Protein AF-0000000079002136 (afdb_homodimer)

Solvent-accessible surface area (backbone atoms only — not comparable to full-atom values): 24075 Å² total; per-residue (Å²): 126,47,77,40,57,48,44,82,45,50,68,68,54,49,54,51,41,35,51,52,31,36,49,53,40,49,75,72,66,58,75,53,50,30,39,30,14,31,32,69,61,0,33,55,48,37,44,40,34,26,31,69,63,72,35,84,43,53,50,60,49,29,56,42,78,43,70,42,80,90,67,77,46,76,44,69,44,72,48,81,69,68,59,49,89,29,56,88,28,31,33,34,39,24,33,40,65,32,51,53,18,61,62,60,51,50,50,52,52,50,42,52,71,62,22,36,44,63,37,79,48,34,34,23,46,28,33,29,62,81,66,30,80,45,80,59,79,38,60,56,42,78,41,78,67,92,59,44,74,45,42,70,58,38,46,42,54,49,44,32,50,50,51,50,48,53,49,52,53,45,24,74,72,71,64,56,45,74,35,40,69,67,54,49,54,53,48,45,32,48,39,31,61,51,84,86,51,68,68,42,53,53,53,18,51,50,49,36,38,74,68,59,45,29,43,77,40,75,92,74,59,26,40,33,59,44,86,128,126,46,78,40,60,49,45,82,45,50,68,67,54,51,53,49,42,34,52,52,32,38,49,54,41,50,75,71,67,58,74,55,51,31,39,30,15,33,34,70,60,1,32,52,48,35,43,39,32,26,30,69,64,71,33,85,43,52,50,60,49,27,58,43,78,43,70,43,80,90,68,75,46,75,44,73,44,70,47,81,69,70,60,48,89,30,55,88,28,32,34,32,38,24,33,40,62,32,50,54,19,59,61,60,50,51,51,52,52,49,41,52,73,62,25,36,44,62,38,80,47,37,33,23,45,28,32,30,64,81,66,29,80,45,81,59,79,37,60,58,40,78,41,78,68,93,59,45,72,44,42,72,60,40,45,41,53,51,45,32,51,50,51,50,49,53,48,51,53,44,23,74,72,72,63,56,45,73,34,39,71,66,54,50,53,53,49,47,32,48,39,33,61,50,83,87,51,70,67,42,53,52,53,18,52,50,50,36,38,74,68,60,45,29,43,76,39,75,93,75,60,28,40,32,58,44,87,128

Radius of gyration: 23.64 Å; Cα contacts (8 Å, |Δi|>4): 899; chains: 2; bounding box: 51×73×57 Å

Secondary structure (DSSP, 8-state):
--SS-EEE--HHHHHHHHHHHHHHHHHTT---SEEEEEETTTHHHHHHHHHHHT--EEEEEEEEEEE-TTT--EEEEEES------TT-EEEEEEEEESS-HHHHHHHHHIIIII--SEEEEEEEEEETTT-S---SEEEEEE-S--EEE-GGGHHHHHHHHHHHHHHHHHHHH---EE-HHHHHHHHHHHHS----HHHHHHHHHHHHHTTSEEEETTTTEEEE---/--SS-EEE--HHHHHHHHHHHHHHHHHTT---SEEEEEETTTHHHHHHHHHHHT--EEEEEEEEEEE-TTT--EEEEEES------TT-EEEEEEEEESS-HHHHHHHHHIIIII--SEEEEEEEEEETTT-S---SEEEEEE-S--EEE-GGGHHHHHHHHHHHHHHHHHHHH---EE-HHHHHHHHHHHHS----HHHHHHHHHHHHHTTSEEEETTTTEEEE---

Foldseek 3Di:
DAQAEADEADPVNLLVLLLVLLVVCVVVVDQWQAEEAEPPQRVVSSVSSCVNSVHDHYHYWYKDWDQDVVPSDIAIDTDPDDEAAAQATAYEYEGAEAAQNRRVVNVQVSCCVGNVHVHYFYEYQEYAPPRYPDDGPTYRYYDPDDHHYDYPVCLLVVLLVLLLVLQVVVCVVPVDFKAALVRSQVSSCRNHVDHSDDVSSVVSLVVCVVVVQWHQDPVVRIIGGDDD/DAQAEADEADPVNLLVLLLVLLVVCVVVVDQWQAEEAEPPQRVVSSVSSCVNSVHDHYHYWYKDWDQDVVPSDIAIDTDPDDEAAAQATAYEYEGAEAAQNRRVVNVQVSCCVGNPHVHYFYEYQEYAPPRYPDDGPTYRYYDPDDHHYDYPVCLLVVLLVLLLVLQVVVCVVPVDFKAALVRSQVSSCRNHVDHSDDVSSVSSLVVCVVVVQWDQDPVVRIIGGDDD

pLDDT: mean 95.28, std 8.71, range [53.25, 99.0]

Nearest PDB structures (foldseek):
  4ts5-assembly1_B  TM=9.494E-01  e=1.371E-26  Saccharolobus solfataricus
  5bqo-assembly1_B  TM=9.301E-01  e=1.201E-16  Saccharolobus solfataricus P2
  1vdm-assembly1_F  TM=9.017E-01  e=2.055E-13  Pyrococcus horikoshii
  1vdm-assembly1_G  TM=8.989E-01  e=5.506E-12  Pyrococcus horikoshii
  7kl7-assembly1_A  TM=8.629E-01  e=4.009E-11  Helicobacter pylori

Structure (mmCIF, N/CA/C/O backbone):
data_AF-0000000079002136-model_v1
#
loop_
_entity.id
_entity.type
_entity.pdbx_description
1 polymer Phosphoribosyltransferase
#
loop_
_atom_site.group_PDB
_atom_site.id
_atom_site.type_symbol
_atom_site.label_atom_id
_atom_site.label_alt_id
_atom_site.label_comp_id
_atom_site.label_asym_id
_atom_site.label_entity_id
_atom_site.label_seq_id
_atom_site.pdbx_PDB_ins_code
_atom_site.Cartn_x
_atom_site.Cartn_y
_atom_site.Cartn_z
_atom_site.occupancy
_atom_site.B_iso_or_equiv
_atom_site.auth_seq_id
_atom_site.auth_comp_id
_atom_site.auth_asym_id
_atom_site.auth_atom_id
_atom_site.pdbx_PDB_model_num
ATOM 1 N N . MET A 1 1 ? 16.453 -28.922 8.188 1 74.62 1 MET A N 1
ATOM 2 C CA . MET A 1 1 ? 16.656 -27.562 7.691 1 74.62 1 MET A CA 1
ATOM 3 C C . MET A 1 1 ? 15.797 -27.281 6.469 1 74.62 1 MET A C 1
ATOM 5 O O . MET A 1 1 ? 15.531 -28.188 5.672 1 74.62 1 MET A O 1
ATOM 9 N N . ALA A 1 2 ? 15.18 -26.078 6.449 1 81.5 2 ALA A N 1
ATOM 10 C CA . ALA A 1 2 ? 14.273 -25.812 5.34 1 81.5 2 ALA A CA 1
ATOM 11 C C . ALA A 1 2 ? 15.008 -25.859 4.004 1 81.5 2 ALA A C 1
ATOM 13 O O . ALA A 1 2 ? 16.188 -25.5 3.918 1 81.5 2 ALA A O 1
ATOM 14 N N . ARG A 1 3 ? 14.453 -26.406 3.016 1 87.38 3 ARG A N 1
ATOM 15 C CA . ARG A 1 3 ? 15.008 -26.5 1.672 1 87.38 3 ARG A CA 1
ATOM 16 C C . ARG A 1 3 ? 15.234 -25.125 1.059 1 87.38 3 ARG A C 1
ATOM 18 O O . ARG A 1 3 ? 16.234 -24.891 0.393 1 87.38 3 ARG A O 1
ATOM 25 N N . ILE A 1 4 ? 14.312 -24.25 1.297 1 91.88 4 ILE A N 1
ATOM 26 C CA . ILE A 1 4 ? 14.383 -22.859 0.854 1 91.88 4 ILE A CA 1
ATOM 27 C C . ILE A 1 4 ? 14.258 -21.938 2.059 1 91.88 4 ILE A C 1
ATOM 29 O O . ILE A 1 4 ? 13.289 -22.016 2.818 1 91.88 4 ILE A O 1
ATOM 33 N N . LYS A 1 5 ? 15.203 -21.094 2.186 1 93.06 5 LYS A N 1
ATOM 34 C CA . LYS A 1 5 ? 15.188 -20.156 3.295 1 93.06 5 LYS A CA 1
ATOM 35 C C . LYS A 1 5 ? 14.219 -19 3.018 1 93.06 5 LYS A C 1
ATOM 37 O O . LYS A 1 5 ? 14.414 -18.234 2.076 1 93.06 5 LYS A O 1
ATOM 42 N N . VAL A 1 6 ? 13.148 -18.906 3.859 1 96.31 6 VAL A N 1
ATOM 43 C CA . VAL A 1 6 ? 12.141 -17.875 3.684 1 96.31 6 VAL A CA 1
ATOM 44 C C . VAL A 1 6 ? 11.992 -17.078 4.977 1 96.31 6 VAL A C 1
ATOM 46 O O . VAL A 1 6 ? 11.977 -17.656 6.07 1 96.31 6 VAL A O 1
ATOM 49 N N . LYS A 1 7 ? 12.008 -15.82 4.848 1 96.44 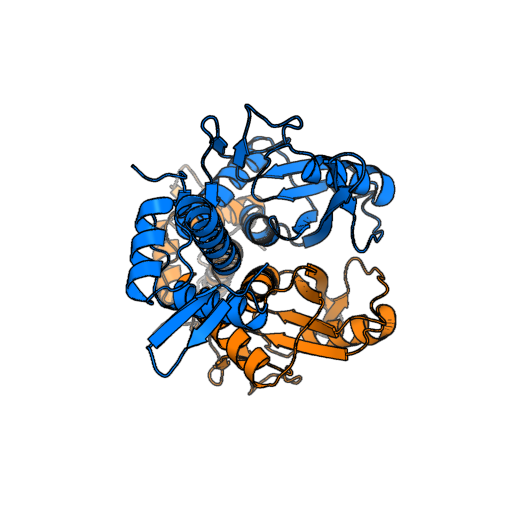7 LYS A N 1
ATOM 50 C CA . LYS A 1 7 ? 11.68 -14.938 5.961 1 96.44 7 LYS A CA 1
ATOM 51 C C . LYS A 1 7 ? 10.258 -14.391 5.824 1 96.44 7 LYS A C 1
ATOM 53 O O . LYS A 1 7 ? 9.938 -13.719 4.84 1 96.44 7 LYS A O 1
ATOM 58 N N . LEU A 1 8 ? 9.438 -14.711 6.781 1 97.06 8 LEU A N 1
ATOM 59 C CA . LEU A 1 8 ? 8.109 -14.125 6.855 1 97.06 8 LEU A CA 1
ATOM 60 C C . LEU A 1 8 ? 8.172 -12.703 7.414 1 97.06 8 LEU A C 1
ATOM 62 O O . LEU A 1 8 ? 8.414 -12.516 8.609 1 97.06 8 LEU A O 1
ATOM 66 N N . VAL A 1 9 ? 7.914 -11.734 6.539 1 98.31 9 VAL A N 1
ATOM 67 C CA . VAL A 1 9 ? 8.031 -10.336 6.938 1 98.31 9 VAL A CA 1
ATOM 68 C C . VAL A 1 9 ? 6.707 -9.859 7.539 1 98.31 9 VAL A C 1
ATOM 70 O O . VAL A 1 9 ? 5.637 -10.102 6.973 1 98.31 9 VAL A O 1
ATOM 73 N N . SER A 1 10 ? 6.73 -9.258 8.719 1 98.25 10 SER A N 1
ATOM 74 C CA . SER A 1 10 ? 5.531 -8.758 9.383 1 98.25 10 SER A CA 1
ATOM 75 C C . SER A 1 10 ? 5.227 -7.328 8.953 1 98.25 10 SER A C 1
ATOM 77 O O . SER A 1 10 ? 6.098 -6.629 8.43 1 98.25 10 SER A O 1
ATOM 79 N N . TRP A 1 11 ? 4.02 -6.902 9.156 1 98.69 11 TRP A N 1
ATOM 80 C CA . TRP A 1 11 ? 3.639 -5.516 8.891 1 98.69 11 TRP A CA 1
ATOM 81 C C . TRP A 1 11 ? 4.43 -4.559 9.773 1 98.69 11 TRP A C 1
ATOM 83 O O . TRP A 1 11 ? 4.816 -3.473 9.328 1 98.69 11 TRP A O 1
ATOM 93 N N . ASP A 1 12 ? 4.672 -4.945 11.023 1 98.25 12 ASP A N 1
ATOM 94 C CA . ASP A 1 12 ? 5.465 -4.109 11.922 1 98.25 12 ASP A CA 1
ATOM 95 C C . ASP A 1 12 ? 6.875 -3.895 11.375 1 98.25 12 ASP A C 1
ATOM 97 O O . ASP A 1 12 ? 7.418 -2.793 11.469 1 98.25 12 ASP A O 1
ATOM 101 N N . GLU A 1 13 ? 7.449 -4.926 10.844 1 98.75 13 GLU A N 1
ATOM 102 C CA . GLU A 1 13 ? 8.766 -4.797 10.227 1 98.75 13 GLU A CA 1
ATOM 103 C C . GLU A 1 13 ? 8.727 -3.842 9.039 1 98.75 13 GLU A C 1
ATOM 105 O O . GLU A 1 13 ? 9.617 -3.008 8.867 1 98.75 13 GLU A O 1
ATOM 110 N N . ILE A 1 14 ? 7.68 -3.961 8.227 1 98.88 14 ILE A N 1
ATOM 111 C CA . ILE A 1 14 ? 7.543 -3.111 7.051 1 98.88 14 ILE A CA 1
ATOM 112 C C . ILE A 1 14 ? 7.469 -1.647 7.477 1 98.88 14 ILE A C 1
ATOM 114 O O . ILE A 1 14 ? 8.133 -0.79 6.891 1 98.88 14 ILE A O 1
ATOM 118 N N . VAL A 1 15 ? 6.676 -1.355 8.469 1 98.88 15 VAL A N 1
ATOM 119 C CA . VAL A 1 15 ? 6.535 0.007 8.977 1 98.88 15 VAL A CA 1
ATOM 120 C C . VAL A 1 15 ? 7.883 0.512 9.484 1 98.88 15 VAL A C 1
ATOM 122 O O . VAL A 1 15 ? 8.289 1.633 9.172 1 98.88 15 VAL A O 1
ATOM 125 N N . ASP A 1 16 ? 8.562 -0.359 10.234 1 98.81 16 ASP A N 1
ATOM 126 C CA . ASP A 1 16 ? 9.867 0.002 10.773 1 98.81 16 ASP A CA 1
ATOM 127 C C . ASP A 1 16 ? 10.875 0.267 9.656 1 98.81 16 ASP A C 1
ATOM 129 O O . ASP A 1 16 ? 11.633 1.237 9.711 1 98.81 16 ASP A O 1
ATOM 133 N N . TRP A 1 17 ? 10.891 -0.62 8.656 1 98.94 17 TRP A N 1
ATOM 134 C CA . TRP A 1 17 ? 11.812 -0.459 7.539 1 98.94 17 TRP A CA 1
ATOM 135 C C . TRP A 1 17 ? 11.539 0.84 6.789 1 98.94 17 TRP A C 1
ATOM 137 O O . TRP A 1 17 ? 12.469 1.591 6.473 1 98.94 17 TRP A O 1
ATOM 147 N N . ALA A 1 18 ? 10.289 1.158 6.488 1 98.94 18 ALA A N 1
ATOM 148 C CA . ALA A 1 18 ? 9.914 2.373 5.766 1 98.94 18 ALA A CA 1
ATOM 149 C C . ALA A 1 18 ? 10.25 3.619 6.582 1 98.94 18 ALA A C 1
ATOM 151 O O . ALA A 1 18 ? 10.703 4.625 6.035 1 98.94 18 ALA A O 1
ATOM 152 N N . TRP A 1 19 ? 9.984 3.523 7.891 1 98.88 19 TRP A N 1
ATOM 153 C CA . TRP A 1 19 ? 10.273 4.633 8.789 1 98.88 19 TRP A CA 1
ATOM 154 C C . TRP A 1 19 ? 11.766 4.953 8.797 1 98.88 19 TRP A C 1
ATOM 156 O O . TRP A 1 19 ? 12.156 6.121 8.703 1 98.88 19 TRP A O 1
ATOM 166 N N . ASN A 1 20 ? 12.57 3.951 8.922 1 98.94 20 ASN A N 1
ATOM 167 C CA . ASN A 1 20 ? 14.016 4.152 8.93 1 98.94 20 ASN A CA 1
ATOM 168 C C . ASN A 1 20 ? 14.531 4.609 7.57 1 98.94 20 ASN A C 1
ATOM 170 O O . ASN A 1 20 ? 15.453 5.426 7.488 1 98.94 20 ASN A O 1
ATOM 174 N N . LEU A 1 21 ? 13.977 4.098 6.492 1 98.94 21 LEU A N 1
ATOM 175 C CA . LEU A 1 21 ? 14.32 4.566 5.156 1 98.94 21 LEU A CA 1
ATOM 176 C C . LEU A 1 21 ? 14.008 6.051 5 1 98.94 21 LEU A C 1
ATOM 178 O O . LEU A 1 21 ? 14.805 6.797 4.426 1 98.94 21 LEU A O 1
ATOM 182 N N . ALA A 1 22 ? 12.844 6.461 5.496 1 98.94 22 ALA A N 1
ATOM 183 C CA . ALA A 1 22 ? 12.469 7.875 5.461 1 98.94 22 ALA A CA 1
ATOM 184 C C . ALA A 1 22 ? 13.5 8.734 6.188 1 98.94 22 ALA A C 1
ATOM 186 O O . ALA A 1 22 ? 13.859 9.82 5.719 1 98.94 22 ALA A O 1
ATOM 187 N N . LYS A 1 23 ? 13.977 8.25 7.309 1 98.69 23 LYS A N 1
ATOM 188 C CA . LYS A 1 23 ? 15 8.969 8.062 1 98.69 23 LYS A CA 1
ATOM 189 C C . LYS A 1 23 ? 16.281 9.133 7.246 1 98.69 23 LYS A C 1
ATOM 191 O O . LYS A 1 23 ? 16.891 10.195 7.262 1 98.69 23 LYS A O 1
ATOM 196 N N . ILE A 1 24 ? 16.656 8.086 6.566 1 98.94 24 ILE A N 1
ATOM 197 C CA . ILE A 1 24 ? 17.859 8.117 5.727 1 98.94 24 ILE A CA 1
ATOM 198 C C . ILE A 1 24 ? 17.688 9.188 4.648 1 98.94 24 ILE A C 1
ATOM 200 O O . ILE A 1 24 ? 18.594 9.984 4.418 1 98.94 24 ILE A O 1
ATOM 204 N N . ILE A 1 25 ? 16.547 9.234 4.016 1 98.88 25 ILE A N 1
ATOM 205 C CA . ILE A 1 25 ? 16.266 10.188 2.947 1 98.88 25 ILE A CA 1
ATOM 206 C C . ILE A 1 25 ? 16.281 11.609 3.504 1 98.88 25 ILE A C 1
ATOM 208 O O . ILE A 1 25 ? 16.922 12.5 2.926 1 98.88 25 ILE A O 1
ATOM 212 N N . LYS A 1 26 ? 15.656 11.789 4.637 1 98 26 LYS A N 1
ATOM 213 C CA . LYS A 1 26 ? 15.617 13.102 5.281 1 98 26 LYS A CA 1
ATOM 214 C C . LYS A 1 26 ? 17.016 13.57 5.656 1 98 26 LYS A C 1
ATOM 216 O O . LYS A 1 26 ? 17.359 14.734 5.445 1 98 26 LYS A O 1
ATOM 221 N N . ASN A 1 27 ? 17.766 12.711 6.254 1 98.06 27 ASN A N 1
ATOM 222 C CA . ASN A 1 27 ? 19.125 13.055 6.707 1 98.06 27 ASN A CA 1
ATOM 223 C C . ASN A 1 27 ? 20.016 13.438 5.539 1 98.06 27 ASN A C 1
ATOM 225 O O . ASN A 1 27 ? 20.969 14.211 5.707 1 98.06 27 ASN A O 1
ATOM 229 N N . ASP A 1 28 ? 19.703 12.906 4.371 1 98.44 28 ASP A N 1
ATOM 230 C CA . ASP A 1 28 ? 20.453 13.258 3.166 1 98.44 28 ASP A CA 1
ATOM 231 C C . ASP A 1 28 ? 20.031 14.625 2.635 1 98.44 28 ASP A C 1
ATOM 233 O O . ASP A 1 28 ? 20.672 15.18 1.747 1 98.44 28 ASP A O 1
ATOM 237 N N . GLY A 1 29 ? 18.891 15.148 3.111 1 97.75 29 GLY A N 1
ATOM 238 C CA . GLY A 1 29 ? 18.406 16.453 2.707 1 97.75 29 GLY A CA 1
ATOM 239 C C . GLY A 1 29 ? 17.5 16.406 1.487 1 97.75 29 GLY A C 1
ATOM 240 O O . GLY A 1 29 ? 17.109 17.438 0.959 1 97.75 29 GLY A O 1
ATOM 241 N N . TYR A 1 30 ? 17.234 15.18 0.993 1 98.56 30 TYR A N 1
ATOM 242 C CA . TYR A 1 30 ? 16.359 15.055 -0.167 1 98.56 30 TYR A CA 1
ATOM 243 C C . TYR A 1 30 ? 14.898 15.18 0.239 1 98.56 30 TYR A C 1
ATOM 245 O O . TYR A 1 30 ? 14.438 14.484 1.15 1 98.56 30 TYR A O 1
ATOM 253 N N . LYS A 1 31 ? 14.148 16.047 -0.417 1 98 31 LYS A N 1
ATOM 254 C CA . LYS A 1 31 ? 12.727 16.281 -0.182 1 98 31 LYS A CA 1
ATOM 255 C C . LYS A 1 31 ? 11.914 16.062 -1.458 1 98 31 LYS A C 1
ATOM 257 O O . LYS A 1 31 ? 11.641 17.016 -2.191 1 98 31 LYS A O 1
ATOM 262 N N . PRO A 1 32 ? 11.508 14.844 -1.656 1 98.81 32 PRO A N 1
ATOM 263 C CA . PRO A 1 32 ? 10.734 14.609 -2.877 1 98.81 32 PRO A CA 1
ATOM 264 C C . PRO A 1 32 ? 9.383 15.336 -2.869 1 98.81 32 PRO A C 1
ATOM 266 O O . PRO A 1 32 ? 8.742 15.43 -1.822 1 98.81 32 PRO A O 1
ATOM 269 N N . ASP A 1 33 ? 8.969 15.805 -4.109 1 98.75 33 ASP A N 1
ATOM 270 C CA . ASP A 1 33 ? 7.645 16.375 -4.32 1 98.75 33 ASP A CA 1
ATOM 271 C C . ASP A 1 33 ? 6.641 15.297 -4.727 1 98.75 33 ASP A C 1
ATOM 273 O O . ASP A 1 33 ? 5.438 15.438 -4.5 1 98.75 33 ASP A O 1
ATOM 277 N N . VAL A 1 34 ? 7.145 14.289 -5.41 1 98.88 34 VAL A N 1
ATOM 278 C CA . VAL A 1 34 ? 6.34 13.195 -5.945 1 98.88 34 VAL A CA 1
ATOM 279 C C . VAL A 1 34 ? 7.012 11.859 -5.637 1 98.88 34 VAL A C 1
ATOM 281 O O . VAL A 1 34 ? 8.227 11.719 -5.809 1 98.88 34 VAL A O 1
ATOM 284 N N . ILE A 1 35 ? 6.293 10.961 -5.102 1 98.94 35 ILE A N 1
ATOM 285 C CA . ILE A 1 35 ? 6.746 9.586 -4.969 1 98.94 35 ILE A CA 1
ATOM 286 C C . ILE A 1 35 ? 6.062 8.711 -6.02 1 98.94 35 ILE A C 1
ATOM 288 O O . ILE A 1 35 ? 4.859 8.852 -6.266 1 98.94 35 ILE A O 1
ATOM 292 N N . VAL A 1 36 ? 6.812 7.914 -6.699 1 98.94 36 VAL A N 1
ATOM 293 C CA . VAL A 1 36 ? 6.312 6.996 -7.719 1 98.94 36 VAL A CA 1
ATOM 294 C C . VAL A 1 36 ? 6.52 5.555 -7.258 1 98.94 36 VAL A C 1
ATOM 296 O O . VAL A 1 36 ? 7.656 5.121 -7.035 1 98.94 36 VAL A O 1
ATOM 299 N N . ALA A 1 37 ? 5.461 4.867 -7.109 1 98.94 37 ALA A N 1
ATOM 300 C CA . ALA A 1 37 ? 5.512 3.467 -6.695 1 98.94 37 ALA A CA 1
ATOM 301 C C . ALA A 1 37 ? 5.727 2.549 -7.895 1 98.94 37 ALA A C 1
ATOM 303 O O . ALA A 1 37 ? 5.035 2.668 -8.906 1 98.94 37 ALA A O 1
ATOM 304 N N . LEU A 1 38 ? 6.629 1.69 -7.781 1 98.62 38 LEU A N 1
ATOM 305 C CA . LEU A 1 38 ? 6.77 0.633 -8.773 1 98.62 38 LEU A CA 1
ATOM 306 C C . LEU A 1 38 ? 5.809 -0.515 -8.492 1 98.62 38 LEU A C 1
ATOM 308 O O . LEU A 1 38 ? 5.863 -1.126 -7.418 1 98.62 38 LEU A O 1
ATOM 312 N N . ALA A 1 39 ? 4.898 -0.693 -9.391 1 98.25 39 ALA A N 1
ATOM 313 C CA . ALA A 1 39 ? 3.914 -1.765 -9.25 1 98.25 39 ALA A CA 1
ATOM 314 C C . ALA A 1 39 ? 4.551 -3.129 -9.5 1 98.25 39 ALA A C 1
ATOM 316 O O . ALA A 1 39 ? 5.289 -3.307 -10.477 1 98.25 39 ALA A O 1
ATOM 317 N N . ARG A 1 40 ? 4.289 -4.039 -8.555 1 98 40 ARG A N 1
ATOM 318 C CA . ARG A 1 40 ? 3.293 -3.863 -7.504 1 98 40 ARG A CA 1
ATOM 319 C C . ARG A 1 40 ? 3.955 -3.75 -6.133 1 98 40 ARG A C 1
ATOM 321 O O . ARG A 1 40 ? 3.314 -3.352 -5.16 1 98 40 ARG A O 1
ATOM 328 N N . GLY A 1 41 ? 5.277 -4.059 -6.148 1 98 41 GLY A N 1
ATOM 329 C CA . GLY A 1 41 ? 5.969 -4.188 -4.875 1 98 41 GLY A CA 1
ATOM 330 C C . GLY A 1 41 ? 6.141 -2.865 -4.152 1 98 41 GLY A C 1
ATOM 331 O O . GLY A 1 41 ? 6.188 -2.824 -2.922 1 98 41 GLY A O 1
ATOM 332 N N . GLY A 1 42 ? 6.184 -1.838 -4.879 1 98.75 42 GLY A N 1
ATOM 333 C CA . GLY A 1 42 ? 6.512 -0.536 -4.316 1 98.75 42 GLY A CA 1
ATOM 334 C C . GLY A 1 42 ? 5.309 0.176 -3.729 1 98.75 42 GLY A C 1
ATOM 335 O O . GLY A 1 42 ? 5.449 1.234 -3.111 1 98.75 42 GLY A O 1
ATOM 336 N N . TYR A 1 43 ? 4.098 -0.38 -3.838 1 98.94 43 TYR A N 1
ATOM 337 C CA . TYR A 1 43 ? 2.883 0.345 -3.48 1 98.94 43 TYR A CA 1
ATOM 338 C C . TYR A 1 43 ? 2.832 0.624 -1.983 1 98.94 43 TYR A C 1
ATOM 340 O O . TYR A 1 43 ? 2.582 1.757 -1.564 1 98.94 43 TYR A O 1
ATOM 348 N N . VAL A 1 44 ? 3.127 -0.4 -1.167 1 98.94 44 VAL A N 1
ATOM 349 C CA . VAL A 1 44 ? 3.006 -0.228 0.277 1 98.94 44 VAL A CA 1
ATOM 350 C C . VAL A 1 44 ? 4.148 0.642 0.792 1 98.94 44 VAL A C 1
ATOM 352 O O . VAL A 1 44 ? 3.916 1.659 1.448 1 98.94 44 VAL A O 1
ATOM 355 N N . PRO A 1 45 ? 5.41 0.361 0.381 1 98.94 45 PRO A N 1
ATOM 356 C CA . PRO A 1 45 ? 6.477 1.237 0.867 1 98.94 45 PRO A CA 1
ATOM 357 C C . PRO A 1 45 ? 6.309 2.684 0.411 1 98.94 45 PRO A C 1
ATOM 359 O O . PRO A 1 45 ? 6.59 3.613 1.174 1 98.94 45 PRO A O 1
ATOM 362 N N . ALA A 1 46 ? 5.863 2.879 -0.824 1 98.94 46 ALA A N 1
ATOM 363 C CA . ALA A 1 46 ? 5.668 4.238 -1.324 1 98.94 46 ALA A CA 1
ATOM 364 C C . ALA A 1 46 ? 4.617 4.98 -0.502 1 98.94 46 ALA A C 1
ATOM 366 O O . ALA A 1 46 ? 4.805 6.145 -0.148 1 98.94 46 ALA A O 1
ATOM 367 N N . ARG A 1 47 ? 3.504 4.301 -0.209 1 98.94 47 ARG A N 1
ATOM 368 C CA . ARG A 1 47 ? 2.447 4.945 0.564 1 98.94 47 ARG A CA 1
ATOM 369 C C . ARG A 1 47 ? 2.934 5.301 1.967 1 98.94 47 ARG A C 1
ATOM 371 O O . ARG A 1 47 ? 2.627 6.375 2.484 1 98.94 47 ARG A O 1
ATOM 378 N N . LEU A 1 48 ? 3.674 4.41 2.613 1 98.94 48 LEU A N 1
ATOM 379 C CA . LEU A 1 48 ? 4.215 4.68 3.941 1 98.94 48 LEU A CA 1
ATOM 380 C C . LEU A 1 48 ? 5.211 5.836 3.896 1 98.94 48 LEU A C 1
ATOM 382 O O . LEU A 1 48 ? 5.215 6.691 4.785 1 98.94 48 LEU A O 1
ATOM 386 N N . LEU A 1 49 ? 5.996 5.855 2.842 1 98.94 49 LEU A N 1
ATOM 387 C CA . LEU A 1 49 ? 6.965 6.938 2.715 1 98.94 49 LEU A CA 1
ATOM 388 C C . LEU A 1 49 ? 6.262 8.273 2.52 1 98.94 49 LEU A C 1
ATOM 390 O O . LEU A 1 49 ? 6.746 9.312 2.986 1 98.94 49 LEU A O 1
ATOM 394 N N . CYS A 1 50 ? 5.129 8.305 1.811 1 98.88 50 CYS A N 1
ATOM 395 C CA . CYS A 1 50 ? 4.348 9.531 1.719 1 98.88 50 CYS A CA 1
ATOM 396 C C . CYS A 1 50 ? 4.023 10.078 3.104 1 98.88 50 CYS A C 1
ATOM 398 O O . CYS A 1 50 ? 4.121 11.281 3.34 1 98.88 50 CYS A O 1
ATOM 400 N N . ASP A 1 51 ? 3.662 9.156 3.99 1 98.69 51 ASP A N 1
ATOM 401 C CA . ASP A 1 51 ? 3.312 9.547 5.352 1 98.69 51 ASP A CA 1
ATOM 402 C C . ASP A 1 51 ? 4.535 10.078 6.102 1 98.69 51 ASP A C 1
ATOM 404 O O . ASP A 1 51 ? 4.516 11.188 6.629 1 98.69 51 ASP A O 1
ATOM 408 N N . PHE A 1 52 ? 5.609 9.383 6.004 1 98.81 52 PHE A N 1
ATOM 409 C CA . PHE A 1 52 ? 6.77 9.656 6.84 1 98.81 52 PHE A CA 1
ATOM 410 C C . PHE A 1 52 ? 7.559 10.844 6.305 1 98.81 52 PHE A C 1
ATOM 412 O O . PHE A 1 52 ? 8.25 11.531 7.062 1 98.81 52 PHE A O 1
ATOM 419 N N . LEU A 1 53 ? 7.441 11.109 4.965 1 98.56 53 LEU A N 1
ATOM 420 C CA . LEU A 1 53 ? 8.188 12.211 4.355 1 98.56 53 LEU A CA 1
ATOM 421 C C . LEU A 1 53 ? 7.277 13.406 4.102 1 98.56 53 LEU A C 1
ATOM 423 O O . LEU A 1 53 ? 7.723 14.43 3.572 1 98.56 53 LEU A O 1
ATOM 427 N N . ASP A 1 54 ? 6.012 13.266 4.434 1 97.44 54 ASP A N 1
ATOM 428 C CA . ASP A 1 54 ? 5.035 14.336 4.27 1 97.44 54 ASP A CA 1
ATOM 429 C C . ASP A 1 54 ? 4.91 14.742 2.803 1 97.44 54 ASP A C 1
ATOM 431 O O . ASP A 1 54 ? 5.051 15.922 2.465 1 97.44 54 ASP A O 1
ATOM 435 N N . VAL A 1 55 ? 4.715 13.734 1.951 1 98.25 55 VAL A N 1
ATOM 436 C CA . VAL A 1 55 ? 4.574 13.945 0.513 1 98.25 55 VAL A CA 1
ATOM 437 C C . VAL A 1 55 ? 3.135 13.672 0.089 1 98.25 55 VAL A C 1
ATOM 439 O O . VAL A 1 55 ? 2.57 12.625 0.424 1 98.25 55 VAL A O 1
ATOM 442 N N . GLU A 1 56 ? 2.543 14.586 -0.652 1 97.12 56 GLU A N 1
ATOM 443 C CA . GLU A 1 56 ? 1.143 14.477 -1.051 1 97.12 56 GLU A CA 1
ATOM 444 C C . GLU A 1 56 ? 1.003 13.742 -2.383 1 97.12 56 GLU A C 1
ATOM 446 O O . GLU A 1 56 ? 0.045 12.992 -2.588 1 97.12 56 GLU A O 1
ATOM 451 N N . ASN A 1 57 ? 1.935 13.953 -3.311 1 98.56 57 ASN A N 1
ATOM 452 C CA . ASN A 1 57 ? 1.824 13.422 -4.668 1 98.56 57 ASN A CA 1
ATOM 453 C C . ASN A 1 57 ? 2.348 11.992 -4.754 1 98.56 57 ASN A C 1
ATOM 455 O O . ASN A 1 57 ? 3.51 11.734 -4.434 1 98.56 57 ASN A O 1
ATOM 459 N N . LEU A 1 58 ? 1.475 11.117 -5.141 1 98.88 58 LEU A N 1
ATOM 460 C CA . LEU A 1 58 ? 1.782 9.695 -5.25 1 98.88 58 LEU A CA 1
ATOM 461 C C . LEU A 1 58 ? 1.296 9.133 -6.582 1 98.88 58 LEU A C 1
ATOM 463 O O . LEU A 1 58 ? 0.095 9.141 -6.859 1 98.88 58 LEU A O 1
ATOM 467 N N . LEU A 1 59 ? 2.205 8.727 -7.422 1 98.88 59 LEU A N 1
ATOM 468 C CA . LEU A 1 59 ? 1.962 8.102 -8.719 1 98.88 59 LEU A CA 1
ATOM 469 C C . LEU A 1 59 ? 2.529 6.688 -8.758 1 98.88 59 LEU A C 1
ATOM 471 O O . LEU A 1 59 ? 3.061 6.199 -7.758 1 98.88 59 LEU A O 1
ATOM 475 N N . SER A 1 60 ? 2.295 5.988 -9.883 1 98.88 60 SER A N 1
ATOM 476 C CA . SER A 1 60 ? 2.852 4.648 -10.039 1 98.88 60 SER A CA 1
ATOM 477 C C . SER A 1 60 ? 3.242 4.371 -11.484 1 98.88 60 SER A C 1
ATOM 479 O O . SER A 1 60 ? 2.805 5.074 -12.398 1 98.88 60 SER A O 1
ATOM 481 N N . ILE A 1 61 ? 4.105 3.459 -11.609 1 98.44 61 ILE A N 1
ATOM 482 C CA . ILE A 1 61 ? 4.461 2.873 -12.898 1 98.44 61 ILE A CA 1
ATOM 483 C C . ILE A 1 61 ? 4.555 1.355 -12.766 1 98.44 61 ILE A C 1
ATOM 485 O O . ILE A 1 61 ? 5 0.841 -11.734 1 98.44 61 ILE A O 1
ATOM 489 N N . GLN A 1 62 ? 4.133 0.672 -13.789 1 97.94 62 GLN A N 1
ATOM 490 C CA . GLN A 1 62 ? 4.164 -0.785 -13.719 1 97.94 62 GLN A CA 1
ATOM 491 C C . GLN A 1 62 ? 5.195 -1.362 -14.688 1 97.94 62 GLN A C 1
ATOM 493 O O . GLN A 1 62 ? 5.281 -0.936 -15.836 1 97.94 62 GLN A O 1
ATOM 498 N N . SER A 1 63 ? 5.965 -2.225 -14.086 1 94.44 63 SER A N 1
ATOM 499 C CA . SER A 1 63 ? 6.875 -3.018 -14.906 1 94.44 63 SER A CA 1
ATOM 500 C C . SER A 1 63 ? 6.438 -4.477 -14.969 1 94.44 63 SER A C 1
ATOM 502 O O . SER A 1 63 ? 5.695 -4.945 -14.094 1 94.44 63 SER A O 1
ATOM 504 N N . GLN A 1 64 ? 6.746 -5.125 -16 1 90.12 64 GLN A N 1
ATOM 505 C CA . GLN A 1 64 ? 6.473 -6.547 -16.188 1 90.12 64 GLN A CA 1
ATOM 506 C C . GLN A 1 64 ? 7.707 -7.281 -16.703 1 90.12 64 GLN A C 1
ATOM 508 O O . GLN A 1 64 ? 8.508 -6.715 -17.453 1 90.12 64 GLN A O 1
ATOM 513 N N . HIS A 1 65 ? 7.793 -8.508 -16.156 1 85 65 HIS A N 1
ATOM 514 C CA . HIS A 1 65 ? 8.875 -9.352 -16.641 1 85 65 HIS A CA 1
ATOM 515 C C . HIS A 1 65 ? 8.383 -10.328 -17.703 1 85 65 HIS A C 1
ATOM 517 O O . HIS A 1 65 ? 7.277 -10.859 -17.609 1 85 65 HIS A O 1
ATOM 523 N N . TRP A 1 66 ? 9.07 -10.414 -18.812 1 68 66 TRP A N 1
ATOM 524 C CA . TRP A 1 66 ? 8.711 -11.422 -19.812 1 68 66 TRP A CA 1
ATOM 525 C C . TRP A 1 66 ? 9.945 -12.195 -20.266 1 68 66 TRP A C 1
ATOM 527 O O . TRP A 1 66 ? 11.062 -11.68 -20.203 1 68 66 TRP A O 1
ATOM 537 N N . THR A 1 67 ? 9.734 -13.516 -20.219 1 60.72 67 THR A N 1
ATOM 538 C CA . THR A 1 67 ? 10.797 -14.398 -20.688 1 60.72 67 THR A CA 1
ATOM 539 C C . THR A 1 67 ? 10.727 -14.555 -22.203 1 60.72 67 THR A C 1
ATOM 541 O O . THR A 1 67 ? 9.672 -14.859 -22.766 1 60.72 67 THR A O 1
ATOM 544 N N . GLU A 1 68 ? 11.852 -14.023 -22.844 1 53.75 68 GLU A N 1
ATOM 545 C CA . GLU A 1 68 ? 11.945 -14.328 -24.266 1 53.75 68 GLU A CA 1
ATOM 546 C C . GLU A 1 68 ? 12.305 -15.797 -24.484 1 53.75 68 GLU A C 1
ATOM 548 O O . GLU A 1 68 ? 13.289 -16.297 -23.922 1 53.75 68 GLU A O 1
ATOM 553 N N . ALA A 1 69 ? 11.32 -16.594 -25 1 53.81 69 ALA A N 1
ATOM 554 C CA . ALA A 1 69 ? 11.484 -18.016 -25.281 1 53.81 69 ALA A CA 1
ATOM 555 C C . ALA A 1 69 ? 12.883 -18.312 -25.797 1 53.81 69 ALA A C 1
ATOM 557 O O . ALA A 1 69 ? 13.523 -19.281 -25.359 1 53.81 69 ALA A O 1
ATOM 558 N N . ALA A 1 70 ? 13.266 -17.641 -26.797 1 53.44 70 ALA A N 1
ATOM 559 C CA . ALA A 1 70 ? 14.461 -18.031 -27.531 1 53.44 70 ALA A CA 1
ATOM 560 C C . ALA A 1 70 ? 15.719 -17.844 -26.672 1 53.44 70 ALA A C 1
ATOM 562 O O . ALA A 1 70 ? 16.734 -18.484 -26.922 1 53.44 70 ALA A O 1
ATOM 563 N N . LYS A 1 71 ? 15.711 -16.797 -25.859 1 53.75 71 LYS A N 1
ATOM 564 C CA . LYS A 1 71 ? 16.984 -16.469 -25.219 1 53.75 71 LYS A CA 1
ATOM 565 C C . LYS A 1 71 ? 16.953 -16.766 -23.734 1 53.75 71 LYS A C 1
ATOM 567 O O . LYS A 1 71 ? 17.969 -16.641 -23.047 1 53.75 71 LYS A O 1
ATOM 572 N N . ALA A 1 72 ? 16.141 -17.375 -23.234 1 57.69 72 ALA A N 1
ATOM 573 C CA . ALA A 1 72 ? 16.016 -17.734 -21.828 1 57.69 72 ALA A CA 1
ATOM 574 C C . ALA A 1 72 ? 16.188 -16.5 -20.922 1 57.69 72 ALA A C 1
ATOM 576 O O . ALA A 1 72 ? 16.328 -16.641 -19.703 1 57.69 72 ALA A O 1
ATOM 577 N N . GLU A 1 73 ? 16.266 -15.234 -21.609 1 62.62 73 GLU A N 1
ATOM 578 C CA . GLU A 1 73 ? 16.578 -14.07 -20.781 1 62.62 73 GLU A CA 1
ATOM 579 C C . GLU A 1 73 ? 15.312 -13.32 -20.391 1 62.62 73 GLU A C 1
ATOM 581 O O . GLU A 1 73 ? 14.414 -13.117 -21.219 1 62.62 73 GLU A O 1
ATOM 586 N N . GLU A 1 74 ? 15.188 -13.086 -19.094 1 69.38 74 GLU A N 1
ATOM 587 C CA . GLU A 1 74 ? 14.086 -12.281 -18.562 1 69.38 74 GLU A CA 1
ATOM 588 C C . GLU A 1 74 ? 14.352 -10.789 -18.781 1 69.38 74 GLU A C 1
ATOM 590 O O . GLU A 1 74 ? 15.445 -10.297 -18.484 1 69.38 74 GLU A O 1
ATOM 595 N N . LYS A 1 75 ? 13.477 -10.156 -19.625 1 81.62 75 LYS A N 1
ATOM 596 C CA . LYS A 1 75 ? 13.57 -8.711 -19.828 1 81.62 75 LYS A CA 1
ATOM 597 C C . LYS A 1 75 ? 12.398 -7.988 -19.172 1 81.62 75 LYS A C 1
ATOM 599 O O . LYS A 1 75 ? 11.266 -8.469 -19.219 1 81.62 75 LYS A O 1
ATOM 604 N N . ALA A 1 76 ? 12.742 -6.844 -18.516 1 87.38 76 ALA A N 1
ATOM 605 C CA . ALA A 1 76 ? 11.719 -5.992 -17.906 1 87.38 76 ALA A CA 1
ATOM 606 C C . ALA A 1 76 ? 11.242 -4.93 -18.891 1 87.38 76 ALA A C 1
ATOM 608 O O . ALA A 1 76 ? 12.039 -4.348 -19.625 1 87.38 76 ALA A O 1
ATOM 609 N N . ILE A 1 77 ? 9.875 -4.75 -19.016 1 92.62 77 ILE A N 1
ATOM 610 C CA . ILE A 1 77 ? 9.297 -3.686 -19.812 1 92.62 77 ILE A CA 1
ATOM 611 C C . ILE A 1 77 ? 8.305 -2.885 -18.984 1 92.62 77 ILE A C 1
ATOM 613 O O . ILE A 1 77 ? 7.84 -3.355 -17.938 1 92.62 77 ILE A O 1
ATOM 617 N N . ILE A 1 78 ? 8.055 -1.643 -19.469 1 96.5 78 ILE A N 1
ATOM 618 C CA . ILE A 1 78 ? 7.008 -0.846 -18.844 1 96.5 78 ILE A CA 1
ATOM 619 C C . ILE A 1 78 ? 5.645 -1.248 -19.391 1 96.5 78 ILE A C 1
ATOM 621 O O . ILE A 1 78 ? 5.426 -1.194 -20.609 1 96.5 78 ILE A O 1
ATOM 625 N N . LYS A 1 79 ? 4.855 -1.697 -18.562 1 96.25 79 LYS A N 1
ATOM 626 C CA . LYS A 1 79 ? 3.48 -2.014 -18.938 1 96.25 79 LYS A CA 1
ATOM 627 C C . LYS A 1 79 ? 2.559 -0.821 -18.703 1 96.25 79 LYS A C 1
ATOM 629 O O . LYS A 1 79 ? 2.67 -0.129 -17.688 1 96.25 79 LYS A O 1
ATOM 634 N N . PHE A 1 80 ? 1.581 -0.503 -19.656 1 96.94 80 PHE A N 1
ATOM 635 C CA . PHE A 1 80 ? 0.667 0.632 -19.625 1 96.94 80 PHE A CA 1
ATOM 636 C C . PHE A 1 80 ? 1.436 1.945 -19.547 1 96.94 80 PHE A C 1
ATOM 638 O O . PHE A 1 80 ? 1.194 2.756 -18.641 1 96.94 80 PHE A O 1
ATOM 645 N N . PRO A 1 81 ? 2.371 2.096 -20.469 1 97.31 81 PRO A N 1
ATOM 646 C CA . PRO A 1 81 ? 3.148 3.334 -20.391 1 97.31 81 PRO A CA 1
ATOM 647 C C . PRO A 1 81 ? 2.283 4.582 -20.547 1 97.31 81 PRO A C 1
ATOM 649 O O . PRO A 1 81 ? 1.329 4.582 -21.328 1 97.31 81 PRO A O 1
ATOM 652 N N . TYR A 1 82 ? 2.525 5.617 -19.75 1 98.06 82 TYR A N 1
ATOM 653 C CA . TYR A 1 82 ? 1.924 6.941 -19.875 1 98.06 82 TYR A CA 1
ATOM 654 C C . TYR A 1 82 ? 2.934 8.031 -19.531 1 98.06 82 TYR A C 1
ATOM 656 O O . TYR A 1 82 ? 4.043 7.738 -19.078 1 98.06 82 TYR A O 1
ATOM 664 N N . THR A 1 83 ? 2.518 9.258 -19.859 1 97.44 83 THR A N 1
ATOM 665 C CA . THR A 1 83 ? 3.422 10.367 -19.594 1 97.44 83 THR A CA 1
ATOM 666 C C . THR A 1 83 ? 2.727 11.438 -18.75 1 97.44 83 THR A C 1
ATOM 668 O O . THR A 1 83 ? 1.54 11.711 -18.953 1 97.44 83 THR A O 1
ATOM 671 N N . VAL A 1 84 ? 3.416 11.891 -17.766 1 98.12 84 VAL A N 1
ATOM 672 C CA . VAL A 1 84 ? 3.062 13.086 -17.016 1 98.12 84 VAL A CA 1
ATOM 673 C C . VAL A 1 84 ? 4.234 14.062 -17.016 1 98.12 84 VAL A C 1
ATOM 675 O O . VAL A 1 84 ? 5.391 13.656 -17.156 1 98.12 84 VAL A O 1
ATOM 678 N N . ASP A 1 85 ? 3.951 15.344 -16.906 1 98 85 ASP A N 1
ATOM 679 C CA . ASP A 1 85 ? 5 16.359 -16.875 1 98 85 ASP A CA 1
ATOM 680 C C . ASP A 1 85 ? 5.457 16.641 -15.453 1 98 85 ASP A C 1
ATOM 682 O O . ASP A 1 85 ? 4.73 17.25 -14.672 1 98 85 ASP A O 1
ATOM 686 N N . LEU A 1 86 ? 6.715 16.219 -15.164 1 98.44 86 LEU A N 1
ATOM 687 C CA . LEU A 1 86 ? 7.234 16.422 -13.812 1 98.44 86 LEU A CA 1
ATOM 688 C C . LEU A 1 86 ? 8.492 17.281 -13.836 1 98.44 86 LEU A C 1
ATOM 690 O O . LEU A 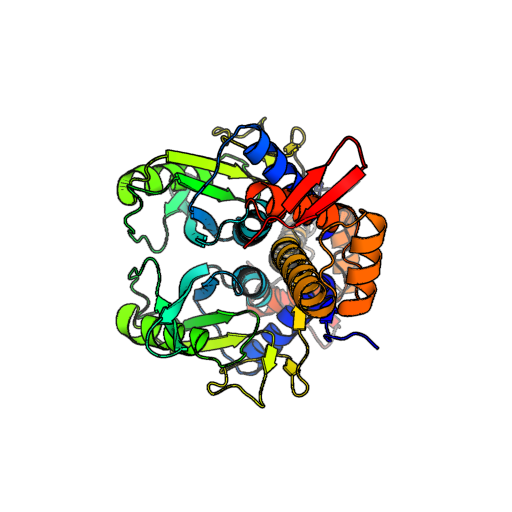1 86 ? 9.352 17.156 -12.969 1 98.44 86 LEU A O 1
ATOM 694 N N . HIS A 1 87 ? 8.648 18.203 -14.773 1 98.19 87 HIS A N 1
ATOM 695 C CA . HIS A 1 87 ? 9.852 18.984 -14.969 1 98.19 87 HIS A CA 1
ATOM 696 C C . HIS A 1 87 ? 10.133 19.875 -13.766 1 98.19 87 HIS A C 1
ATOM 698 O O . HIS A 1 87 ? 11.273 20.312 -13.555 1 98.19 87 HIS A O 1
ATOM 704 N N . ASN A 1 88 ? 9.141 20.203 -12.922 1 98.19 88 ASN A N 1
ATOM 705 C CA . ASN A 1 88 ? 9.336 21.078 -11.773 1 98.19 88 ASN A CA 1
ATOM 706 C C . ASN A 1 88 ? 9.312 20.297 -10.461 1 98.19 88 ASN A C 1
ATOM 708 O O . ASN A 1 88 ? 9.203 20.891 -9.391 1 98.19 88 ASN A O 1
ATOM 712 N N . TYR A 1 89 ? 9.367 18.969 -10.555 1 98.81 89 TYR A N 1
ATOM 713 C CA . TYR A 1 89 ? 9.172 18.156 -9.367 1 98.81 89 TYR A CA 1
ATOM 714 C C . TYR A 1 89 ? 10.414 17.312 -9.078 1 98.81 89 TYR A C 1
ATOM 716 O O . TYR A 1 89 ? 11.062 16.812 -9.992 1 98.81 89 TYR A O 1
ATOM 724 N N . ARG A 1 90 ? 10.797 17.203 -7.785 1 98.88 90 ARG A N 1
ATOM 725 C CA . ARG A 1 90 ? 11.719 16.172 -7.305 1 98.88 90 ARG A CA 1
ATOM 726 C C . ARG A 1 90 ? 11 14.844 -7.098 1 98.88 90 ARG A C 1
ATOM 728 O O . ARG A 1 90 ? 10.016 14.773 -6.359 1 98.88 90 ARG A O 1
ATOM 735 N N . VAL A 1 91 ? 11.531 13.805 -7.762 1 98.94 91 VAL A N 1
ATOM 736 C CA . VAL A 1 91 ? 10.781 12.555 -7.82 1 98.94 91 VAL A CA 1
ATOM 737 C C . VAL A 1 91 ? 11.578 11.445 -7.137 1 98.94 91 VAL A C 1
ATOM 739 O O . VAL A 1 91 ? 12.797 11.359 -7.297 1 98.94 91 VAL A O 1
ATOM 742 N N . LEU A 1 92 ? 10.93 10.664 -6.328 1 99 92 LEU A N 1
ATOM 743 C CA . LEU A 1 92 ? 11.469 9.453 -5.719 1 99 92 LEU A CA 1
ATOM 744 C C . LEU A 1 92 ? 10.75 8.219 -6.23 1 99 92 LEU A C 1
ATOM 746 O O . LEU A 1 92 ? 9.547 8.055 -5.996 1 99 92 LEU A O 1
ATOM 750 N N . VAL A 1 93 ? 11.414 7.34 -6.957 1 98.94 93 VAL A N 1
ATOM 751 C CA . VAL A 1 93 ? 10.859 6.066 -7.395 1 98.94 93 VAL A CA 1
ATOM 752 C C . VAL A 1 93 ? 11.141 4.992 -6.348 1 98.94 93 VAL A C 1
ATOM 754 O O . VAL A 1 93 ? 12.281 4.828 -5.91 1 98.94 93 VAL A O 1
ATOM 757 N N . VAL A 1 94 ? 10.094 4.207 -5.965 1 98.94 94 VAL A N 1
ATOM 758 C CA . VAL A 1 94 ? 10.203 3.357 -4.781 1 98.94 94 VAL A CA 1
ATOM 759 C C . VAL A 1 94 ? 9.789 1.93 -5.129 1 98.94 94 VAL A C 1
ATOM 761 O O . VAL A 1 94 ? 8.781 1.717 -5.801 1 98.94 94 VAL A O 1
ATOM 764 N N . ASP A 1 95 ? 10.539 0.981 -4.73 1 98.69 95 ASP A N 1
ATOM 765 C CA . ASP A 1 95 ? 10.219 -0.441 -4.758 1 98.69 95 ASP A CA 1
ATOM 766 C C . ASP A 1 95 ? 10.406 -1.076 -3.381 1 98.69 95 ASP A C 1
ATOM 768 O O . ASP A 1 95 ? 10.852 -0.413 -2.443 1 98.69 95 ASP A O 1
ATOM 772 N N . ASP A 1 96 ? 9.984 -2.328 -3.246 1 98.5 96 ASP A N 1
ATOM 773 C CA . ASP A 1 96 ? 10.188 -2.998 -1.965 1 98.5 96 ASP A CA 1
ATOM 774 C C . ASP A 1 96 ? 11.586 -3.6 -1.873 1 98.5 96 ASP A C 1
ATOM 776 O O . ASP A 1 96 ? 12.25 -3.49 -0.839 1 98.5 96 ASP A O 1
ATOM 780 N N . ILE A 1 97 ? 12.07 -4.203 -3.012 1 97.81 97 ILE A N 1
ATOM 781 C CA . ILE A 1 97 ? 13.367 -4.875 -2.949 1 97.81 97 ILE A CA 1
ATOM 782 C C . ILE A 1 97 ? 14.062 -4.777 -4.305 1 97.81 97 ILE A C 1
ATOM 784 O O . ILE A 1 97 ? 13.422 -4.902 -5.352 1 97.81 97 ILE A O 1
ATOM 788 N N . VAL A 1 98 ? 15.359 -4.48 -4.25 1 97.12 98 VAL A N 1
ATOM 789 C CA . VAL A 1 98 ? 16.219 -4.527 -5.426 1 97.12 98 VAL A CA 1
ATOM 790 C C . VAL A 1 98 ? 17 -5.844 -5.445 1 97.12 98 VAL A C 1
ATOM 792 O O . VAL A 1 98 ? 17.969 -6.012 -4.699 1 97.12 98 VAL A O 1
ATOM 795 N N . ASP A 1 99 ? 16.547 -6.723 -6.254 1 93.81 99 ASP A N 1
ATOM 796 C CA . ASP A 1 99 ? 17.25 -7.984 -6.457 1 93.81 99 ASP A CA 1
ATOM 797 C C . ASP A 1 99 ? 18.359 -7.832 -7.508 1 93.81 99 ASP A C 1
ATOM 799 O O . ASP A 1 99 ? 19.453 -7.367 -7.203 1 93.81 99 ASP A O 1
ATOM 803 N N . THR A 1 100 ? 17.969 -7.996 -8.844 1 91 100 THR A N 1
ATOM 804 C CA . THR A 1 100 ? 18.922 -7.695 -9.898 1 91 100 THR A CA 1
ATOM 805 C C . THR A 1 100 ? 18.984 -6.191 -10.164 1 91 100 THR A C 1
ATOM 807 O O . THR A 1 100 ? 20 -5.68 -10.648 1 91 100 THR A O 1
ATOM 810 N N . GLY A 1 101 ? 17.906 -5.574 -9.891 1 94.31 101 GLY A N 1
ATOM 811 C CA . GLY A 1 101 ? 17.828 -4.133 -10.062 1 94.31 101 GLY A CA 1
ATOM 812 C C . GLY A 1 101 ? 17.328 -3.727 -11.438 1 94.31 101 GLY A C 1
ATOM 813 O O . GLY A 1 101 ? 17.141 -2.537 -11.711 1 94.31 101 GLY A O 1
ATOM 814 N N . ASP A 1 102 ? 16.969 -4.668 -12.258 1 93.31 102 ASP A N 1
ATOM 815 C CA . ASP A 1 102 ? 16.547 -4.402 -13.633 1 93.31 102 ASP A CA 1
ATOM 816 C C . ASP A 1 102 ? 15.258 -3.592 -13.672 1 93.31 102 ASP A C 1
ATOM 818 O O . ASP A 1 102 ? 15.125 -2.666 -14.469 1 93.31 102 ASP A O 1
ATOM 822 N N . THR A 1 103 ? 14.367 -3.922 -12.773 1 95.38 103 THR A N 1
ATOM 823 C CA . THR A 1 103 ? 13.062 -3.273 -12.758 1 95.38 103 THR A CA 1
ATOM 824 C C . THR A 1 103 ? 13.18 -1.814 -12.336 1 95.38 103 THR A C 1
ATOM 826 O O . THR A 1 103 ? 12.648 -0.921 -12.992 1 95.38 103 THR A O 1
ATOM 829 N N . LEU A 1 104 ? 13.914 -1.568 -11.297 1 97.56 104 LEU A N 1
ATOM 830 C CA . LEU A 1 104 ? 14.047 -0.212 -10.781 1 97.56 104 LEU A CA 1
ATOM 831 C C . LEU A 1 104 ? 14.828 0.669 -11.75 1 97.56 104 LEU A C 1
ATOM 833 O O . LEU A 1 104 ? 14.484 1.836 -11.945 1 97.56 104 LEU A O 1
ATOM 837 N N . LYS A 1 105 ? 15.82 0.107 -12.328 1 97.25 105 LYS A N 1
ATOM 838 C CA . LYS A 1 105 ? 16.594 0.844 -13.32 1 97.25 105 LYS A CA 1
ATOM 839 C C . LYS A 1 105 ? 15.734 1.227 -14.516 1 97.25 105 LYS A C 1
ATOM 841 O O . LYS A 1 105 ? 15.789 2.363 -14.992 1 97.25 105 LYS A O 1
ATOM 846 N N . LEU A 1 106 ? 15 0.275 -14.992 1 97 106 LEU A N 1
ATOM 847 C CA . LEU A 1 106 ? 14.086 0.508 -16.109 1 97 106 LEU A CA 1
ATOM 848 C C . LEU A 1 106 ? 13.109 1.635 -15.789 1 97 106 LEU A C 1
ATOM 850 O O . LEU A 1 106 ? 12.891 2.52 -16.625 1 97 106 LEU A O 1
ATOM 854 N N . ALA A 1 107 ? 12.523 1.605 -14.641 1 97.94 107 ALA A N 1
ATOM 855 C CA . ALA A 1 107 ? 11.562 2.619 -14.219 1 97.94 107 ALA A CA 1
ATOM 856 C C . ALA A 1 107 ? 12.219 3.992 -14.109 1 97.94 107 ALA A C 1
ATOM 858 O O . ALA A 1 107 ? 11.664 4.992 -14.578 1 97.94 107 ALA A O 1
ATOM 859 N N . ARG A 1 108 ? 13.359 3.99 -13.445 1 98.25 108 ARG A N 1
ATO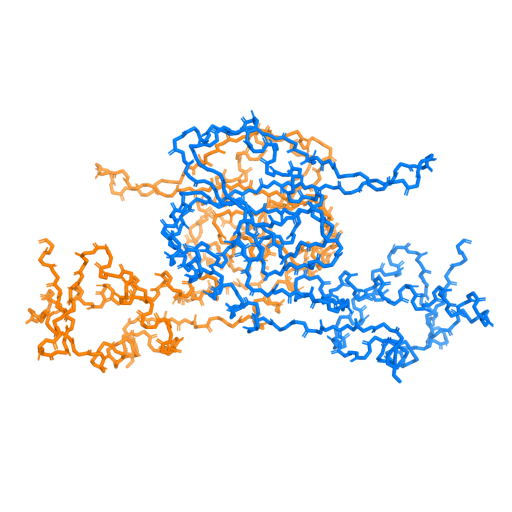M 860 C CA . ARG A 1 108 ? 14.117 5.23 -13.32 1 98.25 108 ARG A CA 1
ATOM 861 C C . ARG A 1 108 ? 14.383 5.855 -14.688 1 98.25 108 ARG A C 1
ATOM 863 O O . ARG A 1 108 ? 14.133 7.043 -14.891 1 98.25 108 ARG A O 1
ATOM 870 N N . ASP A 1 109 ? 14.875 5.062 -15.594 1 98.38 109 ASP A N 1
ATOM 871 C CA . ASP A 1 109 ? 15.211 5.551 -16.922 1 98.38 109 ASP A CA 1
ATOM 872 C C . ASP A 1 109 ? 13.961 6.039 -17.656 1 98.38 109 ASP A C 1
ATOM 874 O O . ASP A 1 109 ? 14 7.066 -18.344 1 98.38 109 ASP A O 1
ATOM 878 N N . PHE A 1 110 ? 12.852 5.309 -17.578 1 98.56 110 PHE A N 1
ATOM 879 C CA . PHE A 1 110 ? 11.594 5.695 -18.219 1 98.56 110 PHE A CA 1
ATOM 880 C C . PHE A 1 110 ? 11.117 7.043 -17.688 1 98.56 110 PHE A C 1
ATOM 882 O O . PHE A 1 110 ? 10.742 7.918 -18.469 1 98.56 110 PHE A O 1
ATOM 889 N N . VAL A 1 111 ? 11.148 7.207 -16.359 1 98.69 111 VAL A N 1
ATOM 890 C CA . VAL A 1 111 ? 10.703 8.438 -15.727 1 98.69 111 VAL A CA 1
ATOM 891 C C . VAL A 1 111 ? 11.609 9.594 -16.141 1 98.69 111 VAL A C 1
ATOM 893 O O . VAL A 1 111 ? 11.125 10.68 -16.484 1 98.69 111 VAL A O 1
ATOM 896 N N . ALA A 1 112 ? 12.867 9.344 -16.172 1 98.69 112 ALA A N 1
ATOM 897 C CA . ALA A 1 112 ? 13.836 10.367 -16.562 1 98.69 112 ALA A CA 1
ATOM 898 C C . ALA A 1 112 ? 13.578 10.844 -18 1 98.69 112 ALA A C 1
ATOM 900 O O . ALA A 1 112 ? 13.555 12.047 -18.266 1 98.69 112 ALA A O 1
ATOM 901 N N . GLU A 1 113 ? 13.344 9.93 -18.828 1 98.5 113 GLU A N 1
ATOM 902 C CA . GLU A 1 113 ? 13.258 10.219 -20.266 1 98.5 113 GLU A CA 1
ATOM 903 C C . GLU A 1 113 ? 11.898 10.812 -20.625 1 98.5 113 GLU A C 1
ATOM 905 O O . GLU A 1 113 ? 11.812 11.688 -21.484 1 98.5 113 GLU A O 1
ATOM 910 N N . ASN A 1 114 ? 10.883 10.32 -19.984 1 98.44 114 ASN A N 1
ATOM 911 C CA . ASN A 1 114 ? 9.539 10.633 -20.469 1 98.44 114 ASN A CA 1
ATOM 912 C C . ASN A 1 114 ? 8.852 11.656 -19.562 1 98.44 114 ASN A C 1
ATOM 914 O O . ASN A 1 114 ? 8.078 12.484 -20.047 1 98.44 114 ASN A O 1
ATOM 918 N N . TRP A 1 115 ? 9.062 11.531 -18.25 1 98.62 115 TRP A N 1
ATOM 919 C CA . TRP A 1 115 ? 8.375 12.438 -17.328 1 98.62 115 TRP A CA 1
ATOM 920 C C . TRP A 1 115 ? 9.258 13.641 -17 1 98.62 115 TRP A C 1
ATOM 922 O O . TRP A 1 115 ? 8.766 14.656 -16.516 1 98.62 115 TRP A O 1
ATOM 932 N N . LYS A 1 116 ? 10.609 13.578 -17.141 1 98.38 116 LYS A N 1
ATOM 933 C CA . LYS A 1 116 ? 11.617 14.641 -17.109 1 98.38 116 LYS A CA 1
ATOM 934 C C . LYS A 1 116 ? 11.539 15.422 -15.797 1 98.38 116 LYS A C 1
ATOM 936 O O . LYS A 1 116 ? 11.453 16.641 -15.805 1 98.38 116 LYS A O 1
ATOM 941 N N . PRO A 1 117 ? 11.68 14.75 -14.695 1 98.81 117 PRO A N 1
ATOM 942 C CA . PRO A 1 117 ? 11.656 15.445 -13.398 1 98.81 117 PRO A CA 1
ATOM 943 C C . PRO A 1 117 ? 12.852 16.375 -13.203 1 98.81 117 PRO A C 1
ATOM 945 O O . PRO A 1 117 ? 13.883 16.203 -13.852 1 98.81 117 PRO A O 1
ATOM 948 N N . LYS A 1 118 ? 12.68 17.406 -12.297 1 98.69 118 LYS A N 1
ATOM 949 C CA . LYS A 1 118 ? 13.766 18.297 -11.906 1 98.69 118 LYS A CA 1
ATOM 950 C C . LYS A 1 118 ? 14.922 17.531 -11.281 1 98.69 118 LYS A C 1
ATOM 952 O O . LYS A 1 118 ? 16.094 17.828 -11.531 1 98.69 118 LYS A O 1
ATOM 957 N N . GLU A 1 119 ? 14.633 16.625 -10.461 1 98.81 119 GLU A N 1
ATOM 958 C CA . GLU A 1 119 ? 15.539 15.688 -9.789 1 98.81 119 GLU A CA 1
ATOM 959 C C . GLU A 1 119 ? 14.898 14.312 -9.633 1 98.81 119 GLU A C 1
ATOM 961 O O . GLU A 1 119 ? 13.688 14.203 -9.453 1 98.81 119 GLU A O 1
ATOM 966 N N . LEU A 1 120 ? 15.742 13.297 -9.773 1 98.88 120 LEU A N 1
ATOM 967 C CA . LEU A 1 120 ? 15.234 11.93 -9.734 1 98.88 120 LEU A CA 1
ATOM 968 C C . LEU A 1 120 ? 16.109 11.047 -8.859 1 98.88 120 LEU A C 1
ATOM 970 O O . LEU A 1 120 ? 17.328 10.977 -9.07 1 98.88 120 LEU A O 1
ATOM 974 N N . LYS A 1 121 ? 15.516 10.461 -7.82 1 98.94 121 LYS A N 1
ATOM 975 C CA . LYS A 1 121 ? 16.188 9.484 -6.965 1 98.94 121 LYS A CA 1
ATOM 976 C C . LYS A 1 121 ? 15.383 8.188 -6.879 1 98.94 121 LYS A C 1
ATOM 978 O O . LYS A 1 121 ? 14.195 8.164 -7.215 1 98.94 121 LYS A O 1
ATOM 983 N N . THR A 1 122 ? 16.031 7.121 -6.508 1 98.94 122 THR A N 1
ATOM 984 C CA . THR A 1 122 ? 15.414 5.812 -6.344 1 98.94 122 THR A CA 1
ATOM 985 C C . THR A 1 122 ? 15.594 5.301 -4.918 1 98.94 122 THR A C 1
ATOM 987 O O . THR A 1 122 ? 16.578 5.633 -4.254 1 98.94 122 THR A O 1
ATOM 990 N N . ALA A 1 123 ? 14.609 4.527 -4.438 1 98.94 123 ALA A N 1
ATOM 991 C CA . ALA A 1 123 ? 14.688 3.959 -3.096 1 98.94 123 ALA A CA 1
ATOM 992 C C . ALA A 1 123 ? 14.055 2.568 -3.055 1 98.94 123 ALA A C 1
ATOM 994 O O . ALA A 1 123 ? 13.188 2.25 -3.869 1 98.94 123 ALA A O 1
ATOM 995 N N . ALA A 1 124 ? 14.492 1.778 -2.148 1 98.94 124 ALA A N 1
ATOM 996 C CA . ALA A 1 124 ? 13.906 0.476 -1.837 1 98.94 124 ALA A CA 1
ATOM 997 C C . ALA A 1 124 ? 14.102 0.128 -0.363 1 98.94 124 ALA A C 1
ATOM 999 O O . ALA A 1 124 ? 15.016 0.633 0.285 1 98.94 124 ALA A O 1
ATOM 1000 N N . LEU A 1 125 ? 13.25 -0.735 0.201 1 98.94 125 LEU A N 1
ATOM 1001 C CA . LEU A 1 125 ? 13.445 -1.188 1.574 1 98.94 125 LEU A CA 1
ATOM 1002 C C . LEU A 1 125 ? 14.703 -2.039 1.692 1 98.94 125 LEU A C 1
ATOM 1004 O O . LEU A 1 125 ? 15.461 -1.903 2.656 1 98.94 125 LEU A O 1
ATOM 1008 N N . GLN A 1 126 ? 14.891 -2.869 0.664 1 98.69 126 GLN A N 1
ATOM 1009 C CA . GLN A 1 126 ? 16.016 -3.795 0.708 1 98.69 126 GLN A CA 1
ATOM 1010 C C . GLN A 1 126 ? 16.797 -3.768 -0.6 1 98.69 126 GLN A C 1
ATOM 1012 O O . GLN A 1 126 ? 16.219 -3.562 -1.671 1 98.69 126 GLN A O 1
ATOM 1017 N N . TRP A 1 127 ? 18.047 -3.971 -0.423 1 98.12 127 TRP A N 1
ATOM 1018 C CA . TRP A 1 127 ? 18.984 -4.086 -1.529 1 98.12 127 TRP A CA 1
ATOM 1019 C C . TRP A 1 127 ? 19.828 -5.348 -1.396 1 98.12 127 TRP A C 1
ATOM 1021 O O . TRP A 1 127 ? 20.531 -5.531 -0.396 1 98.12 127 TRP A O 1
ATOM 1031 N N . ILE A 1 128 ? 19.734 -6.238 -2.385 1 97.19 128 ILE A N 1
ATOM 1032 C CA . ILE A 1 128 ? 20.547 -7.441 -2.387 1 97.19 128 ILE A CA 1
ATOM 1033 C C . ILE A 1 128 ? 21.859 -7.172 -3.115 1 97.19 128 ILE A C 1
ATOM 1035 O O . ILE A 1 128 ? 21.984 -7.441 -4.312 1 97.19 128 ILE A O 1
ATOM 1039 N N . SER A 1 129 ? 22.828 -6.867 -2.441 1 96.5 129 SER A N 1
ATOM 1040 C CA . SER A 1 129 ? 24.031 -6.254 -2.98 1 96.5 129 SER A CA 1
ATOM 1041 C C . SER A 1 129 ? 24.859 -7.258 -3.775 1 96.5 129 SER A C 1
ATOM 1043 O O . SER A 1 129 ? 25.469 -6.902 -4.781 1 96.5 129 SER A O 1
ATOM 1045 N N . PRO A 1 130 ? 24.844 -8.516 -3.455 1 95.56 130 PRO A N 1
ATOM 1046 C CA . PRO A 1 130 ? 25.734 -9.422 -4.184 1 95.56 130 PRO A CA 1
ATOM 1047 C C . PRO A 1 130 ? 25.281 -9.68 -5.613 1 95.56 130 PRO A C 1
ATOM 1049 O O . PRO A 1 130 ? 26.094 -10.016 -6.48 1 95.56 130 PRO A O 1
ATOM 1052 N N . VAL A 1 131 ? 24.031 -9.508 -5.926 1 92.44 131 VAL A N 1
ATOM 1053 C CA . VAL A 1 131 ? 23.516 -9.914 -7.227 1 92.44 131 VAL A CA 1
ATOM 1054 C C . VAL A 1 131 ? 23.047 -8.688 -8.008 1 92.44 131 VAL A C 1
ATOM 1056 O O . VAL A 1 131 ? 22.938 -8.727 -9.234 1 92.44 131 VAL A O 1
ATOM 1059 N N . ALA A 1 132 ? 22.797 -7.613 -7.32 1 93.12 132 ALA A N 1
ATOM 1060 C CA . ALA A 1 132 ? 22.203 -6.438 -7.953 1 93.12 132 ALA A CA 1
ATOM 1061 C C . ALA A 1 132 ? 23.203 -5.746 -8.875 1 93.12 132 ALA A C 1
ATOM 1063 O O . ALA A 1 132 ? 24.375 -5.586 -8.516 1 93.12 132 ALA A O 1
ATOM 1064 N N . LYS A 1 133 ? 22.703 -5.379 -10.031 1 93.94 133 LYS A N 1
ATOM 1065 C CA . LYS A 1 133 ? 23.5 -4.609 -10.984 1 93.94 133 LYS A CA 1
ATOM 1066 C C . LYS A 1 133 ? 23.188 -3.117 -10.875 1 93.94 133 LYS A C 1
ATOM 1068 O O . LYS A 1 133 ? 23.828 -2.299 -11.547 1 93.94 133 LYS A O 1
ATOM 1073 N N . PHE A 1 134 ? 22.219 -2.838 -10.109 1 95.94 134 PHE A N 1
ATOM 1074 C CA . PHE A 1 134 ? 21.797 -1.461 -9.867 1 95.94 134 PHE A CA 1
ATOM 1075 C C . PHE A 1 134 ? 21.625 -1.2 -8.383 1 95.94 134 PHE A C 1
ATOM 1077 O O . PHE A 1 134 ? 20.906 -1.938 -7.699 1 95.94 134 PHE A O 1
ATOM 1084 N N . LYS A 1 135 ? 22.328 -0.235 -7.879 1 97.88 135 LYS A N 1
ATOM 1085 C CA . LYS A 1 135 ? 22.172 0.195 -6.492 1 97.88 135 LYS A CA 1
ATOM 1086 C C . LYS A 1 135 ? 21.234 1.392 -6.391 1 97.88 135 LYS A C 1
ATOM 1088 O O . LYS A 1 135 ? 21.469 2.424 -7.023 1 97.88 135 LYS A O 1
ATOM 1093 N N . PRO A 1 136 ? 20.188 1.306 -5.605 1 98.81 136 PRO A N 1
ATOM 1094 C CA . PRO A 1 136 ? 19.328 2.482 -5.445 1 98.81 136 PRO A CA 1
ATOM 1095 C C . PRO A 1 136 ? 20.016 3.621 -4.703 1 98.81 136 PRO A C 1
ATOM 1097 O O . PRO A 1 136 ? 20.969 3.387 -3.953 1 98.81 136 PRO A O 1
ATOM 1100 N N . ASP A 1 137 ? 19.547 4.848 -4.926 1 98.88 137 ASP A N 1
ATOM 1101 C CA . ASP A 1 137 ? 20.109 5.984 -4.199 1 98.88 137 ASP A CA 1
ATOM 1102 C C . ASP A 1 137 ? 19.938 5.809 -2.693 1 98.88 137 ASP A C 1
ATOM 1104 O O . ASP A 1 137 ? 20.797 6.207 -1.911 1 98.88 137 ASP A O 1
ATOM 1108 N N . TYR A 1 138 ? 18.766 5.215 -2.287 1 98.94 138 TYR A N 1
ATOM 1109 C CA . TYR A 1 138 ? 18.484 5.004 -0.873 1 98.94 138 TYR A CA 1
ATOM 1110 C C . TYR A 1 138 ? 17.984 3.584 -0.627 1 98.94 138 TYR A C 1
ATOM 1112 O O . TYR A 1 138 ? 17.219 3.039 -1.433 1 98.94 138 TYR A O 1
ATOM 1120 N N . TYR A 1 139 ? 18.406 2.979 0.427 1 98.94 139 TYR A N 1
ATOM 1121 C CA . TYR A 1 139 ? 17.906 1.716 0.953 1 98.94 139 TYR A CA 1
ATOM 1122 C C . TYR A 1 139 ? 18.062 1.65 2.467 1 98.94 139 TYR A C 1
ATOM 1124 O O . TYR A 1 139 ? 18.875 2.383 3.041 1 98.94 139 TYR A O 1
ATOM 1132 N N . TYR A 1 140 ? 17.312 0.769 3.111 1 98.88 140 TYR A N 1
ATOM 1133 C CA . TYR A 1 140 ? 17.469 0.623 4.555 1 98.88 140 TYR A CA 1
ATOM 1134 C C . TYR A 1 140 ? 18.25 -0.637 4.898 1 98.88 140 TYR A C 1
ATOM 1136 O O . TYR A 1 140 ? 19.203 -0.59 5.68 1 98.88 140 TYR A O 1
ATOM 1144 N N . ILE A 1 141 ? 17.938 -1.794 4.32 1 98.62 141 ILE A N 1
ATOM 1145 C CA . ILE A 1 141 ? 18.578 -3.062 4.66 1 98.62 141 ILE A CA 1
ATOM 1146 C C . ILE A 1 141 ? 19.406 -3.559 3.479 1 98.62 141 ILE A C 1
ATOM 1148 O O . ILE A 1 141 ? 18.875 -3.729 2.373 1 98.62 141 ILE A O 1
ATOM 1152 N N . GLU A 1 142 ? 20.594 -3.76 3.697 1 98.31 142 GLU A N 1
ATOM 1153 C CA . GLU A 1 142 ? 21.438 -4.496 2.754 1 98.31 142 GLU A CA 1
ATOM 1154 C C . GLU A 1 142 ? 21.391 -5.996 3.025 1 98.31 142 GLU A C 1
ATOM 1156 O O . GLU A 1 142 ? 21.719 -6.445 4.125 1 98.31 142 GLU A O 1
ATOM 1161 N N . VAL A 1 143 ? 20.938 -6.711 2.047 1 97.31 143 VAL A N 1
ATOM 1162 C CA . VAL A 1 143 ? 20.844 -8.164 2.172 1 97.31 143 VAL A CA 1
ATOM 1163 C C . VAL A 1 143 ? 22.062 -8.812 1.504 1 97.31 143 VAL A C 1
ATOM 1165 O O . VAL A 1 143 ? 22.297 -8.625 0.309 1 97.31 143 VAL A O 1
ATOM 1168 N N . LYS A 1 144 ? 22.797 -9.648 2.223 1 95.62 144 LYS A N 1
ATOM 1169 C CA . LYS A 1 144 ? 24.016 -10.258 1.691 1 95.62 144 LYS A CA 1
ATOM 1170 C C . LYS A 1 144 ? 23.812 -11.742 1.425 1 95.62 144 LYS A C 1
ATOM 1172 O O . LYS A 1 144 ? 24.422 -12.305 0.511 1 95.62 144 LYS A O 1
ATOM 1177 N N . ASP A 1 145 ? 22.953 -12.375 2.279 1 90.75 145 ASP A N 1
ATOM 1178 C CA . ASP A 1 145 ? 22.656 -13.789 2.1 1 90.75 145 ASP A CA 1
ATOM 1179 C C . ASP A 1 145 ? 21.25 -13.984 1.517 1 90.75 145 ASP A C 1
ATOM 1181 O O . ASP A 1 145 ? 20.297 -13.391 2.002 1 90.75 145 ASP A O 1
ATOM 1185 N N . TRP A 1 146 ? 21.344 -14.75 0.528 1 82 146 TRP A N 1
ATOM 1186 C CA . TRP A 1 146 ? 20.078 -14.875 -0.186 1 82 146 TRP A CA 1
ATOM 1187 C C . TRP A 1 146 ? 19 -15.5 0.706 1 82 146 TRP A C 1
ATOM 1189 O O . TRP A 1 146 ? 19.25 -16.5 1.373 1 82 146 TRP A O 1
ATOM 1199 N N . THR A 1 147 ? 17.953 -14.953 0.866 1 91.62 147 THR A N 1
ATOM 1200 C CA . THR A 1 147 ? 16.719 -15.344 1.545 1 91.62 147 THR A CA 1
ATOM 1201 C C . THR A 1 147 ? 15.5 -14.82 0.797 1 91.62 147 THR A C 1
ATOM 1203 O O . THR A 1 147 ? 15.547 -13.734 0.216 1 91.62 147 THR A O 1
ATOM 1206 N N . TRP A 1 148 ? 14.523 -15.672 0.716 1 93.5 148 TRP A N 1
ATOM 1207 C CA . TRP A 1 148 ? 13.273 -15.18 0.145 1 93.5 148 TRP A CA 1
ATOM 1208 C C . TRP A 1 148 ? 12.469 -14.398 1.179 1 93.5 148 TRP A C 1
ATOM 1210 O O . TRP A 1 148 ? 12.102 -14.945 2.225 1 93.5 148 TRP A O 1
ATOM 1220 N N . PHE A 1 149 ? 12.211 -13.172 0.859 1 96.44 149 PHE A N 1
ATOM 1221 C CA . PHE A 1 149 ? 11.367 -12.367 1.734 1 96.44 149 PHE A CA 1
ATOM 1222 C C . PHE A 1 149 ? 9.914 -12.43 1.286 1 96.44 149 PHE A C 1
ATOM 1224 O O . PHE A 1 149 ? 9.57 -11.922 0.214 1 96.44 149 PHE A O 1
ATOM 1231 N N . GLN A 1 150 ? 9.117 -13.008 2.057 1 97.12 150 GLN A N 1
ATOM 1232 C CA . GLN A 1 150 ? 7.684 -13.008 1.785 1 97.12 150 GLN A CA 1
ATOM 1233 C C . GLN A 1 150 ? 6.992 -11.836 2.482 1 97.12 150 GLN A C 1
ATOM 1235 O O . GLN A 1 150 ? 6.734 -11.891 3.688 1 97.12 150 GLN A O 1
ATOM 1240 N N . TYR A 1 151 ? 6.652 -10.883 1.677 1 98.44 151 TYR A N 1
ATOM 1241 C CA . TYR A 1 151 ? 6.016 -9.68 2.209 1 98.44 151 TYR A CA 1
ATOM 1242 C C . TYR A 1 151 ? 4.547 -9.938 2.523 1 98.44 151 TYR A C 1
ATOM 1244 O O . TYR A 1 151 ? 3.93 -10.836 1.951 1 98.44 151 TYR A O 1
ATOM 1252 N N . PRO A 1 152 ? 3.971 -9.109 3.43 1 98.31 152 PRO A N 1
ATOM 1253 C CA . PRO A 1 152 ? 2.568 -9.336 3.791 1 98.31 152 PRO A CA 1
ATOM 1254 C C . PRO A 1 152 ? 1.616 -9.133 2.615 1 98.31 152 PRO A C 1
ATOM 1256 O O . PRO A 1 152 ? 0.547 -9.742 2.57 1 98.31 152 PRO A O 1
ATOM 1259 N N . TRP A 1 153 ? 2.012 -8.367 1.603 1 98.69 153 TRP A N 1
ATOM 1260 C CA . TRP A 1 153 ? 1.114 -8.07 0.49 1 98.69 153 TRP A CA 1
ATOM 1261 C C . TRP A 1 153 ? 1.298 -9.078 -0.639 1 98.69 153 TRP A C 1
ATOM 1263 O O . TRP A 1 153 ? 0.66 -8.969 -1.688 1 98.69 153 TRP A O 1
ATOM 1273 N N . THR A 1 154 ? 2.176 -10.016 -0.529 1 98 154 THR A N 1
ATOM 1274 C CA . THR A 1 154 ? 2.348 -11.078 -1.514 1 98 154 THR A CA 1
ATOM 1275 C C . THR A 1 154 ? 2.09 -12.445 -0.886 1 98 154 THR A C 1
ATOM 1277 O O . THR A 1 154 ? 2.441 -13.469 -1.464 1 98 154 THR A O 1
ATOM 1280 N N . ARG A 1 155 ? 1.506 -12.484 0.29 1 98.25 155 ARG A N 1
ATOM 1281 C CA . ARG A 1 155 ? 1.428 -13.703 1.094 1 98.25 155 ARG A CA 1
ATOM 1282 C C . ARG A 1 155 ? 0.688 -14.805 0.346 1 98.25 155 ARG A C 1
ATOM 1284 O O . ARG A 1 155 ? 1.164 -15.945 0.273 1 98.25 155 ARG A O 1
ATOM 1291 N N . LEU A 1 156 ? -0.43 -14.484 -0.234 1 98.56 156 LEU A N 1
ATOM 1292 C CA . LEU A 1 156 ? -1.224 -15.5 -0.911 1 98.56 156 LEU A CA 1
ATOM 1293 C C . LEU A 1 156 ? -0.549 -15.945 -2.205 1 98.56 156 LEU A C 1
ATOM 1295 O O . LEU A 1 156 ? -0.431 -17.141 -2.471 1 98.56 156 LEU A O 1
ATOM 1299 N N . GLU A 1 157 ? -0.077 -14.992 -3.006 1 98.06 157 GLU A N 1
ATOM 1300 C CA . GLU A 1 157 ? 0.556 -15.312 -4.281 1 98.06 157 GLU A CA 1
ATOM 1301 C C . GLU A 1 157 ? 1.81 -16.156 -4.078 1 98.06 157 GLU A C 1
ATOM 1303 O O . GLU A 1 157 ? 2.031 -17.141 -4.797 1 98.06 157 GLU A O 1
ATOM 1308 N N . ASP A 1 158 ? 2.594 -15.797 -3.057 1 97.88 158 ASP A N 1
ATOM 1309 C CA . ASP A 1 158 ? 3.773 -16.594 -2.748 1 97.88 158 ASP A CA 1
ATOM 1310 C C . ASP A 1 158 ? 3.381 -18 -2.275 1 97.88 158 ASP A C 1
ATOM 1312 O O . ASP A 1 158 ? 4.004 -18.984 -2.662 1 97.88 158 ASP A O 1
ATOM 1316 N N . THR A 1 159 ? 2.383 -18.062 -1.461 1 98.44 159 THR A N 1
ATOM 1317 C CA . THR A 1 159 ? 1.977 -19.328 -0.859 1 98.44 159 THR A CA 1
ATOM 1318 C C . THR A 1 159 ? 1.55 -20.328 -1.933 1 98.44 159 THR A C 1
ATOM 1320 O O . THR A 1 159 ? 1.994 -21.469 -1.933 1 98.44 159 THR A O 1
ATOM 1323 N N . TYR A 1 160 ? 0.704 -19.875 -2.875 1 98.31 160 TYR A N 1
ATOM 1324 C CA . TYR A 1 160 ? 0.267 -20.875 -3.848 1 98.31 160 TYR A CA 1
ATOM 1325 C C . TYR A 1 160 ? 1.399 -21.234 -4.801 1 98.31 160 TYR A C 1
ATOM 1327 O O . TYR A 1 160 ? 1.481 -22.375 -5.27 1 98.31 160 TYR A O 1
ATOM 1335 N N . GLN A 1 161 ? 2.297 -20.312 -5.062 1 97.62 161 GLN A N 1
ATOM 1336 C CA . GLN A 1 161 ? 3.455 -20.641 -5.891 1 97.62 161 GLN A CA 1
ATOM 1337 C C . GLN A 1 161 ? 4.379 -21.625 -5.18 1 97.62 161 GLN A C 1
ATOM 1339 O O . GLN A 1 161 ? 4.953 -22.5 -5.812 1 97.62 161 GLN A O 1
ATOM 1344 N N . PHE A 1 162 ? 4.543 -21.406 -3.885 1 97.94 162 PHE A N 1
ATOM 1345 C CA . PHE A 1 162 ? 5.379 -22.297 -3.078 1 97.94 162 PHE A CA 1
ATOM 1346 C C . PHE A 1 162 ? 4.797 -23.703 -3.041 1 97.94 162 PHE A C 1
ATOM 1348 O O . PHE A 1 162 ? 5.531 -24.688 -3.176 1 97.94 162 PHE A O 1
ATOM 1355 N N . ILE A 1 163 ? 3.525 -23.781 -2.855 1 98.38 163 ILE A N 1
ATOM 1356 C CA . ILE A 1 163 ? 2.869 -25.078 -2.85 1 98.38 163 ILE A CA 1
ATOM 1357 C C . ILE A 1 163 ? 3.035 -25.75 -4.211 1 98.38 163 ILE A C 1
ATOM 1359 O O . ILE A 1 163 ? 3.365 -26.938 -4.293 1 98.38 163 ILE A O 1
ATOM 1363 N N . LYS A 1 164 ? 2.83 -24.984 -5.25 1 98 164 LYS A N 1
ATOM 1364 C CA . LYS A 1 164 ? 2.975 -25.5 -6.613 1 98 164 LYS A CA 1
ATOM 1365 C C . LYS A 1 164 ? 4.371 -26.062 -6.84 1 98 164 LYS A C 1
ATOM 1367 O O . LYS A 1 164 ? 4.512 -27.172 -7.375 1 98 164 LYS A O 1
ATOM 1372 N N . ARG A 1 165 ? 5.336 -25.312 -6.441 1 97 165 ARG A N 1
ATOM 1373 C CA . ARG A 1 165 ? 6.715 -25.75 -6.598 1 97 165 ARG A CA 1
ATOM 1374 C C . ARG A 1 165 ? 6.98 -27.031 -5.797 1 97 165 ARG A C 1
ATOM 1376 O O . ARG A 1 165 ? 7.59 -27.969 -6.305 1 97 165 ARG A O 1
ATOM 1383 N N . MET A 1 166 ? 6.578 -27.016 -4.574 1 97.5 166 MET A N 1
ATOM 1384 C CA . MET A 1 166 ? 6.758 -28.172 -3.697 1 97.5 166 MET A CA 1
ATOM 1385 C C . MET A 1 166 ? 6.145 -29.422 -4.312 1 97.5 166 MET A C 1
ATOM 1387 O O . MET A 1 166 ? 6.797 -30.469 -4.379 1 97.5 166 MET A O 1
ATOM 1391 N N . MET A 1 167 ? 4.945 -29.312 -4.812 1 97.44 167 MET A N 1
ATOM 1392 C CA . MET A 1 167 ? 4.246 -30.453 -5.387 1 97.44 167 MET A CA 1
ATOM 1393 C C . MET A 1 167 ? 4.918 -30.906 -6.676 1 97.44 167 MET A C 1
ATOM 1395 O O . MET A 1 167 ? 5.066 -32.125 -6.91 1 97.44 167 MET A O 1
ATOM 1399 N N . THR A 1 168 ? 5.305 -29.953 -7.5 1 97.12 168 THR A N 1
ATOM 1400 C CA . THR A 1 168 ? 5.941 -30.266 -8.773 1 97.12 168 THR A CA 1
ATOM 1401 C C . THR A 1 168 ? 7.27 -30.984 -8.547 1 97.12 168 THR A C 1
ATOM 1403 O O . THR A 1 168 ? 7.535 -32 -9.172 1 97.12 168 THR A O 1
ATOM 1406 N N . GLU A 1 169 ? 8.031 -30.438 -7.652 1 96.06 169 GLU A N 1
ATOM 1407 C CA . GLU A 1 169 ? 9.336 -31.031 -7.387 1 96.06 169 GLU A CA 1
ATOM 1408 C C . GLU A 1 169 ? 9.195 -32.406 -6.758 1 96.06 169 GLU A C 1
ATOM 1410 O O . GLU A 1 169 ? 9.938 -33.344 -7.098 1 96.06 169 GLU A O 1
ATOM 1415 N N . THR A 1 170 ? 8.297 -32.562 -5.84 1 96.5 170 THR A N 1
ATOM 1416 C CA . THR A 1 170 ? 8.062 -33.875 -5.207 1 96.5 170 THR A CA 1
ATOM 1417 C C . THR A 1 170 ? 7.586 -34.906 -6.23 1 96.5 170 THR A C 1
ATOM 1419 O O . THR A 1 170 ? 7.988 -36.062 -6.18 1 96.5 170 THR A O 1
ATOM 1422 N N . TYR A 1 171 ? 6.754 -34.469 -7.109 1 96.69 171 TYR A N 1
ATOM 1423 C CA . TYR A 1 171 ? 6.281 -35.344 -8.172 1 96.69 171 TYR A CA 1
ATOM 1424 C C . TYR A 1 171 ? 7.438 -35.844 -9.031 1 96.69 171 TYR A C 1
ATOM 1426 O O . TYR A 1 171 ? 7.516 -37.031 -9.359 1 96.69 171 TYR A O 1
ATOM 1434 N N . LYS A 1 172 ? 8.242 -34.906 -9.406 1 96.06 172 LYS A N 1
ATOM 1435 C CA . LYS A 1 172 ? 9.398 -35.25 -10.234 1 96.06 172 LYS A CA 1
ATOM 1436 C C . LYS A 1 172 ? 10.297 -36.281 -9.523 1 96.06 172 LYS A C 1
ATOM 1438 O O . LYS A 1 172 ? 10.852 -37.156 -10.156 1 96.06 172 LYS A O 1
ATOM 1443 N N . GLU A 1 173 ? 10.367 -36.125 -8.219 1 95.62 173 GLU A N 1
ATOM 1444 C CA . GLU A 1 173 ? 11.297 -36.969 -7.438 1 95.62 173 GLU A CA 1
ATOM 1445 C C . GLU A 1 173 ? 10.672 -38.312 -7.082 1 95.62 173 GLU A C 1
ATOM 1447 O O . GLU A 1 173 ? 11.367 -39.312 -7.043 1 95.62 173 GLU A O 1
ATOM 1452 N N . THR A 1 174 ? 9.391 -38.406 -6.844 1 96.5 174 THR A N 1
ATOM 1453 C CA . THR A 1 174 ? 8.828 -39.625 -6.219 1 96.5 174 THR A CA 1
ATOM 1454 C C . THR A 1 174 ? 7.625 -40.125 -7.008 1 96.5 174 THR A C 1
ATOM 1456 O O . THR A 1 174 ? 7.141 -41.219 -6.766 1 96.5 174 THR A O 1
ATOM 1459 N N . GLY A 1 175 ? 7.07 -39.25 -7.863 1 95.31 175 GLY A N 1
ATOM 1460 C CA . GLY A 1 175 ? 5.863 -39.625 -8.594 1 95.31 175 GLY A CA 1
ATOM 1461 C C . GLY A 1 175 ? 4.59 -39.344 -7.812 1 95.31 175 GLY A C 1
ATOM 1462 O O . GLY A 1 175 ? 3.49 -39.625 -8.289 1 95.31 175 GLY A O 1
ATOM 1463 N N . LYS A 1 176 ? 4.707 -38.719 -6.648 1 96.56 176 LYS A N 1
ATOM 1464 C CA . LYS A 1 176 ? 3.551 -38.469 -5.793 1 96.56 176 LYS A CA 1
ATOM 1465 C C . LYS A 1 176 ? 2.607 -37.469 -6.434 1 96.56 176 LYS A C 1
ATOM 1467 O O . LYS A 1 176 ? 3.023 -36.344 -6.785 1 96.56 176 LYS A O 1
ATOM 1472 N N . ARG A 1 177 ? 1.285 -37.812 -6.445 1 96.56 177 ARG A N 1
ATOM 1473 C CA . ARG A 1 177 ? 0.293 -36.938 -7.062 1 96.56 177 ARG A CA 1
ATOM 1474 C C . ARG A 1 177 ? -0.781 -36.531 -6.059 1 96.56 177 ARG A C 1
ATOM 1476 O O . ARG A 1 177 ? -1.427 -35.5 -6.215 1 96.56 177 ARG A O 1
ATOM 1483 N N . GLU A 1 178 ? -0.961 -37.375 -5.082 1 97.44 178 GLU A N 1
ATOM 1484 C CA . GLU A 1 178 ? -2.059 -37.188 -4.141 1 97.44 178 GLU A CA 1
ATOM 1485 C C . GLU A 1 178 ? -1.551 -36.656 -2.805 1 97.44 178 GLU A C 1
ATOM 1487 O O . GLU A 1 178 ? -0.551 -37.156 -2.273 1 97.44 178 GLU A O 1
ATOM 1492 N N . TRP A 1 179 ? -2.246 -35.594 -2.379 1 98.31 179 TRP A N 1
ATOM 1493 C CA . TRP A 1 179 ? -1.871 -34.938 -1.131 1 98.31 179 TRP A CA 1
ATOM 1494 C C . TRP A 1 179 ? -3.09 -34.719 -0.239 1 98.31 179 TRP A C 1
ATOM 1496 O O . TRP A 1 179 ? -4.141 -34.281 -0.706 1 98.31 179 TRP A O 1
ATOM 1506 N N . SER A 1 180 ? -2.957 -35.062 1.092 1 98.38 180 SER A N 1
ATOM 1507 C CA . SER A 1 180 ? -3.938 -34.562 2.051 1 98.38 180 SER A CA 1
ATOM 1508 C C . SER A 1 180 ? -3.639 -33.125 2.449 1 98.38 180 SER A C 1
ATOM 1510 O O . SER A 1 180 ? -2.531 -32.625 2.229 1 98.38 180 SER A O 1
ATOM 1512 N N . TYR A 1 181 ? -4.672 -32.469 2.982 1 98.38 181 TYR A N 1
ATOM 1513 C CA . TYR A 1 181 ? -4.465 -31.109 3.48 1 98.38 181 TYR A CA 1
ATOM 1514 C C . TYR A 1 181 ? -3.322 -31.062 4.488 1 98.38 181 TYR A C 1
ATOM 1516 O O . TYR A 1 181 ? -2.447 -30.203 4.41 1 98.38 181 TYR A O 1
ATOM 1524 N N . LYS A 1 182 ? -3.285 -32.031 5.398 1 98.19 182 LYS A N 1
ATOM 1525 C CA . LYS A 1 182 ? -2.25 -32.094 6.426 1 98.19 182 LYS A CA 1
ATOM 1526 C C . LYS A 1 182 ? -0.87 -32.281 5.805 1 98.19 182 LYS A C 1
ATOM 1528 O O . LYS A 1 182 ? 0.104 -31.656 6.238 1 98.19 182 LYS A O 1
ATOM 1533 N N . GLU A 1 183 ? -0.771 -33.094 4.812 1 98.38 183 GLU A N 1
ATOM 1534 C CA . GLU A 1 183 ? 0.501 -33.344 4.137 1 98.38 183 GLU A CA 1
ATOM 1535 C C . GLU A 1 183 ? 1.017 -32.062 3.467 1 98.38 183 GLU A C 1
ATOM 1537 O O . GLU A 1 183 ? 2.223 -31.812 3.451 1 98.38 183 GLU A O 1
ATOM 1542 N N . ILE A 1 184 ? 0.105 -31.344 2.867 1 98.62 184 ILE A N 1
ATOM 1543 C CA . ILE A 1 184 ? 0.48 -30.109 2.186 1 98.62 184 ILE A CA 1
ATOM 1544 C C . ILE A 1 184 ? 1.034 -29.109 3.197 1 98.62 184 ILE A C 1
ATOM 1546 O O . ILE A 1 184 ? 2.096 -28.531 2.98 1 98.62 184 ILE A O 1
ATOM 1550 N N . ILE A 1 185 ? 0.342 -28.922 4.328 1 98.5 185 ILE A N 1
ATOM 1551 C CA . ILE A 1 185 ? 0.746 -27.969 5.348 1 98.5 185 ILE A CA 1
ATOM 1552 C C . ILE A 1 185 ? 2.082 -28.391 5.953 1 98.5 185 ILE A C 1
ATOM 1554 O O . ILE A 1 185 ? 2.992 -27.562 6.098 1 98.5 185 ILE A O 1
ATOM 1558 N N . ASP A 1 186 ? 2.221 -29.656 6.301 1 98.06 186 ASP A N 1
ATOM 1559 C CA . ASP A 1 186 ? 3.465 -30.172 6.871 1 98.06 186 ASP A CA 1
ATOM 1560 C C . ASP A 1 186 ? 4.621 -30.016 5.883 1 98.06 186 ASP A C 1
ATOM 1562 O O . ASP A 1 186 ? 5.723 -29.609 6.266 1 98.06 186 ASP A O 1
ATOM 1566 N N . GLY A 1 187 ? 4.371 -30.422 4.637 1 97.81 187 GLY A N 1
ATOM 1567 C CA . GLY A 1 187 ? 5.383 -30.25 3.605 1 97.81 187 GLY A CA 1
ATOM 1568 C C . GLY A 1 187 ? 5.805 -28.812 3.416 1 97.81 187 GLY A C 1
ATOM 1569 O O . GLY A 1 187 ? 6.996 -28.516 3.285 1 97.81 187 GLY A O 1
ATOM 1570 N N . PHE A 1 188 ? 4.801 -27.953 3.391 1 98.25 188 PHE A N 1
ATOM 1571 C CA . PHE A 1 188 ? 5.066 -26.516 3.248 1 98.25 188 PHE A CA 1
ATOM 1572 C C . PHE A 1 188 ? 5.988 -26.031 4.355 1 98.25 188 PHE A C 1
ATOM 1574 O O . PHE A 1 188 ? 6.984 -25.359 4.09 1 98.25 188 PHE A O 1
ATOM 1581 N N . LYS A 1 189 ? 5.664 -26.344 5.594 1 97.94 189 LYS A N 1
ATOM 1582 C CA . LYS A 1 189 ? 6.461 -25.922 6.746 1 97.94 189 LYS A CA 1
ATOM 1583 C C . LYS A 1 189 ? 7.867 -26.516 6.68 1 97.94 189 LYS A C 1
ATOM 1585 O O . LYS A 1 189 ? 8.844 -25.844 7.031 1 97.94 189 LYS A O 1
ATOM 1590 N N . GLU A 1 190 ? 7.977 -27.672 6.219 1 97.31 190 GLU A N 1
ATOM 1591 C CA . GLU A 1 190 ? 9.273 -28.344 6.098 1 97.31 190 GLU A CA 1
ATOM 1592 C C . GLU A 1 190 ? 10.125 -27.703 5.004 1 97.31 190 GLU A C 1
ATOM 1594 O O . GLU A 1 190 ? 11.32 -27.469 5.195 1 97.31 190 GLU A O 1
ATOM 1599 N N . TRP A 1 191 ? 9.539 -27.453 3.844 1 97.38 191 TRP A N 1
ATOM 1600 C CA . TRP A 1 191 ? 10.25 -26.938 2.68 1 97.38 191 TRP A CA 1
ATOM 1601 C C . TRP A 1 191 ? 10.719 -25.5 2.922 1 97.38 191 TRP A C 1
ATOM 1603 O O . TRP A 1 191 ? 11.82 -25.125 2.51 1 97.38 191 TRP A O 1
ATOM 1613 N N . TYR A 1 192 ? 9.852 -24.703 3.578 1 97.44 192 TYR A N 1
ATOM 1614 C CA . TYR A 1 192 ? 10.086 -23.266 3.547 1 97.44 192 TYR A CA 1
ATOM 1615 C C . TYR A 1 192 ? 10.336 -22.734 4.949 1 97.44 192 TYR A C 1
ATOM 1617 O O . TYR A 1 192 ? 10.781 -21.594 5.109 1 97.44 192 TYR A O 1
ATOM 1625 N N . GLY A 1 193 ? 10.016 -23.5 6.02 1 96.31 193 GLY A N 1
ATOM 1626 C CA . GLY A 1 193 ? 10.359 -23.125 7.383 1 96.31 193 GLY A CA 1
ATOM 1627 C C . GLY A 1 193 ? 9.445 -22.062 7.961 1 96.31 193 GLY A C 1
ATOM 1628 O O . GLY A 1 193 ? 9.82 -21.359 8.906 1 96.31 193 GLY A O 1
ATOM 1629 N N . ILE A 1 194 ? 8.289 -21.875 7.312 1 96.88 194 ILE A N 1
ATOM 1630 C CA . ILE A 1 194 ? 7.363 -20.844 7.777 1 96.88 194 ILE A CA 1
ATOM 1631 C C . ILE A 1 194 ? 5.957 -21.422 7.879 1 96.88 194 ILE A C 1
ATOM 1633 O O . ILE A 1 194 ? 5.684 -22.516 7.355 1 96.88 194 ILE A O 1
ATOM 1637 N N . ASP A 1 195 ? 5.137 -20.781 8.695 1 97.62 195 ASP A N 1
ATOM 1638 C CA . ASP A 1 195 ? 3.707 -21.047 8.805 1 97.62 195 ASP A CA 1
ATOM 1639 C C . ASP A 1 195 ? 2.893 -19.781 8.508 1 97.62 195 ASP A C 1
ATOM 1641 O O . ASP A 1 195 ? 2.875 -18.844 9.297 1 97.62 195 ASP A O 1
ATOM 1645 N N . VAL A 1 196 ? 2.184 -19.734 7.344 1 97.56 196 VAL A N 1
ATOM 1646 C CA . VAL A 1 196 ? 1.499 -18.531 6.879 1 97.56 196 VAL A CA 1
ATOM 1647 C C . VAL A 1 196 ? 0.065 -18.531 7.402 1 97.56 196 VAL A C 1
ATOM 1649 O O . VAL A 1 196 ? -0.654 -17.531 7.234 1 97.56 196 VAL A O 1
ATOM 1652 N N . GLY A 1 197 ? -0.399 -19.594 7.973 1 97.12 197 GLY A N 1
ATOM 1653 C CA . GLY A 1 197 ? -1.729 -19.656 8.562 1 97.12 197 GLY A CA 1
ATOM 1654 C C . GLY A 1 197 ? -2.748 -20.328 7.664 1 97.12 197 GLY A C 1
ATOM 1655 O O . GLY A 1 197 ? -2.602 -20.328 6.438 1 97.12 197 GLY A O 1
ATOM 1656 N N . ASP A 1 198 ? -3.809 -20.828 8.25 1 97.69 198 ASP A N 1
ATOM 1657 C CA . ASP A 1 198 ? -4.801 -21.688 7.613 1 97.69 198 ASP A CA 1
ATOM 1658 C C . ASP A 1 198 ? -5.504 -20.969 6.465 1 97.69 198 ASP A C 1
ATOM 1660 O O . ASP A 1 198 ? -5.727 -21.562 5.402 1 97.69 198 ASP A O 1
ATOM 1664 N N . ARG A 1 199 ? -5.828 -19.766 6.617 1 97.44 199 ARG A N 1
ATOM 1665 C CA . ARG A 1 199 ? -6.586 -19.062 5.59 1 97.44 199 ARG A CA 1
ATOM 1666 C C . ARG A 1 199 ? -5.793 -18.969 4.293 1 97.44 199 ARG A C 1
ATOM 1668 O O . ARG A 1 199 ? -6.355 -19.094 3.205 1 97.44 199 ARG A O 1
ATOM 1675 N N . TYR A 1 200 ? -4.492 -18.703 4.445 1 98.5 200 TYR A N 1
ATOM 1676 C CA . TYR A 1 200 ? -3.666 -18.578 3.252 1 98.5 200 TYR A CA 1
ATOM 1677 C C . TYR A 1 200 ? -3.488 -19.922 2.564 1 98.5 200 TYR A C 1
ATOM 1679 O O . TYR A 1 200 ? -3.453 -20 1.334 1 98.5 200 TYR A O 1
ATOM 1687 N N . TYR A 1 201 ? -3.354 -20.984 3.396 1 98.62 201 TYR A N 1
ATOM 1688 C CA . TYR A 1 201 ? -3.262 -22.312 2.803 1 98.62 201 TYR A CA 1
ATOM 1689 C C . TYR A 1 201 ? -4.52 -22.641 2.01 1 98.62 201 TYR A C 1
ATOM 1691 O O . TYR A 1 201 ? -4.441 -23.078 0.857 1 98.62 201 TYR A O 1
ATOM 1699 N N . LYS A 1 202 ? -5.637 -22.391 2.604 1 98.38 202 LYS A N 1
ATOM 1700 C CA . LYS A 1 202 ? -6.914 -22.703 1.974 1 98.38 202 LYS A CA 1
ATOM 1701 C C . LYS A 1 202 ? -7.121 -21.891 0.703 1 98.38 202 LYS A C 1
ATOM 1703 O O . LYS A 1 202 ? -7.496 -22.438 -0.338 1 98.38 202 LYS A O 1
ATOM 1708 N N . ASP A 1 203 ? -6.863 -20.625 0.802 1 98.5 203 ASP A N 1
ATOM 1709 C CA . ASP A 1 203 ? -7.035 -19.75 -0.359 1 98.5 203 ASP A CA 1
ATOM 1710 C C . ASP A 1 203 ? -6.051 -20.125 -1.467 1 98.5 203 ASP A C 1
ATOM 1712 O O . ASP A 1 203 ? -6.383 -20.047 -2.65 1 98.5 203 ASP A O 1
ATOM 1716 N N . ALA A 1 204 ? -4.844 -20.484 -1.074 1 98.69 204 ALA A N 1
ATOM 1717 C CA . ALA A 1 204 ? -3.84 -20.891 -2.049 1 98.69 204 ALA A CA 1
ATOM 1718 C C . ALA A 1 204 ? -4.293 -22.141 -2.809 1 98.69 204 ALA A C 1
ATOM 1720 O O . ALA A 1 204 ? -4.172 -22.203 -4.031 1 98.69 204 ALA A O 1
ATOM 1721 N N . LEU A 1 205 ? -4.801 -23.094 -2.088 1 98.5 205 LEU A N 1
ATOM 1722 C CA . LEU A 1 205 ? -5.273 -24.328 -2.713 1 98.5 205 LEU A CA 1
ATOM 1723 C C . LEU A 1 205 ? -6.453 -24.047 -3.639 1 98.5 205 LEU A C 1
ATOM 1725 O O . LEU A 1 205 ? -6.559 -24.641 -4.715 1 98.5 205 LEU A O 1
ATOM 1729 N N . ASN A 1 206 ? -7.324 -23.141 -3.219 1 97.81 206 ASN A N 1
ATOM 1730 C CA . ASN A 1 206 ? -8.438 -22.75 -4.078 1 97.81 206 ASN A CA 1
ATOM 1731 C C . ASN A 1 206 ? -7.949 -22.125 -5.383 1 97.81 206 ASN A C 1
ATOM 1733 O O . ASN A 1 206 ? -8.508 -22.391 -6.449 1 97.81 206 ASN A O 1
ATOM 1737 N N . ILE A 1 207 ? -6.922 -21.328 -5.309 1 97.44 207 ILE A N 1
ATOM 1738 C CA . ILE A 1 207 ? -6.352 -20.703 -6.496 1 97.44 207 ILE A CA 1
ATOM 1739 C C . ILE A 1 207 ? -5.758 -21.766 -7.406 1 97.44 207 ILE A C 1
ATOM 1741 O O . ILE A 1 207 ? -5.957 -21.734 -8.625 1 97.44 207 ILE A O 1
ATOM 1745 N N . LEU A 1 208 ? -5.074 -22.719 -6.832 1 98 208 LEU A N 1
ATOM 1746 C CA . LEU A 1 208 ? -4.449 -23.781 -7.613 1 98 208 LEU A CA 1
ATOM 1747 C C . LEU A 1 208 ? -5.50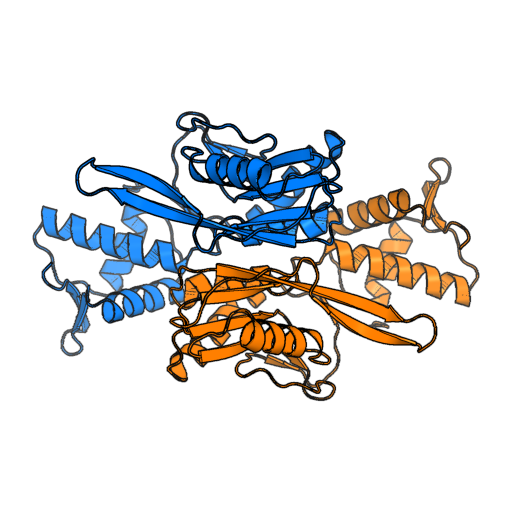4 -24.656 -8.281 1 98 208 LEU A C 1
ATOM 1749 O O . LEU A 1 208 ? -5.285 -25.156 -9.391 1 98 208 LEU A O 1
ATOM 1753 N N . ILE A 1 209 ? -6.66 -24.844 -7.633 1 97.62 209 ILE A N 1
ATOM 1754 C CA . ILE A 1 209 ? -7.781 -25.562 -8.234 1 97.62 209 ILE A CA 1
ATOM 1755 C C . ILE A 1 209 ? -8.344 -24.75 -9.406 1 97.62 209 ILE A C 1
ATOM 1757 O O . ILE A 1 209 ? -8.555 -25.297 -10.492 1 97.62 209 ILE A O 1
ATOM 1761 N N . GLU A 1 210 ? -8.508 -23.484 -9.148 1 95.06 210 GLU A N 1
ATOM 1762 C CA . GLU A 1 210 ? -9.031 -22.594 -10.188 1 95.06 210 GLU A CA 1
ATOM 1763 C C . GLU A 1 210 ? -8.117 -22.578 -11.406 1 95.06 210 GLU A C 1
ATOM 1765 O O . GLU A 1 210 ? -8.586 -22.5 -12.547 1 95.06 210 GLU A O 1
ATOM 1770 N N . LYS A 1 211 ? -6.844 -22.688 -11.172 1 95.69 211 LYS A N 1
ATOM 1771 C CA . LYS A 1 211 ? -5.852 -22.656 -12.242 1 95.69 211 LYS A CA 1
ATOM 1772 C C . LYS A 1 211 ? -5.664 -24.047 -12.859 1 95.69 211 LYS A C 1
ATOM 1774 O O . LYS A 1 211 ? -4.816 -24.234 -13.734 1 95.69 211 LYS A O 1
ATOM 1779 N N . GLN A 1 212 ? -6.395 -24.984 -12.398 1 96.5 212 GLN A N 1
ATOM 1780 C CA . GLN A 1 212 ? -6.391 -26.359 -12.898 1 96.5 212 GLN A CA 1
ATOM 1781 C C . GLN A 1 212 ? -5.016 -27 -12.742 1 96.5 212 GLN A C 1
ATOM 1783 O O . GLN A 1 212 ? -4.574 -27.75 -13.609 1 96.5 212 GLN A O 1
ATOM 1788 N N . PHE A 1 213 ? -4.395 -26.594 -11.703 1 97.44 213 PHE A N 1
ATOM 1789 C CA . PHE A 1 213 ? -3.131 -27.234 -11.352 1 97.44 213 PHE A CA 1
ATOM 1790 C C . PHE A 1 213 ? -3.369 -28.5 -10.523 1 97.44 213 PHE A C 1
ATOM 1792 O O . PHE A 1 213 ? -2.666 -29.5 -10.68 1 97.44 213 PHE A O 1
ATOM 1799 N N . ILE A 1 214 ? -4.352 -28.391 -9.641 1 98.12 214 ILE A N 1
ATOM 1800 C CA . ILE A 1 214 ? -4.781 -29.531 -8.852 1 98.12 214 ILE A CA 1
ATOM 1801 C C . ILE A 1 214 ? -6.305 -29.641 -8.891 1 98.12 214 ILE A C 1
ATOM 1803 O O . ILE A 1 214 ? -6.988 -28.719 -9.328 1 98.12 214 ILE A O 1
ATOM 1807 N N . LYS A 1 215 ? -6.836 -30.75 -8.5 1 98.06 215 LYS A N 1
ATOM 1808 C CA . LYS A 1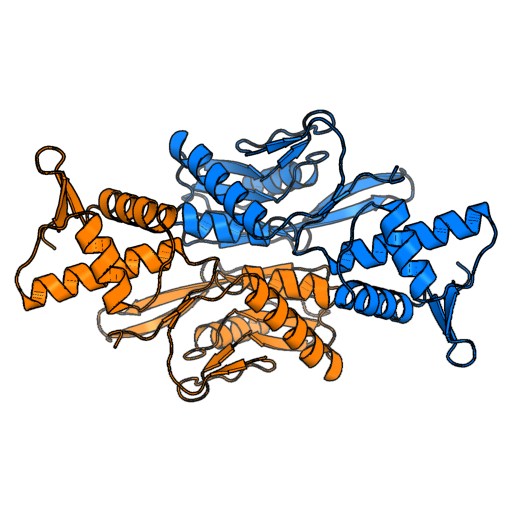 215 ? -8.258 -30.969 -8.25 1 98.06 215 LYS A CA 1
ATOM 1809 C C . LYS A 1 215 ? -8.492 -31.562 -6.867 1 98.06 215 LYS A C 1
ATOM 1811 O O . LYS A 1 215 ? -7.605 -32.219 -6.309 1 98.06 215 LYS A O 1
ATOM 1816 N N . TYR A 1 216 ? -9.57 -31.234 -6.297 1 97.5 216 TYR A N 1
ATOM 1817 C CA . TYR A 1 216 ? -9.93 -31.797 -5 1 97.5 216 TYR A CA 1
ATOM 1818 C C . TYR A 1 216 ? -10.82 -33.031 -5.172 1 97.5 216 TYR A C 1
ATOM 1820 O O . TYR A 1 216 ? -11.898 -32.938 -5.77 1 97.5 216 TYR A O 1
ATOM 1828 N N . ASP A 1 217 ? -10.312 -34.125 -4.734 1 96.81 217 ASP A N 1
ATOM 1829 C CA . ASP A 1 217 ? -11.062 -35.375 -4.715 1 96.81 217 ASP A CA 1
ATOM 1830 C C . ASP A 1 217 ? -11.883 -35.5 -3.43 1 96.81 217 ASP A C 1
ATOM 1832 O O . ASP A 1 217 ? -11.367 -35.938 -2.404 1 96.81 217 ASP A O 1
ATOM 1836 N N . GLU A 1 218 ? -13.133 -35.219 -3.486 1 95 218 GLU A N 1
ATOM 1837 C CA . GLU A 1 218 ? -14.008 -35.188 -2.32 1 95 218 GLU A CA 1
ATOM 1838 C C . GLU A 1 218 ? -14.148 -36.594 -1.717 1 95 218 GLU A C 1
ATOM 1840 O O . GLU A 1 218 ? -14.242 -36.719 -0.497 1 95 218 GLU A O 1
ATOM 1845 N N . ALA A 1 219 ? -14.227 -37.562 -2.486 1 95.44 219 ALA A N 1
ATOM 1846 C CA . ALA A 1 219 ? -14.422 -38.938 -2.035 1 95.44 219 ALA A CA 1
ATOM 1847 C C . ALA A 1 219 ? -13.266 -39.406 -1.155 1 95.44 219 ALA A C 1
ATOM 1849 O O . ALA A 1 219 ? -13.477 -40.125 -0.172 1 95.44 219 ALA A O 1
ATOM 1850 N N . ASN A 1 220 ? -12.062 -38.938 -1.479 1 95.88 220 ASN A N 1
ATOM 1851 C CA . ASN A 1 220 ? -10.883 -39.406 -0.76 1 95.88 220 ASN A CA 1
ATOM 1852 C C . ASN A 1 220 ? -10.273 -38.312 0.096 1 95.88 220 ASN A C 1
ATOM 1854 O O . ASN A 1 220 ? -9.289 -38.531 0.8 1 95.88 220 ASN A O 1
ATOM 1858 N N . ASP A 1 221 ? -10.859 -37.094 0.018 1 96.94 221 ASP A N 1
ATOM 1859 C CA . ASP A 1 221 ? -10.375 -35.938 0.765 1 96.94 221 ASP A CA 1
ATOM 1860 C C . ASP A 1 221 ? -8.906 -35.656 0.462 1 96.94 221 ASP A C 1
ATOM 1862 O O . ASP A 1 221 ? -8.078 -35.594 1.376 1 96.94 221 ASP A O 1
ATOM 1866 N N . LYS A 1 222 ? -8.594 -35.594 -0.86 1 98.19 222 LYS A N 1
ATOM 1867 C CA . LYS A 1 222 ? -7.223 -35.375 -1.313 1 98.19 222 LYS A CA 1
ATOM 1868 C C . LYS A 1 222 ? -7.164 -34.344 -2.416 1 98.19 222 LYS A C 1
ATOM 1870 O O . LYS A 1 222 ? -8.133 -34.125 -3.148 1 98.19 222 LYS A O 1
ATOM 1875 N N . TYR A 1 223 ? -6.094 -33.656 -2.418 1 98.5 223 TYR A N 1
ATOM 1876 C CA . TYR A 1 223 ? -5.727 -32.812 -3.547 1 98.5 223 TYR A CA 1
ATOM 1877 C C . TYR A 1 223 ? -4.84 -33.562 -4.531 1 98.5 223 TYR A C 1
ATOM 1879 O O . TYR A 1 223 ? -3.838 -34.188 -4.137 1 98.5 223 TYR A O 1
ATOM 1887 N N . VAL A 1 224 ? -5.211 -33.594 -5.828 1 98.06 224 VAL A N 1
ATOM 1888 C CA . VAL A 1 224 ? -4.527 -34.406 -6.816 1 98.06 224 VAL A CA 1
ATOM 1889 C C . VAL A 1 224 ? -3.902 -33.531 -7.887 1 98.06 224 VAL A C 1
ATOM 1891 O O . VAL A 1 224 ? -4.59 -32.688 -8.5 1 98.06 224 VAL A O 1
ATOM 1894 N N . LEU A 1 225 ? -2.621 -33.625 -8.07 1 97.38 225 LEU A N 1
ATOM 1895 C CA . LEU A 1 225 ? -1.903 -32.906 -9.125 1 97.38 225 LEU A CA 1
ATOM 1896 C C . LEU A 1 225 ? -2.422 -33.312 -10.5 1 97.38 225 LEU A C 1
ATOM 1898 O O . LEU A 1 225 ? -2.545 -34.5 -10.805 1 97.38 225 LEU A O 1
ATOM 1902 N N . LEU A 1 226 ? -2.75 -32.281 -11.219 1 93.81 226 LEU A N 1
ATOM 1903 C CA . LEU A 1 226 ? -3.246 -32.562 -12.562 1 93.81 226 LEU A CA 1
ATOM 1904 C C . LEU A 1 226 ? -2.102 -32.594 -13.57 1 93.81 226 LEU A C 1
ATOM 1906 O O . LEU A 1 226 ? -1.099 -31.891 -13.398 1 93.81 226 LEU A O 1
ATOM 1910 N N . THR A 1 227 ? -2.002 -33.531 -14.352 1 69.38 227 THR A N 1
ATOM 1911 C CA . THR A 1 227 ? -0.96 -33.844 -15.328 1 69.38 227 THR A CA 1
ATOM 1912 C C . THR A 1 227 ? -0.605 -32.594 -16.141 1 69.38 227 THR A C 1
ATOM 1914 O O . THR A 1 227 ? -1.492 -31.875 -16.594 1 69.38 227 THR A O 1
ATOM 1917 N N . MET A 1 228 ? 0.655 -32.031 -15.812 1 54.34 228 MET A N 1
ATOM 1918 C CA . MET A 1 228 ? 1.26 -31.047 -16.688 1 54.34 228 MET A CA 1
ATOM 1919 C C . MET A 1 228 ? 1.438 -31.594 -18.094 1 54.34 228 MET A C 1
ATOM 1921 O O . MET A 1 228 ? 1.564 -32.812 -18.281 1 54.34 228 MET A O 1
ATOM 1925 N N . MET B 1 1 ? -14.828 11.375 28.312 1 75.19 1 MET B N 1
ATOM 1926 C CA . MET B 1 1 ? -15.102 10.883 26.969 1 75.19 1 MET B CA 1
ATOM 1927 C C . MET B 1 1 ? -14.312 11.664 25.922 1 75.19 1 MET B C 1
ATOM 1929 O O . MET B 1 1 ? -14.07 12.859 26.094 1 75.19 1 MET B O 1
ATOM 1933 N N . ALA B 1 2 ? -13.742 10.938 24.969 1 81.62 2 ALA B N 1
ATOM 1934 C CA . ALA B 1 2 ? -12.906 11.633 24 1 81.62 2 ALA B CA 1
ATOM 1935 C C . ALA B 1 2 ? -13.711 12.68 23.234 1 81.62 2 ALA B C 1
ATOM 1937 O O . ALA B 1 2 ? -14.906 12.477 22.969 1 81.62 2 ALA B O 1
ATOM 1938 N N . ARG B 1 3 ? -13.195 13.781 22.969 1 87.31 3 ARG B N 1
ATOM 1939 C CA . ARG B 1 3 ? -13.828 14.875 22.234 1 87.31 3 ARG B CA 1
ATOM 1940 C C . ARG B 1 3 ? -14.125 14.461 20.797 1 87.31 3 ARG B C 1
ATOM 1942 O O . ARG B 1 3 ? -15.18 14.797 20.25 1 87.31 3 ARG B O 1
ATOM 1949 N N . ILE B 1 4 ? -13.227 13.742 20.234 1 91.75 4 ILE B N 1
ATOM 1950 C CA . ILE B 1 4 ? -13.352 13.195 18.891 1 91.75 4 ILE B CA 1
ATOM 1951 C C . ILE B 1 4 ? -13.18 11.68 18.922 1 91.75 4 ILE B C 1
ATOM 1953 O O . ILE B 1 4 ? -12.172 11.172 19.422 1 91.75 4 ILE B O 1
ATOM 1957 N N . LYS B 1 5 ? -14.141 11.031 18.422 1 93.06 5 LYS B N 1
ATOM 1958 C CA . LYS B 1 5 ? -14.078 9.57 18.391 1 93.06 5 LYS B CA 1
ATOM 1959 C C . LYS B 1 5 ? -13.164 9.086 17.266 1 93.06 5 LYS B C 1
ATOM 1961 O O . LYS B 1 5 ? -13.438 9.312 16.094 1 93.06 5 LYS B O 1
ATOM 1966 N N . VAL B 1 6 ? -12.047 8.406 17.672 1 96.25 6 VAL B N 1
ATOM 1967 C CA . VAL B 1 6 ? -11.078 7.91 16.703 1 96.25 6 VAL B CA 1
ATOM 1968 C C . VAL B 1 6 ? -10.867 6.41 16.906 1 96.25 6 VAL B C 1
ATOM 1970 O O . VAL B 1 6 ? -10.781 5.934 18.031 1 96.25 6 VAL B O 1
ATOM 1973 N N . LYS B 1 7 ? -10.93 5.707 15.852 1 96.38 7 LYS B N 1
ATOM 1974 C CA . LYS B 1 7 ? -10.555 4.297 15.859 1 96.38 7 LYS B CA 1
ATOM 1975 C C . LYS B 1 7 ? -9.164 4.09 15.266 1 96.38 7 LYS B C 1
ATOM 1977 O O . LYS B 1 7 ? -8.922 4.434 14.102 1 96.38 7 LYS B O 1
ATOM 1982 N N . LEU B 1 8 ? -8.281 3.582 16.062 1 97 8 LEU B N 1
ATOM 1983 C CA . LEU B 1 8 ? -6.965 3.184 15.586 1 97 8 LEU B CA 1
ATOM 1984 C C . LEU B 1 8 ? -7.039 1.849 14.852 1 97 8 LEU B C 1
ATOM 1986 O O . LEU B 1 8 ? -7.219 0.801 15.477 1 97 8 LEU B O 1
ATOM 1990 N N . VAL B 1 9 ? -6.863 1.918 13.531 1 98.25 9 VAL B N 1
ATOM 1991 C CA . VAL B 1 9 ? -6.992 0.718 12.711 1 98.25 9 VAL B CA 1
ATOM 1992 C C . VAL B 1 9 ? -5.648 -0.008 12.641 1 98.25 9 VAL B C 1
ATOM 1994 O O . VAL B 1 9 ? -4.609 0.614 12.406 1 98.25 9 VAL B O 1
ATOM 1997 N N . SER B 1 10 ? -5.617 -1.304 12.93 1 98.19 10 SER B N 1
ATOM 1998 C CA . SER B 1 10 ? -4.391 -2.098 12.891 1 98.19 10 SER B CA 1
ATOM 1999 C C . SER B 1 10 ? -4.148 -2.67 11.5 1 98.19 10 SER B C 1
ATOM 2001 O O . SER B 1 10 ? -5.07 -2.736 10.68 1 98.19 10 SER B O 1
ATOM 2003 N N . TRP B 1 11 ? -2.941 -3.055 11.227 1 98.69 11 TRP B N 1
ATOM 2004 C CA . TRP B 1 11 ? -2.615 -3.721 9.969 1 98.69 11 TRP B CA 1
ATOM 2005 C C . TRP B 1 11 ? -3.383 -5.031 9.828 1 98.69 11 TRP B C 1
ATOM 2007 O O . TRP B 1 11 ? -3.82 -5.391 8.734 1 98.69 11 TRP B O 1
ATOM 2017 N N . ASP B 1 12 ? -3.541 -5.758 10.93 1 98.25 12 ASP B N 1
ATOM 2018 C CA . ASP B 1 12 ? -4.297 -7.004 10.898 1 98.25 12 ASP B CA 1
ATOM 2019 C C . ASP B 1 12 ? -5.742 -6.762 10.469 1 98.25 12 ASP B C 1
ATOM 2021 O O . ASP B 1 12 ? -6.312 -7.551 9.711 1 98.25 12 ASP B O 1
ATOM 2025 N N . GLU B 1 13 ? -6.32 -5.715 10.969 1 98.75 13 GLU B N 1
ATOM 2026 C CA . GLU B 1 13 ? -7.676 -5.359 10.555 1 98.75 13 GLU B CA 1
ATOM 2027 C C . GLU B 1 13 ? -7.73 -5.047 9.062 1 98.75 13 GLU B C 1
ATOM 2029 O O . GLU B 1 13 ? -8.648 -5.477 8.367 1 98.75 13 GLU B O 1
ATOM 2034 N N . ILE B 1 14 ? -6.742 -4.316 8.578 1 98.88 14 ILE B N 1
ATOM 2035 C CA . ILE B 1 14 ? -6.695 -3.943 7.172 1 98.88 14 ILE B CA 1
ATOM 2036 C C . ILE B 1 14 ? -6.637 -5.199 6.305 1 98.88 14 ILE B C 1
ATOM 2038 O O . ILE B 1 14 ? -7.359 -5.312 5.312 1 98.88 14 ILE B O 1
ATOM 2042 N N . VAL B 1 15 ? -5.789 -6.129 6.668 1 98.88 15 VAL B N 1
ATOM 2043 C CA . VAL B 1 15 ? -5.656 -7.379 5.926 1 98.88 15 VAL B CA 1
ATOM 2044 C C . VAL B 1 15 ? -6.984 -8.133 5.938 1 98.88 15 VAL B C 1
ATOM 2046 O O . VAL B 1 15 ? -7.441 -8.617 4.898 1 98.88 15 VAL B O 1
ATOM 2049 N N . ASP B 1 16 ? -7.598 -8.172 7.125 1 98.81 16 ASP B N 1
ATOM 2050 C CA . ASP B 1 16 ? -8.875 -8.859 7.266 1 98.81 16 ASP B CA 1
ATOM 2051 C C . ASP B 1 16 ? -9.953 -8.195 6.414 1 98.81 16 ASP B C 1
ATOM 2053 O O . ASP B 1 16 ? -10.734 -8.883 5.746 1 98.81 16 ASP B O 1
ATOM 2057 N N . TRP B 1 17 ? -10.008 -6.867 6.465 1 98.94 17 TRP B N 1
ATOM 2058 C CA . TRP B 1 17 ? -11 -6.137 5.688 1 98.94 17 TRP B CA 1
ATOM 2059 C C . TRP B 1 17 ? -10.812 -6.375 4.195 1 98.94 17 TRP B C 1
ATOM 2061 O O . TRP B 1 17 ? -11.773 -6.637 3.473 1 98.94 17 TRP B O 1
ATOM 2071 N N . ALA B 1 18 ? -9.586 -6.309 3.686 1 98.94 18 ALA B N 1
ATOM 2072 C CA . ALA B 1 18 ? -9.289 -6.512 2.27 1 98.94 18 ALA B CA 1
ATOM 2073 C C . ALA B 1 18 ? -9.609 -7.941 1.845 1 98.94 18 ALA B C 1
ATOM 2075 O O . ALA B 1 18 ? -10.125 -8.172 0.747 1 98.94 18 ALA B O 1
ATOM 2076 N N . TRP B 1 19 ? -9.258 -8.883 2.725 1 98.88 19 TRP B N 1
ATOM 2077 C CA . TRP B 1 19 ? -9.523 -10.289 2.455 1 98.88 19 TRP B CA 1
ATOM 2078 C C . TRP B 1 19 ? -11.023 -10.539 2.303 1 98.88 19 TRP B C 1
ATOM 2080 O O . TRP B 1 19 ? -11.453 -11.219 1.368 1 98.88 19 TRP B O 1
ATOM 2090 N N . ASN B 1 20 ? -11.797 -10.016 3.205 1 98.94 20 ASN B N 1
ATOM 2091 C CA . ASN B 1 20 ? -13.242 -10.195 3.143 1 98.94 20 ASN B CA 1
ATOM 2092 C C . ASN B 1 20 ? -13.852 -9.445 1.956 1 98.94 20 ASN B C 1
ATOM 2094 O O . ASN B 1 20 ? -14.797 -9.93 1.33 1 98.94 20 ASN B O 1
ATOM 2098 N N . LEU B 1 21 ? -13.352 -8.281 1.64 1 98.94 21 LEU B N 1
ATOM 2099 C CA . LEU B 1 21 ? -13.789 -7.555 0.452 1 98.94 21 LEU B CA 1
ATOM 2100 C C . LEU B 1 21 ? -13.531 -8.367 -0.81 1 98.94 21 LEU B C 1
ATOM 2102 O O . LEU B 1 21 ? -14.375 -8.43 -1.703 1 98.94 21 LEU B O 1
ATOM 2106 N N . ALA B 1 22 ? -12.352 -8.977 -0.884 1 98.94 22 ALA B N 1
ATOM 2107 C CA . ALA B 1 22 ? -12.016 -9.836 -2.018 1 98.94 22 ALA B CA 1
ATOM 2108 C C . ALA B 1 22 ? -13.031 -10.977 -2.16 1 98.94 22 ALA B C 1
ATOM 2110 O O . ALA B 1 22 ? -13.438 -11.312 -3.271 1 98.94 22 ALA B O 1
ATOM 2111 N N . LYS B 1 23 ? -13.422 -11.539 -1.05 1 98.69 23 LYS B N 1
ATOM 2112 C CA . LYS B 1 23 ? -14.414 -12.609 -1.071 1 98.69 23 LYS B CA 1
ATOM 2113 C C . LYS B 1 23 ? -15.742 -12.125 -1.641 1 98.69 23 LYS B C 1
ATOM 2115 O O . LYS B 1 23 ? -16.391 -12.828 -2.414 1 98.69 23 LYS B O 1
ATOM 2120 N N . ILE B 1 24 ? -16.141 -10.945 -1.236 1 98.94 24 ILE B N 1
ATOM 2121 C CA . ILE B 1 24 ? -17.391 -10.352 -1.729 1 98.94 24 ILE B CA 1
ATOM 2122 C C . ILE B 1 24 ? -17.312 -10.195 -3.246 1 98.94 24 ILE B C 1
ATOM 2124 O O . ILE B 1 24 ? -18.266 -10.547 -3.955 1 98.94 24 ILE B O 1
ATOM 2128 N N . ILE B 1 25 ? -16.219 -9.703 -3.75 1 98.94 25 ILE B N 1
ATOM 2129 C CA . ILE B 1 25 ? -16.016 -9.477 -5.176 1 98.94 25 ILE B CA 1
ATOM 2130 C C . ILE B 1 25 ? -16.047 -10.812 -5.922 1 98.94 25 ILE B C 1
ATOM 2132 O O . ILE B 1 25 ? -16.734 -10.953 -6.934 1 98.94 25 ILE B O 1
ATOM 2136 N N . LYS B 1 26 ? -15.352 -11.789 -5.379 1 98 26 LYS B N 1
ATOM 2137 C CA . LYS B 1 26 ? -15.305 -13.117 -5.98 1 98 26 LYS B CA 1
ATOM 2138 C C . LYS B 1 26 ? -16.703 -13.75 -6.027 1 98 26 LYS B C 1
ATOM 2140 O O . LYS B 1 26 ? -17.078 -14.336 -7.039 1 98 26 LYS B O 1
ATOM 2145 N N . ASN B 1 27 ? -17.391 -13.68 -4.941 1 98.06 27 ASN B N 1
ATOM 2146 C CA . ASN B 1 27 ? -18.719 -14.281 -4.836 1 98.06 27 ASN B CA 1
ATOM 2147 C C . ASN B 1 27 ? -19.688 -13.656 -5.824 1 98.06 27 ASN B C 1
ATOM 2149 O O . ASN B 1 27 ? -20.641 -14.312 -6.266 1 98.06 27 ASN B O 1
ATOM 2153 N N . ASP B 1 28 ? -19.453 -12.398 -6.172 1 98.44 28 ASP B N 1
ATOM 2154 C CA . ASP B 1 28 ? -20.266 -11.719 -7.164 1 98.44 28 ASP B CA 1
ATOM 2155 C C . ASP B 1 28 ? -19.922 -12.172 -8.578 1 98.44 28 ASP B C 1
ATOM 2157 O O . ASP B 1 28 ? -20.641 -11.867 -9.531 1 98.44 28 ASP B O 1
ATOM 2161 N N . GLY B 1 29 ? -18.781 -12.836 -8.75 1 97.81 29 GLY B N 1
ATOM 2162 C CA . GLY B 1 29 ? -18.344 -13.344 -10.039 1 97.81 29 GLY B CA 1
ATOM 2163 C C . GLY B 1 29 ? -17.516 -12.344 -10.828 1 97.81 29 GLY B C 1
ATOM 2164 O O . GLY B 1 29 ? -17.172 -12.594 -11.984 1 97.81 29 GLY B O 1
ATOM 2165 N N . TYR B 1 30 ? -17.234 -11.172 -10.211 1 98.56 30 TYR B N 1
ATOM 2166 C CA . TYR B 1 30 ? -16.422 -10.172 -10.898 1 98.56 30 TYR B CA 1
ATOM 2167 C C . TYR B 1 30 ? -14.945 -10.523 -10.828 1 98.56 30 TYR B C 1
ATOM 2169 O O . TYR B 1 30 ? -14.414 -10.773 -9.742 1 98.56 30 TYR B O 1
ATOM 2177 N N . LYS B 1 31 ? -14.258 -10.539 -11.945 1 98 31 LYS B N 1
ATOM 2178 C CA . LYS B 1 31 ? -12.828 -10.828 -12.055 1 98 31 LYS B CA 1
ATOM 2179 C C . LYS B 1 31 ? -12.094 -9.68 -12.75 1 98 31 LYS B C 1
ATOM 2181 O O . LYS B 1 31 ? -11.898 -9.711 -13.969 1 98 31 LYS B O 1
ATOM 2186 N N . PRO B 1 32 ? -11.664 -8.75 -11.961 1 98.81 32 PRO B N 1
ATOM 2187 C CA . PRO B 1 32 ? -10.961 -7.637 -12.602 1 98.81 32 PRO B CA 1
ATOM 2188 C C . PRO B 1 32 ? -9.641 -8.062 -13.234 1 98.81 32 PRO B C 1
ATOM 2190 O O . PRO B 1 32 ? -8.93 -8.914 -12.68 1 98.81 32 PRO B O 1
ATOM 2193 N N . ASP B 1 33 ? -9.312 -7.391 -14.398 1 98.75 33 ASP B N 1
ATOM 2194 C CA . ASP B 1 33 ? -8.016 -7.555 -15.055 1 98.75 33 ASP B CA 1
ATOM 2195 C C . ASP B 1 33 ? -7.008 -6.527 -14.539 1 98.75 33 ASP B C 1
ATOM 2197 O O . ASP B 1 33 ? -5.797 -6.762 -14.578 1 98.75 33 ASP B O 1
ATOM 2201 N N . VAL B 1 34 ? -7.52 -5.379 -14.172 1 98.88 34 VAL B N 1
ATOM 2202 C CA . VAL B 1 34 ? -6.719 -4.246 -13.711 1 98.88 34 VAL B CA 1
ATOM 2203 C C . VAL B 1 34 ? -7.332 -3.654 -12.445 1 98.88 34 VAL B C 1
ATOM 2205 O O . VAL B 1 34 ? -8.547 -3.461 -12.367 1 98.88 34 VAL B O 1
ATOM 2208 N N . ILE B 1 35 ? -6.559 -3.479 -11.461 1 98.94 35 ILE B N 1
ATOM 2209 C CA . ILE B 1 35 ? -6.965 -2.715 -10.281 1 98.94 35 ILE B CA 1
ATOM 2210 C C . ILE B 1 35 ? -6.32 -1.331 -10.32 1 98.94 35 ILE B C 1
ATOM 2212 O O . ILE B 1 35 ? -5.141 -1.196 -10.656 1 98.94 35 ILE B O 1
ATOM 2216 N N . VAL B 1 36 ? -7.09 -0.314 -10.086 1 98.94 36 VAL B N 1
ATOM 2217 C CA . VAL B 1 36 ? -6.625 1.069 -10.055 1 98.94 36 VAL B CA 1
ATOM 2218 C C . VAL B 1 36 ? -6.766 1.623 -8.633 1 98.94 36 VAL B C 1
ATOM 2220 O O . VAL B 1 36 ? -7.871 1.693 -8.094 1 98.94 36 VAL B O 1
ATOM 2223 N N . ALA B 1 37 ? -5.68 1.966 -8.07 1 98.94 37 ALA B N 1
ATOM 2224 C CA . ALA B 1 37 ? -5.668 2.533 -6.723 1 98.94 37 ALA B CA 1
ATOM 2225 C C . ALA B 1 37 ? -5.93 4.035 -6.754 1 98.94 37 ALA B C 1
ATOM 2227 O O . ALA B 1 37 ? -5.305 4.762 -7.527 1 98.94 37 ALA B O 1
ATOM 2228 N N . LEU B 1 38 ? -6.801 4.473 -5.973 1 98.62 38 LEU B N 1
ATOM 2229 C CA . LEU B 1 38 ? -6.977 5.906 -5.777 1 98.62 38 LEU B CA 1
ATOM 2230 C C . LEU B 1 38 ? -5.969 6.445 -4.77 1 98.62 38 LEU B C 1
ATOM 2232 O O . LEU B 1 38 ? -5.949 6.012 -3.613 1 98.62 38 LEU B O 1
ATOM 2236 N N . ALA B 1 39 ? -5.102 7.266 -5.258 1 98.25 39 ALA B N 1
ATOM 2237 C CA . ALA B 1 39 ? -4.082 7.871 -4.402 1 98.25 39 ALA B CA 1
ATOM 2238 C C . ALA B 1 39 ? -4.691 8.922 -3.479 1 98.25 39 ALA B C 1
ATOM 2240 O O . ALA B 1 39 ? -5.477 9.758 -3.916 1 98.25 39 ALA B O 1
ATOM 2241 N N . ARG B 1 40 ? -4.352 8.773 -2.188 1 97.94 40 ARG B N 1
ATOM 2242 C CA . ARG B 1 40 ? -3.301 7.879 -1.719 1 97.94 40 ARG B CA 1
ATOM 2243 C C . ARG B 1 40 ? -3.885 6.73 -0.901 1 97.94 40 ARG B C 1
ATOM 2245 O O . ARG B 1 40 ? -3.201 5.742 -0.634 1 97.94 40 ARG B O 1
ATOM 2252 N N . GLY B 1 41 ? -5.199 6.91 -0.589 1 98 41 GLY B N 1
ATOM 2253 C CA . GLY B 1 41 ? -5.812 5.988 0.355 1 98 41 GLY B CA 1
ATOM 2254 C C . GLY B 1 41 ? -5.977 4.586 -0.2 1 98 41 GLY B C 1
ATOM 2255 O O . GLY B 1 41 ? -5.953 3.609 0.552 1 98 41 GLY B O 1
ATOM 2256 N N . GLY B 1 42 ? -6.074 4.492 -1.449 1 98.75 42 GLY B N 1
ATOM 2257 C CA . GLY B 1 42 ? -6.402 3.225 -2.08 1 98.75 42 GLY B CA 1
ATOM 2258 C C . GLY B 1 42 ? -5.188 2.35 -2.328 1 98.75 42 GLY B C 1
ATOM 2259 O O . GLY B 1 42 ? -5.32 1.201 -2.756 1 98.75 42 GLY B O 1
ATOM 2260 N N . TYR B 1 43 ? -3.977 2.811 -2.008 1 98.94 43 TYR B N 1
ATOM 2261 C CA . TYR B 1 43 ? -2.764 2.111 -2.414 1 98.94 43 TYR B CA 1
ATOM 2262 C C . TYR B 1 43 ? -2.633 0.779 -1.685 1 98.94 43 TYR B C 1
ATOM 2264 O O . TYR B 1 43 ? -2.396 -0.258 -2.311 1 98.94 43 TYR B O 1
ATOM 2272 N N . VAL B 1 44 ? -2.838 0.799 -0.376 1 98.94 44 VAL B N 1
ATOM 2273 C CA . VAL B 1 44 ? -2.637 -0.422 0.398 1 98.94 44 VAL B CA 1
ATOM 2274 C C . VAL B 1 44 ? -3.773 -1.403 0.119 1 98.94 44 VAL B C 1
ATOM 2276 O O . VAL B 1 44 ? -3.531 -2.551 -0.262 1 98.94 44 VAL B O 1
ATOM 2279 N N . PRO B 1 45 ? -5.055 -0.938 0.154 1 98.94 45 PRO B N 1
ATOM 2280 C CA . PRO B 1 45 ? -6.117 -1.898 -0.152 1 98.94 45 PRO B CA 1
ATOM 2281 C C . PRO B 1 45 ? -6.012 -2.463 -1.567 1 98.94 45 PRO B C 1
ATOM 2283 O O . PRO B 1 45 ? -6.273 -3.648 -1.783 1 98.94 45 PRO B O 1
ATOM 2286 N N . ALA B 1 46 ? -5.652 -1.622 -2.527 1 98.94 46 ALA B N 1
ATOM 2287 C CA . ALA B 1 46 ? -5.527 -2.096 -3.902 1 98.94 46 ALA B CA 1
ATOM 2288 C C . ALA B 1 46 ? -4.449 -3.172 -4.016 1 98.94 46 ALA B C 1
ATOM 2290 O O . ALA B 1 46 ? -4.648 -4.191 -4.68 1 98.94 46 ALA B O 1
ATOM 2291 N N . ARG B 1 47 ? -3.293 -2.939 -3.381 1 98.94 47 ARG B N 1
ATOM 2292 C CA . ARG B 1 47 ? -2.213 -3.918 -3.447 1 98.94 47 ARG B CA 1
ATOM 2293 C C . ARG B 1 47 ? -2.625 -5.238 -2.805 1 98.94 47 ARG B C 1
ATOM 2295 O O . ARG B 1 47 ? -2.318 -6.312 -3.324 1 98.94 47 ARG B O 1
ATOM 2302 N N . LEU B 1 48 ? -3.295 -5.191 -1.661 1 98.94 48 LEU B N 1
ATOM 2303 C CA . LEU B 1 48 ? -3.768 -6.402 -0.998 1 98.94 48 LEU B CA 1
ATOM 2304 C C . LEU B 1 48 ? -4.793 -7.129 -1.859 1 98.94 48 LEU B C 1
ATOM 2306 O O . LEU B 1 48 ? -4.766 -8.359 -1.958 1 98.94 48 LEU B O 1
ATOM 2310 N N . LEU B 1 49 ? -5.652 -6.348 -2.49 1 98.94 49 LEU B N 1
ATOM 2311 C CA . LEU B 1 49 ? -6.656 -6.965 -3.35 1 98.94 49 LEU B CA 1
ATOM 2312 C C . LEU B 1 49 ? -6.004 -7.648 -4.547 1 98.94 49 LEU B C 1
ATOM 2314 O O . LEU B 1 49 ? -6.488 -8.68 -5.02 1 98.94 49 LEU B O 1
ATOM 2318 N N . CYS B 1 50 ? -4.914 -7.09 -5.086 1 98.88 50 CYS B N 1
ATOM 2319 C CA . CYS B 1 50 ? -4.176 -7.777 -6.141 1 98.88 50 CYS B CA 1
ATOM 2320 C C . CYS B 1 50 ? -3.781 -9.18 -5.699 1 98.88 50 CYS B C 1
ATOM 2322 O O . CYS B 1 50 ? -3.898 -10.133 -6.477 1 98.88 50 CYS B O 1
ATOM 2324 N N . ASP B 1 51 ? -3.334 -9.266 -4.457 1 98.75 51 ASP B N 1
ATOM 2325 C CA . ASP B 1 51 ? -2.916 -10.555 -3.916 1 98.75 51 ASP B CA 1
ATOM 2326 C C . ASP B 1 51 ? -4.105 -11.508 -3.777 1 98.75 51 ASP B C 1
ATOM 2328 O O . ASP B 1 51 ? -4.082 -12.617 -4.305 1 98.75 51 ASP B O 1
ATOM 2332 N N . PHE B 1 52 ? -5.164 -11.016 -3.244 1 98.81 52 PHE B N 1
ATOM 2333 C CA . PHE B 1 52 ? -6.281 -11.867 -2.855 1 98.81 52 PHE B CA 1
ATOM 2334 C C . PHE B 1 52 ? -7.133 -12.234 -4.066 1 98.81 52 PHE B C 1
ATOM 2336 O O . PHE B 1 52 ? -7.789 -13.281 -4.078 1 98.81 52 PHE B O 1
ATOM 2343 N N . LEU B 1 53 ? -7.105 -11.375 -5.129 1 98.56 53 LEU B N 1
ATOM 2344 C CA . LEU B 1 53 ? -7.914 -11.625 -6.316 1 98.56 53 LEU B CA 1
ATOM 2345 C C . LEU B 1 53 ? -7.055 -12.156 -7.457 1 98.56 53 LEU B C 1
ATOM 2347 O O . LEU B 1 53 ? -7.559 -12.406 -8.555 1 98.56 53 LEU B O 1
ATOM 2351 N N . ASP B 1 54 ? -5.766 -12.289 -7.211 1 97.38 54 ASP B N 1
ATOM 2352 C CA . ASP B 1 54 ? -4.832 -12.812 -8.203 1 97.38 54 ASP B CA 1
ATOM 2353 C C . ASP B 1 54 ? -4.809 -11.938 -9.453 1 97.38 54 ASP B C 1
ATOM 2355 O O . ASP B 1 54 ? -5 -12.422 -10.562 1 97.38 54 ASP B O 1
ATOM 2359 N N . VAL B 1 55 ? -4.633 -10.633 -9.227 1 98.25 55 VAL B N 1
ATOM 2360 C CA . VAL B 1 55 ? -4.586 -9.648 -10.297 1 98.25 55 VAL B CA 1
ATOM 2361 C C . VAL B 1 55 ? -3.168 -9.109 -10.445 1 98.25 55 VAL B C 1
ATOM 2363 O O . VAL B 1 55 ? -2.557 -8.68 -9.461 1 98.25 55 VAL B O 1
ATOM 2366 N N . GLU B 1 56 ? -2.65 -9.102 -11.648 1 97.12 56 GLU B N 1
ATOM 2367 C CA . GLU B 1 56 ? -1.274 -8.688 -11.906 1 97.12 56 GLU B CA 1
ATOM 2368 C C . GLU B 1 56 ? -1.194 -7.188 -12.195 1 97.12 56 GLU B C 1
ATOM 2370 O O . GLU B 1 56 ? -0.233 -6.523 -11.797 1 97.12 56 GLU B O 1
ATOM 2375 N N . ASN B 1 57 ? -2.188 -6.633 -12.891 1 98.56 57 ASN B N 1
ATOM 2376 C CA . ASN B 1 57 ? -2.145 -5.25 -13.344 1 98.56 57 ASN B CA 1
ATOM 2377 C C . ASN B 1 57 ? -2.635 -4.289 -12.266 1 98.56 57 ASN B C 1
ATOM 2379 O O . ASN B 1 57 ? -3.77 -4.398 -11.805 1 98.56 57 ASN B O 1
ATOM 2383 N N . LEU B 1 58 ? -1.759 -3.412 -11.883 1 98.88 58 LEU B N 1
ATOM 2384 C CA . LEU B 1 58 ? -2.035 -2.432 -10.836 1 98.88 58 LEU B CA 1
ATOM 2385 C C . LEU B 1 58 ? -1.613 -1.034 -11.281 1 98.88 58 LEU B C 1
ATOM 2387 O O . LEU B 1 58 ? -0.431 -0.789 -11.531 1 98.88 58 LEU B O 1
ATOM 2391 N N . LEU B 1 59 ? -2.553 -0.147 -11.438 1 98.88 59 LEU B N 1
ATOM 2392 C CA . LEU B 1 59 ? -2.369 1.256 -11.789 1 98.88 59 LEU B CA 1
ATOM 2393 C C . LEU B 1 59 ? -2.898 2.168 -10.688 1 98.88 59 LEU B C 1
ATOM 2395 O O . LEU B 1 59 ? -3.355 1.691 -9.648 1 98.88 59 LEU B O 1
ATOM 2399 N N . SER B 1 60 ? -2.707 3.486 -10.875 1 98.88 60 SER B N 1
ATOM 2400 C CA . SER B 1 60 ? -3.234 4.438 -9.906 1 98.88 60 SER B CA 1
ATOM 2401 C C . SER B 1 60 ? -3.705 5.719 -10.586 1 98.88 60 SER B C 1
ATOM 2403 O O . SER B 1 60 ? -3.336 5.992 -11.727 1 98.88 60 SER B O 1
ATOM 2405 N N . ILE B 1 61 ? -4.551 6.375 -9.906 1 98.5 61 ILE B N 1
ATOM 2406 C CA . ILE B 1 61 ? -4.973 7.73 -10.25 1 98.5 61 ILE B CA 1
ATOM 2407 C C . ILE B 1 61 ? -5.02 8.594 -8.992 1 98.5 61 ILE B C 1
ATOM 2409 O O . ILE B 1 61 ? -5.398 8.117 -7.922 1 98.5 61 ILE B O 1
ATOM 2413 N N . GLN B 1 62 ? -4.637 9.82 -9.148 1 97.94 62 GLN B N 1
ATOM 2414 C CA . GLN B 1 62 ? -4.625 10.695 -7.977 1 97.94 62 GLN B CA 1
ATOM 2415 C C . GLN B 1 62 ? -5.691 11.773 -8.086 1 97.94 62 GLN B C 1
ATOM 2417 O O . GLN B 1 62 ? -5.852 12.391 -9.141 1 97.94 62 GLN B O 1
ATOM 2422 N N . SER B 1 63 ? -6.402 11.852 -7 1 94.44 63 SER B N 1
ATOM 2423 C CA . SER B 1 63 ? -7.336 12.961 -6.855 1 94.44 63 SER B CA 1
ATOM 2424 C C . SER B 1 63 ? -6.859 13.953 -5.793 1 94.44 63 SER B C 1
ATOM 2426 O O . SER B 1 63 ? -6.051 13.602 -4.934 1 94.44 63 SER B O 1
ATOM 2428 N N . GLN B 1 64 ? -7.219 15.141 -5.922 1 90.19 64 GLN B N 1
ATOM 2429 C CA . GLN B 1 64 ? -6.914 16.203 -4.969 1 90.19 64 GLN B CA 1
ATOM 2430 C C . GLN B 1 64 ? -8.156 17.031 -4.652 1 90.19 64 GLN B C 1
ATOM 2432 O O . GLN B 1 64 ? -9.016 17.234 -5.516 1 90.19 64 GLN B O 1
ATOM 2437 N N . HIS B 1 65 ? -8.18 17.391 -3.352 1 85.06 65 HIS B N 1
ATOM 2438 C CA . HIS B 1 65 ? -9.266 18.281 -2.941 1 85.06 65 HIS B CA 1
ATOM 2439 C C . HIS B 1 65 ? -8.805 19.734 -2.889 1 85.06 65 HIS B C 1
ATOM 2441 O O . HIS B 1 65 ? -7.676 20.016 -2.477 1 85.06 65 HIS B O 1
ATOM 2447 N N . TRP B 1 66 ? -9.562 20.625 -3.455 1 68.38 66 TRP B N 1
ATOM 2448 C CA . TRP B 1 66 ? -9.242 22.031 -3.311 1 68.38 66 TRP B CA 1
ATOM 2449 C C . TRP B 1 66 ? -10.477 22.844 -2.924 1 68.38 66 TRP B C 1
ATOM 2451 O O . TRP B 1 66 ? -11.602 22.438 -3.227 1 68.38 66 TRP B O 1
ATOM 2461 N N . THR B 1 67 ? -10.219 23.625 -1.885 1 60.84 67 THR B N 1
ATOM 2462 C CA . THR B 1 67 ? -11.281 24.531 -1.442 1 60.84 67 THR B CA 1
ATOM 2463 C C . THR B 1 67 ? -11.273 25.812 -2.262 1 60.84 67 THR B C 1
ATOM 2465 O O . THR B 1 67 ? -10.234 26.469 -2.398 1 60.84 67 THR B O 1
ATOM 2468 N N . GLU B 1 68 ? -12.438 25.953 -3.027 1 53.5 68 GLU B N 1
ATOM 2469 C CA . GLU B 1 68 ? -12.586 27.25 -3.668 1 53.5 68 GLU B CA 1
ATOM 2470 C C . GLU B 1 68 ? -12.898 28.344 -2.643 1 53.5 68 GLU B C 1
ATOM 2472 O O . GLU B 1 68 ? -13.836 28.203 -1.851 1 53.5 68 GLU B O 1
ATOM 2477 N N . ALA B 1 69 ? -11.891 29.266 -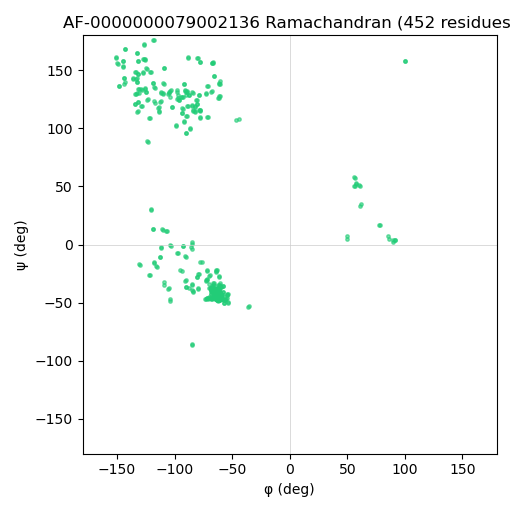2.391 1 53.69 69 ALA B N 1
ATOM 2478 C CA . ALA B 1 69 ? -12.023 30.375 -1.449 1 53.69 69 ALA B CA 1
ATOM 2479 C C . ALA B 1 69 ? -13.438 30.938 -1.457 1 53.69 69 ALA B C 1
ATOM 2481 O O . ALA B 1 69 ? -14.023 31.188 -0.398 1 53.69 69 ALA B O 1
ATOM 2482 N N . ALA B 1 70 ? -13.914 31.281 -2.592 1 53.44 70 ALA B N 1
ATOM 2483 C CA . ALA B 1 70 ? -15.133 32.094 -2.672 1 53.44 70 ALA B CA 1
ATOM 2484 C C . ALA B 1 70 ? -16.359 31.266 -2.234 1 53.44 70 ALA B C 1
ATOM 2486 O O . ALA B 1 70 ? -17.375 31.844 -1.838 1 53.44 70 ALA B O 1
ATOM 2487 N N . LYS B 1 71 ? -16.344 29.969 -2.531 1 53.25 71 LYS B N 1
ATOM 2488 C CA . LYS B 1 71 ? -17.594 29.25 -2.344 1 53.25 71 LYS B CA 1
ATOM 2489 C C . LYS B 1 71 ? -17.5 28.266 -1.188 1 53.25 71 LYS B C 1
ATOM 2491 O O . LYS B 1 71 ? -18.5 27.656 -0.798 1 53.25 71 LYS B O 1
ATOM 2496 N N . ALA B 1 72 ? -16.688 28.234 -0.417 1 57.84 72 ALA B N 1
ATOM 2497 C CA . ALA B 1 72 ? -16.484 27.359 0.732 1 57.84 72 ALA B CA 1
ATOM 2498 C C . ALA B 1 72 ? -16.625 25.891 0.329 1 57.84 72 ALA B C 1
ATOM 2500 O O . ALA B 1 72 ? -16.594 25 1.181 1 57.84 72 ALA B O 1
ATOM 2501 N N . GLU B 1 73 ? -16.812 25.609 -1.068 1 62.03 73 GLU B N 1
ATOM 2502 C CA . GLU B 1 73 ? -17.109 24.234 -1.455 1 62.03 73 GLU B CA 1
ATOM 2503 C C . GLU B 1 73 ? -15.828 23.484 -1.848 1 62.03 73 GLU B C 1
ATOM 2505 O O . GLU B 1 73 ? -14.984 24.031 -2.566 1 62.03 73 GLU B O 1
ATOM 2510 N N . GLU B 1 74 ? -15.641 22.344 -1.216 1 69.31 74 GLU B N 1
ATOM 2511 C CA . GLU B 1 74 ? -14.531 21.469 -1.568 1 69.31 74 GLU B CA 1
ATOM 2512 C C . GLU B 1 74 ? -14.836 20.672 -2.838 1 69.31 74 GLU B C 1
ATOM 2514 O O . GLU B 1 74 ? -15.914 20.109 -2.973 1 69.31 74 GLU B O 1
ATOM 2519 N N . LYS B 1 75 ? -14.008 20.953 -3.906 1 81.69 75 LYS B N 1
ATOM 2520 C CA . LYS B 1 75 ? -14.156 20.188 -5.141 1 81.69 75 LYS B CA 1
ATOM 2521 C C . LYS B 1 75 ? -12.961 19.266 -5.355 1 81.69 75 LYS B C 1
ATOM 2523 O O . LYS B 1 75 ? -11.82 19.641 -5.07 1 81.69 75 LYS B O 1
ATOM 2528 N N . ALA B 1 76 ? -13.297 18.016 -5.816 1 87.56 76 ALA B N 1
ATOM 2529 C CA . ALA B 1 76 ? -12.273 17.031 -6.152 1 87.56 76 ALA B CA 1
ATOM 2530 C C . ALA B 1 76 ? -11.883 17.125 -7.629 1 87.56 76 ALA B C 1
ATOM 2532 O O . ALA B 1 76 ? -12.75 17.297 -8.492 1 87.56 76 ALA B O 1
ATOM 2533 N N . ILE B 1 77 ? -10.531 17.156 -7.918 1 92.88 77 ILE B N 1
ATOM 2534 C CA . ILE B 1 77 ? -10.031 17.109 -9.289 1 92.88 77 ILE B CA 1
ATOM 2535 C C . ILE B 1 77 ? -9.008 15.984 -9.438 1 92.88 77 ILE B C 1
ATOM 2537 O O . ILE B 1 77 ? -8.477 15.492 -8.438 1 92.88 77 ILE B O 1
ATOM 2541 N N . ILE B 1 78 ? -8.828 15.578 -10.719 1 96.62 78 ILE B N 1
ATOM 2542 C CA . ILE B 1 78 ? -7.77 14.617 -11 1 96.62 78 ILE B CA 1
ATOM 2543 C C . ILE B 1 78 ? -6.43 15.344 -11.117 1 96.62 78 ILE B C 1
ATOM 2545 O O . ILE B 1 78 ? -6.285 16.25 -11.938 1 96.62 78 ILE B O 1
ATOM 2549 N N . LYS B 1 79 ? -5.574 15.008 -10.297 1 96.31 79 LYS B N 1
ATOM 2550 C CA . LYS B 1 79 ? -4.215 15.539 -10.367 1 96.31 79 LYS B CA 1
ATOM 2551 C C . LYS B 1 79 ? -3.316 14.633 -11.203 1 96.31 79 LYS B C 1
ATOM 2553 O O . LYS B 1 79 ? -3.385 13.406 -11.094 1 96.31 79 LYS B O 1
ATOM 2558 N N . PHE B 1 80 ? -2.408 15.18 -12.109 1 96.94 80 PHE B N 1
ATOM 2559 C CA . PHE B 1 80 ? -1.529 14.461 -13.023 1 96.94 80 PHE B CA 1
ATOM 2560 C C . PHE B 1 80 ? -2.332 13.547 -13.938 1 96.94 80 PHE B C 1
ATOM 2562 O O . PHE B 1 80 ? -2.061 12.344 -14.016 1 96.94 80 PHE B O 1
ATOM 2569 N N . PRO B 1 81 ? -3.326 14.141 -14.586 1 97.31 81 PRO B N 1
ATOM 2570 C CA . PRO B 1 81 ? -4.129 13.266 -15.445 1 97.31 81 PRO B CA 1
ATOM 2571 C C . PRO B 1 81 ? -3.311 12.625 -16.562 1 97.31 81 PRO B C 1
ATOM 2573 O O . PRO B 1 81 ? -2.408 13.258 -17.109 1 97.31 81 PRO B O 1
ATOM 2576 N N . TYR B 1 82 ? -3.533 11.344 -16.844 1 98.06 82 TYR B N 1
ATOM 2577 C CA . TYR B 1 82 ? -2.975 10.609 -17.969 1 98.06 82 TYR B CA 1
ATOM 2578 C C . TYR B 1 82 ? -3.988 9.625 -18.531 1 98.06 82 TYR B C 1
ATOM 2580 O O . TYR B 1 82 ? -5.059 9.422 -17.953 1 98.06 82 TYR B O 1
ATOM 2588 N N . THR B 1 83 ? -3.625 9.109 -19.719 1 97.38 83 THR B N 1
ATOM 2589 C CA . THR B 1 83 ? -4.539 8.164 -20.359 1 97.38 83 THR B CA 1
ATOM 2590 C C . THR B 1 83 ? -3.824 6.852 -20.688 1 97.38 83 THR B C 1
ATOM 2592 O O . THR B 1 83 ? -2.66 6.859 -21.078 1 97.38 83 THR B O 1
ATOM 2595 N N . VAL B 1 84 ? -4.461 5.797 -20.359 1 98.12 84 VAL B N 1
ATOM 25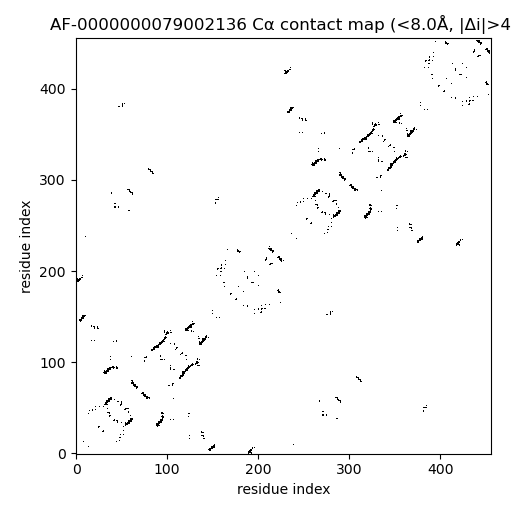96 C CA . VAL B 1 84 ? -4.098 4.461 -20.812 1 98.12 84 VAL B CA 1
ATOM 2597 C C . VAL B 1 84 ? -5.293 3.805 -21.5 1 98.12 84 VAL B C 1
ATOM 2599 O O . VAL B 1 84 ? -6.441 4.137 -21.219 1 98.12 84 VAL B O 1
ATOM 2602 N N . ASP B 1 85 ? -5.043 2.92 -22.453 1 98 85 ASP B N 1
ATOM 2603 C CA . ASP B 1 85 ? -6.113 2.225 -23.156 1 98 85 ASP B CA 1
ATOM 2604 C C . ASP B 1 85 ? -6.496 0.933 -22.438 1 98 85 ASP B C 1
ATOM 2606 O O . ASP B 1 85 ? -5.746 -0.046 -22.469 1 98 85 ASP B O 1
ATOM 2610 N N . LEU B 1 86 ? -7.719 0.94 -21.859 1 98.44 86 LEU B N 1
ATOM 2611 C CA . LEU B 1 86 ? -8.164 -0.24 -21.125 1 98.44 86 LEU B CA 1
ATOM 2612 C C . LEU B 1 86 ? -9.445 -0.807 -21.734 1 98.44 86 LEU B C 1
ATOM 2614 O O . LEU B 1 86 ? -10.258 -1.415 -21.031 1 98.44 86 LEU B O 1
ATOM 2618 N N . HIS B 1 87 ? -9.695 -0.672 -23.016 1 98.19 87 HIS B N 1
ATOM 2619 C CA . HIS B 1 87 ? -10.93 -1.059 -23.688 1 98.19 87 HIS B CA 1
ATOM 2620 C C . HIS B 1 87 ? -11.164 -2.562 -23.594 1 98.19 87 HIS B C 1
ATOM 2622 O O . HIS B 1 87 ? -12.297 -3.031 -23.719 1 98.19 87 HIS B O 1
ATOM 2628 N N . ASN B 1 88 ? -10.133 -3.391 -23.359 1 98.12 88 ASN B N 1
ATOM 2629 C CA . ASN B 1 88 ? -10.273 -4.84 -23.312 1 98.12 88 ASN B CA 1
ATOM 2630 C C . ASN B 1 88 ? -10.148 -5.359 -21.875 1 98.12 88 ASN B C 1
ATOM 2632 O O . ASN B 1 88 ? -10 -6.562 -21.656 1 98.12 88 ASN B O 1
ATOM 2636 N N . TYR B 1 89 ? -10.172 -4.445 -20.906 1 98.81 89 TYR B N 1
ATOM 2637 C CA . TYR B 1 89 ? -9.883 -4.836 -19.531 1 98.81 89 TYR B CA 1
ATOM 2638 C C . TYR B 1 89 ? -11.078 -4.562 -18.625 1 98.81 89 TYR B C 1
ATOM 2640 O O . TYR B 1 89 ? -11.766 -3.553 -18.781 1 98.81 89 TYR B O 1
ATOM 2648 N N . ARG B 1 90 ? -11.383 -5.492 -17.688 1 98.88 90 ARG B N 1
ATOM 2649 C CA . ARG B 1 90 ? -12.25 -5.238 -16.547 1 98.88 90 ARG B CA 1
ATOM 2650 C C . ARG B 1 90 ? -11.484 -4.535 -15.43 1 98.88 90 ARG B C 1
ATOM 2652 O O . ARG B 1 90 ? -10.461 -5.031 -14.961 1 98.88 90 ARG B O 1
ATOM 2659 N N . VAL B 1 91 ? -12.016 -3.373 -15.023 1 98.94 91 VAL B N 1
ATOM 2660 C CA . VAL B 1 91 ? -11.242 -2.514 -14.133 1 98.94 91 VAL B CA 1
ATOM 2661 C C . VAL B 1 91 ? -11.969 -2.357 -12.805 1 98.94 91 VAL B C 1
ATOM 2663 O O . VAL B 1 91 ? -13.195 -2.207 -12.766 1 98.94 91 VAL B O 1
ATOM 2666 N N . LEU B 1 92 ? -11.25 -2.477 -11.727 1 99 92 LEU B N 1
ATOM 2667 C CA . LEU B 1 92 ? -11.727 -2.195 -10.375 1 99 92 LEU B CA 1
ATOM 2668 C C . LEU B 1 92 ? -10.992 -0.992 -9.789 1 99 92 LEU B C 1
ATOM 2670 O O . LEU B 1 92 ? -9.781 -1.038 -9.578 1 99 92 LEU B O 1
ATOM 2674 N N . VAL B 1 93 ? -11.68 0.116 -9.531 1 98.94 93 VAL B N 1
ATOM 2675 C CA . VAL B 1 93 ? -11.117 1.279 -8.859 1 98.94 93 VAL B CA 1
ATOM 2676 C C . VAL B 1 93 ? -11.305 1.146 -7.352 1 98.94 93 VAL B C 1
ATOM 2678 O O . VAL B 1 93 ? -12.406 0.878 -6.879 1 98.94 93 VAL B O 1
ATOM 2681 N N . VAL B 1 94 ? -10.211 1.371 -6.555 1 98.94 94 VAL B N 1
ATOM 2682 C CA . VAL B 1 94 ? -10.227 0.993 -5.145 1 98.94 94 VAL B CA 1
ATOM 2683 C C . VAL B 1 94 ? -9.797 2.178 -4.285 1 98.94 94 VAL B C 1
ATOM 2685 O O . VAL B 1 94 ? -8.82 2.861 -4.605 1 98.94 94 VAL B O 1
ATOM 2688 N N . ASP B 1 95 ? -10.508 2.445 -3.256 1 98.69 95 ASP B N 1
ATOM 2689 C CA . ASP B 1 95 ? -10.141 3.379 -2.195 1 98.69 95 ASP B CA 1
ATOM 2690 C C . ASP B 1 95 ? -10.234 2.715 -0.823 1 98.69 95 ASP B C 1
ATOM 2692 O O . ASP B 1 95 ? -10.641 1.558 -0.714 1 98.69 95 ASP B O 1
ATOM 2696 N N . ASP B 1 96 ? -9.766 3.426 0.201 1 98.5 96 ASP B N 1
ATOM 2697 C CA . ASP B 1 96 ? -9.875 2.855 1.54 1 98.5 96 ASP B CA 1
ATOM 2698 C C . ASP B 1 96 ? -11.25 3.135 2.146 1 98.5 96 ASP B C 1
ATOM 2700 O O . ASP B 1 96 ? -11.852 2.25 2.752 1 98.5 96 ASP B O 1
ATOM 2704 N N . ILE B 1 97 ? -11.781 4.387 1.929 1 97.81 97 ILE B N 1
ATOM 2705 C CA . ILE B 1 97 ? -13.047 4.73 2.564 1 97.81 97 ILE B CA 1
ATOM 2706 C C . ILE B 1 97 ? -13.828 5.695 1.676 1 97.81 97 ILE B C 1
ATOM 2708 O O . ILE B 1 97 ? -13.242 6.602 1.073 1 97.81 97 ILE B O 1
ATOM 2712 N N . VAL B 1 98 ? -15.125 5.43 1.551 1 97.06 98 VAL B N 1
ATOM 2713 C CA . VAL B 1 98 ? -16.047 6.344 0.895 1 97.06 98 VAL B CA 1
ATOM 2714 C C . VAL B 1 98 ? -16.797 7.172 1.944 1 97.06 98 VAL B C 1
ATOM 2716 O O . VAL B 1 98 ? -17.703 6.672 2.609 1 97.06 98 VAL B O 1
ATOM 2719 N N . ASP B 1 99 ? -16.375 8.359 2.082 1 93.75 99 ASP B N 1
ATOM 2720 C CA . ASP B 1 99 ? -17.062 9.297 2.969 1 93.75 99 ASP B CA 1
ATOM 2721 C C . ASP B 1 99 ? -18.234 9.984 2.252 1 93.75 99 ASP B C 1
ATOM 2723 O O . ASP B 1 99 ? -19.328 9.422 2.16 1 93.75 99 ASP B O 1
ATOM 2727 N N . THR B 1 100 ? -17.906 11.133 1.497 1 90.81 100 THR B N 1
ATOM 2728 C CA . THR B 1 100 ? -18.922 11.719 0.648 1 90.81 100 THR B CA 1
ATOM 2729 C C . THR B 1 100 ? -19.031 10.961 -0.673 1 90.81 100 THR B C 1
ATOM 2731 O O . THR B 1 100 ? -20.094 10.977 -1.314 1 90.81 100 THR B O 1
ATOM 2734 N N . GLY B 1 101 ? -17.953 10.398 -1.036 1 94.19 101 GLY B N 1
ATOM 2735 C CA . GLY B 1 101 ? -17.922 9.617 -2.264 1 94.19 101 GLY B CA 1
ATOM 2736 C C . GLY B 1 101 ? -17.531 10.438 -3.477 1 94.19 101 GLY B C 1
ATOM 2737 O O . GLY B 1 101 ? -17.391 9.898 -4.578 1 94.19 101 GLY B O 1
ATOM 2738 N N . ASP B 1 102 ? -17.203 11.68 -3.295 1 93.25 102 ASP B N 1
ATOM 2739 C CA . ASP B 1 102 ? -16.875 12.578 -4.395 1 93.25 102 ASP B CA 1
ATOM 2740 C C . ASP B 1 102 ? -15.617 12.133 -5.125 1 93.25 102 ASP B C 1
ATOM 2742 O O . ASP B 1 102 ? -15.555 12.164 -6.355 1 93.25 102 ASP B O 1
ATOM 2746 N N . THR B 1 103 ? -14.656 11.664 -4.352 1 95.38 103 THR B N 1
ATOM 2747 C CA . THR B 1 103 ? -13.375 11.289 -4.926 1 95.38 103 THR B CA 1
ATOM 2748 C C . THR B 1 103 ? -13.508 10.023 -5.773 1 95.38 103 THR B C 1
ATOM 2750 O O . THR B 1 103 ? -13.047 9.984 -6.914 1 95.38 103 THR B O 1
ATOM 2753 N N . LEU B 1 104 ? -14.188 9.047 -5.262 1 97.56 104 LEU B N 1
ATOM 2754 C CA . LEU B 1 104 ? -14.328 7.785 -5.969 1 97.56 104 LEU B CA 1
ATOM 2755 C C . LEU B 1 104 ? -15.188 7.953 -7.219 1 97.56 104 LEU B C 1
ATOM 2757 O O . LEU B 1 104 ? -14.883 7.371 -8.266 1 97.56 104 LEU B O 1
ATOM 2761 N N . LYS B 1 105 ? -16.203 8.727 -7.09 1 97.25 105 LYS B N 1
ATOM 2762 C CA . LYS B 1 105 ? -17.062 9.008 -8.242 1 97.25 105 LYS B CA 1
ATOM 2763 C C . LYS B 1 105 ? -16.281 9.711 -9.352 1 97.25 105 LYS B C 1
ATOM 2765 O O . LYS B 1 105 ? -16.391 9.352 -10.523 1 97.25 105 LYS B O 1
ATOM 2770 N N . LEU B 1 106 ? -15.547 10.703 -8.969 1 97 106 LEU B N 1
ATOM 2771 C CA . LEU B 1 106 ? -14.711 11.438 -9.906 1 97 106 LEU B CA 1
ATOM 2772 C C . LEU B 1 106 ? -13.75 10.5 -10.633 1 97 106 LEU B C 1
ATOM 2774 O O . LEU B 1 106 ? -13.602 10.586 -11.852 1 97 106 LEU B O 1
ATOM 2778 N N . ALA B 1 107 ? -13.086 9.656 -9.906 1 97.94 107 ALA B N 1
ATOM 2779 C CA . ALA B 1 107 ? -12.133 8.711 -10.484 1 97.94 107 ALA B CA 1
ATOM 2780 C C . ALA B 1 107 ? -12.82 7.738 -11.43 1 97.94 107 ALA B C 1
ATOM 2782 O O . ALA B 1 107 ? -12.328 7.477 -12.531 1 97.94 107 ALA B O 1
ATOM 2783 N N . ARG B 1 108 ? -13.914 7.195 -10.945 1 98.25 108 ARG B N 1
ATOM 2784 C CA . ARG B 1 108 ? -14.703 6.289 -11.781 1 98.25 108 ARG B CA 1
ATOM 2785 C C . ARG B 1 108 ? -15.062 6.938 -13.109 1 98.25 108 ARG B C 1
ATOM 2787 O O . ARG B 1 108 ? -14.852 6.348 -14.172 1 98.25 108 ARG B O 1
ATOM 2794 N N . ASP B 1 109 ? -15.594 8.125 -13.047 1 98.38 109 ASP B N 1
ATOM 2795 C CA . ASP B 1 109 ? -16.016 8.836 -14.242 1 98.38 109 ASP B CA 1
ATOM 2796 C C . ASP B 1 109 ? -14.828 9.125 -15.164 1 98.38 109 ASP B C 1
ATOM 2798 O O . ASP B 1 109 ? -14.938 9 -16.375 1 98.38 109 ASP B O 1
ATOM 2802 N N . PHE B 1 110 ? -13.703 9.555 -14.617 1 98.5 110 PHE B N 1
ATOM 2803 C CA . PHE B 1 110 ? -12.5 9.836 -15.391 1 98.5 110 PHE B CA 1
ATOM 2804 C C . PHE B 1 110 ? -12.023 8.586 -16.125 1 98.5 110 PHE B C 1
ATOM 2806 O O . PHE B 1 110 ? -11.719 8.641 -17.312 1 98.5 110 PHE B O 1
ATOM 2813 N N . VAL B 1 111 ? -11.977 7.461 -15.406 1 98.69 111 VAL B N 1
ATOM 2814 C CA . VAL B 1 111 ? -11.531 6.195 -15.977 1 98.69 111 VAL B CA 1
ATOM 2815 C C . VAL B 1 111 ? -12.492 5.762 -17.094 1 98.69 111 VAL B C 1
ATOM 2817 O O . VAL B 1 111 ? -12.055 5.348 -18.172 1 98.69 111 VAL B O 1
ATOM 2820 N N . ALA B 1 112 ? -13.75 5.902 -16.828 1 98.69 112 ALA B N 1
ATOM 2821 C CA . ALA B 1 112 ? -14.758 5.531 -17.812 1 98.69 112 ALA B CA 1
ATOM 2822 C C . ALA B 1 112 ? -14.602 6.34 -19.109 1 98.69 112 ALA B C 1
ATOM 2824 O O . ALA B 1 112 ? -14.617 5.781 -20.203 1 98.69 112 ALA B O 1
ATOM 2825 N N . GLU B 1 113 ? -14.391 7.57 -18.953 1 98.5 113 GLU B N 1
ATOM 2826 C CA . GLU B 1 113 ? -14.391 8.484 -20.078 1 98.5 113 GLU B CA 1
ATOM 2827 C C . GLU B 1 113 ? -13.078 8.43 -20.844 1 98.5 113 GLU B C 1
ATOM 2829 O O . GLU B 1 113 ? -13.055 8.531 -22.078 1 98.5 113 GLU B O 1
ATOM 2834 N N . ASN B 1 114 ? -12 8.289 -20.125 1 98.38 114 ASN B N 1
ATOM 2835 C CA . ASN B 1 114 ? -10.695 8.5 -20.75 1 98.38 114 ASN B CA 1
ATOM 2836 C C . ASN B 1 114 ? -9.977 7.176 -21 1 98.38 114 ASN B C 1
ATOM 2838 O O . ASN B 1 114 ? -9.258 7.043 -22 1 98.38 114 ASN B O 1
ATOM 2842 N N . TRP B 1 115 ? -10.117 6.227 -20.062 1 98.62 115 TRP B N 1
ATOM 2843 C CA . TRP B 1 115 ? -9.406 4.965 -20.219 1 98.62 115 TRP B CA 1
ATOM 2844 C C . TRP B 1 115 ? -10.297 3.916 -20.875 1 98.62 115 TRP B C 1
ATOM 2846 O O . TRP B 1 115 ? -9.805 2.906 -21.391 1 98.62 115 TRP B O 1
ATOM 2856 N N . LYS B 1 116 ? -11.656 4.027 -20.844 1 98.38 116 LYS B N 1
ATOM 2857 C CA . LYS B 1 116 ? -12.688 3.295 -21.578 1 98.38 116 LYS B CA 1
ATOM 2858 C C . LYS B 1 116 ? -12.555 1.791 -21.359 1 98.38 116 LYS B C 1
ATOM 2860 O O . LYS B 1 116 ? -12.5 1.015 -22.312 1 98.38 116 LYS B O 1
ATOM 2865 N N . PRO B 1 117 ? -12.617 1.362 -20.125 1 98.81 117 PRO B N 1
ATOM 2866 C CA . PRO B 1 117 ? -12.539 -0.072 -19.844 1 98.81 117 PRO B CA 1
ATOM 2867 C C . PRO B 1 117 ? -13.742 -0.848 -20.359 1 98.81 117 PRO B C 1
ATOM 2869 O O . PRO B 1 117 ? -14.805 -0.267 -20.578 1 98.81 117 PRO B O 1
ATOM 2872 N N . LYS B 1 118 ? -13.539 -2.201 -20.594 1 98.69 118 LYS B N 1
ATOM 2873 C CA . LYS B 1 118 ? -14.625 -3.096 -20.984 1 98.69 118 LYS B CA 1
ATOM 2874 C C . LYS B 1 118 ? -15.719 -3.123 -19.906 1 98.69 118 LYS B C 1
ATOM 2876 O O . LYS B 1 118 ? -16.906 -3.158 -20.234 1 98.69 118 LYS B O 1
ATOM 2881 N N . GLU B 1 119 ? -15.367 -3.174 -18.703 1 98.81 119 GLU B N 1
ATOM 2882 C CA . GLU B 1 119 ? -16.203 -3.127 -17.516 1 98.81 119 GLU B CA 1
ATOM 2883 C C . GLU B 1 119 ? -15.516 -2.355 -16.391 1 98.81 119 GLU B C 1
ATOM 2885 O O . GLU B 1 119 ? -14.289 -2.395 -16.266 1 98.81 119 GLU B O 1
ATOM 2890 N N . LEU B 1 120 ? -16.344 -1.611 -15.648 1 98.88 120 LEU B N 1
ATOM 2891 C CA . LEU B 1 120 ? -15.789 -0.762 -14.602 1 98.88 120 LEU B CA 1
ATOM 2892 C C . LEU B 1 120 ? -16.594 -0.9 -13.312 1 98.88 120 LEU B C 1
ATOM 2894 O O . LEU B 1 120 ? -17.812 -0.73 -13.32 1 98.88 120 LEU B O 1
ATOM 2898 N N . LYS B 1 121 ? -15.914 -1.319 -12.242 1 98.94 121 LYS B N 1
ATOM 2899 C CA . LYS B 1 121 ? -16.5 -1.376 -10.906 1 98.94 121 LYS B CA 1
ATOM 2900 C C . LYS B 1 121 ? -15.656 -0.601 -9.898 1 98.94 121 LYS B C 1
ATOM 2902 O O . LYS B 1 121 ? -14.492 -0.292 -10.164 1 98.94 121 LYS B O 1
ATOM 2907 N N . THR B 1 122 ? -16.266 -0.221 -8.805 1 98.94 122 THR B N 1
ATOM 2908 C CA . THR B 1 122 ? -15.602 0.501 -7.727 1 98.94 122 THR B CA 1
ATOM 2909 C C . THR B 1 122 ? -15.68 -0.281 -6.418 1 98.94 122 THR B C 1
ATOM 2911 O O . THR B 1 122 ? -16.641 -1.029 -6.195 1 98.94 122 THR B O 1
ATOM 2914 N N . ALA B 1 123 ? -14.641 -0.134 -5.574 1 98.94 123 ALA B N 1
ATOM 2915 C CA . ALA B 1 123 ? -14.617 -0.811 -4.281 1 98.94 123 ALA B CA 1
ATOM 2916 C C . ALA B 1 123 ? -13.945 0.055 -3.219 1 98.94 123 ALA B C 1
ATOM 2918 O O . ALA B 1 123 ? -13.117 0.908 -3.539 1 98.94 123 ALA B O 1
ATOM 2919 N N . ALA B 1 124 ? -14.312 -0.145 -2.008 1 98.94 124 ALA B N 1
ATOM 2920 C CA . ALA B 1 124 ? -13.672 0.458 -0.839 1 98.94 124 ALA B CA 1
ATOM 2921 C C . ALA B 1 124 ? -13.766 -0.462 0.374 1 98.94 124 ALA B C 1
ATOM 2923 O O . ALA B 1 124 ? -14.656 -1.31 0.45 1 98.94 124 ALA B O 1
ATOM 2924 N N . LEU B 1 125 ? -12.859 -0.337 1.347 1 98.94 125 LEU B N 1
ATOM 2925 C CA . LEU B 1 125 ? -12.961 -1.117 2.576 1 98.94 125 LEU B CA 1
ATOM 2926 C C . LEU B 1 125 ? -14.188 -0.707 3.383 1 98.94 125 LEU B C 1
ATOM 2928 O O . LEU B 1 125 ? -14.891 -1.56 3.932 1 98.94 125 LEU B O 1
ATOM 2932 N N . GLN B 1 126 ? -14.406 0.623 3.387 1 98.69 126 GLN B N 1
ATOM 2933 C CA . GLN B 1 126 ? -15.508 1.142 4.191 1 98.69 126 GLN B CA 1
ATOM 2934 C C . GLN B 1 126 ? -16.375 2.113 3.391 1 98.69 126 GLN B C 1
ATOM 2936 O O . GLN B 1 126 ? -15.867 2.828 2.523 1 98.69 126 GLN B O 1
ATOM 2941 N N . TRP B 1 127 ? -17.594 2.072 3.727 1 98.12 127 TRP B N 1
ATOM 2942 C CA . TRP B 1 127 ? -18.594 2.975 3.174 1 98.12 127 TRP B CA 1
ATOM 2943 C C . TRP B 1 127 ? -19.391 3.646 4.285 1 98.12 127 TRP B C 1
ATOM 2945 O O . TRP B 1 127 ? -20.031 2.971 5.098 1 98.12 127 TRP B O 1
ATOM 2955 N N . ILE B 1 128 ? -19.328 4.98 4.352 1 97.12 128 ILE B N 1
ATOM 2956 C CA . ILE B 1 128 ? -20.109 5.723 5.332 1 97.12 128 ILE B CA 1
ATOM 2957 C C . ILE B 1 128 ? -21.469 6.078 4.738 1 97.12 128 ILE B C 1
ATOM 2959 O O . ILE B 1 128 ? -21.656 7.164 4.188 1 97.12 128 ILE B O 1
ATOM 2963 N N . SER B 1 129 ? -22.406 5.34 4.98 1 96.44 129 SER B N 1
ATOM 2964 C CA . SER B 1 129 ? -23.656 5.332 4.234 1 96.44 129 SER B CA 1
ATOM 2965 C C . SER B 1 129 ? -24.5 6.562 4.551 1 96.44 129 SER B C 1
ATOM 2967 O O . SER B 1 129 ? -25.188 7.094 3.676 1 96.44 129 SER B O 1
ATOM 2969 N N . PRO B 1 130 ? -24.438 7.105 5.719 1 95.5 130 PRO B N 1
ATOM 2970 C CA . PRO B 1 130 ? -25.344 8.219 6.008 1 95.5 130 PRO B CA 1
ATOM 2971 C C . PRO B 1 130 ? -24.953 9.5 5.277 1 95.5 130 PRO B C 1
ATOM 2973 O O . PRO B 1 130 ? -25.812 10.352 5.023 1 95.5 130 PRO B O 1
ATOM 2976 N N . VAL B 1 131 ? -23.734 9.664 4.867 1 92.31 131 VAL B N 1
ATOM 2977 C CA . VAL B 1 131 ? -23.297 10.945 4.328 1 92.31 131 VAL B CA 1
ATOM 2978 C C . VAL B 1 131 ? -22.906 10.781 2.861 1 92.31 131 VAL B C 1
ATOM 2980 O O . VAL B 1 131 ? -22.859 11.758 2.109 1 92.31 131 VAL B O 1
ATOM 2983 N N . ALA B 1 132 ? -22.656 9.57 2.453 1 92.94 132 ALA B N 1
ATOM 2984 C CA . ALA B 1 132 ? -22.125 9.328 1.11 1 92.94 132 ALA B CA 1
ATOM 2985 C C . ALA B 1 132 ? -23.203 9.57 0.053 1 92.94 132 ALA B C 1
ATOM 2987 O O . ALA B 1 132 ? -24.344 9.156 0.221 1 92.94 132 ALA B O 1
ATOM 2988 N N . LYS B 1 133 ? -22.766 10.258 -0.998 1 93.81 133 LYS B N 1
ATOM 2989 C CA . LYS B 1 133 ? -23.641 10.477 -2.15 1 93.81 133 LYS B CA 1
ATOM 2990 C C . LYS B 1 133 ? -23.375 9.453 -3.246 1 93.81 133 LYS B C 1
ATOM 2992 O O . LYS B 1 133 ? -24.078 9.422 -4.262 1 93.81 133 LYS B O 1
ATOM 2997 N N . PHE B 1 134 ? -22.359 8.711 -3.027 1 95.94 134 PHE B N 1
ATOM 2998 C CA . PHE B 1 134 ? -21.969 7.664 -3.965 1 95.94 134 PHE B CA 1
ATOM 2999 C C . PHE B 1 134 ? -21.703 6.355 -3.234 1 95.94 134 PHE B C 1
ATOM 3001 O O . PHE B 1 134 ? -20.922 6.316 -2.279 1 95.94 134 PHE B O 1
ATOM 3008 N N . LYS B 1 135 ? -22.406 5.336 -3.625 1 97.81 135 LYS B N 1
ATOM 3009 C CA . LYS B 1 135 ? -22.188 3.996 -3.086 1 97.81 135 LYS B CA 1
ATOM 3010 C C . LYS B 1 135 ? -21.281 3.182 -4 1 97.81 135 LYS B C 1
ATOM 3012 O O . LYS B 1 135 ? -21.578 3.006 -5.184 1 97.81 135 LYS B O 1
ATOM 3017 N N . PRO B 1 136 ? -20.172 2.654 -3.496 1 98.81 136 PRO B N 1
ATOM 3018 C CA . PRO B 1 136 ? -19.344 1.808 -4.352 1 98.81 136 PRO B CA 1
ATOM 3019 C C . PRO B 1 136 ? -20.031 0.49 -4.719 1 98.81 136 PRO B C 1
ATOM 3021 O O . PRO B 1 136 ? -20.922 0.034 -4.004 1 98.81 136 PRO B O 1
ATOM 3024 N N . ASP B 1 137 ? -19.609 -0.102 -5.836 1 98.88 137 ASP B N 1
ATOM 3025 C CA . ASP B 1 137 ? -20.156 -1.401 -6.219 1 98.88 137 ASP B CA 1
ATOM 3026 C C . ASP B 1 137 ? -19.875 -2.449 -5.145 1 98.88 137 ASP B C 1
ATOM 3028 O O . ASP B 1 137 ? -20.703 -3.33 -4.902 1 98.88 137 ASP B O 1
ATOM 3032 N N . TYR B 1 138 ? -18.672 -2.35 -4.5 1 98.94 138 TYR B N 1
ATOM 3033 C CA . TYR B 1 138 ? -18.297 -3.299 -3.459 1 98.94 138 TYR B CA 1
ATOM 3034 C C . TYR B 1 138 ? -17.75 -2.574 -2.236 1 98.94 138 TYR B C 1
ATOM 3036 O O . TYR B 1 138 ? -17.016 -1.583 -2.369 1 98.94 138 TYR B O 1
ATOM 3044 N N . TYR B 1 139 ? -18.094 -3.016 -1.079 1 98.94 139 TYR B N 1
ATOM 3045 C CA . TYR B 1 139 ? -17.516 -2.604 0.201 1 98.94 139 TYR B CA 1
ATOM 3046 C C . TYR B 1 139 ? -17.594 -3.734 1.22 1 98.94 139 TYR B C 1
ATOM 3048 O O . TYR B 1 139 ? -18.391 -4.664 1.067 1 98.94 139 TYR B O 1
ATOM 3056 N N . TYR B 1 140 ? -16.797 -3.658 2.266 1 98.88 140 TYR B N 1
ATOM 3057 C CA . TYR B 1 140 ? -16.859 -4.684 3.303 1 98.88 140 TYR B CA 1
ATOM 3058 C C . TYR B 1 140 ? -17.594 -4.164 4.535 1 98.88 140 TYR B C 1
ATOM 3060 O O . TYR B 1 140 ? -18.5 -4.824 5.051 1 98.88 140 TYR B O 1
ATOM 3068 N N . ILE B 1 141 ? -17.266 -2.977 5.039 1 98.62 141 ILE B N 1
ATOM 3069 C CA . ILE B 1 141 ? -17.844 -2.447 6.273 1 98.62 141 ILE B CA 1
ATOM 3070 C C . ILE B 1 141 ? -18.734 -1.244 5.957 1 98.62 141 ILE B C 1
ATOM 3072 O O . ILE B 1 141 ? -18.266 -0.269 5.355 1 98.62 141 ILE B O 1
ATOM 3076 N N . GLU B 1 142 ? -19.906 -1.315 6.332 1 98.31 142 GLU B N 1
ATOM 3077 C CA . GLU B 1 142 ? -20.766 -0.141 6.355 1 98.31 142 GLU B CA 1
ATOM 3078 C C . GLU B 1 142 ? -20.672 0.602 7.684 1 98.31 142 GLU B C 1
ATOM 3080 O O . GLU B 1 142 ? -20.922 0.027 8.742 1 98.31 142 GLU B O 1
ATOM 3085 N N . VAL B 1 143 ? -20.25 1.816 7.594 1 97.31 143 VAL B N 1
ATOM 3086 C CA . VAL B 1 143 ? -20.125 2.645 8.789 1 97.31 143 VAL B CA 1
ATOM 3087 C C . VAL B 1 143 ? -21.359 3.537 8.938 1 97.31 143 VAL B C 1
ATOM 3089 O O . VAL B 1 143 ? -21.656 4.332 8.047 1 97.31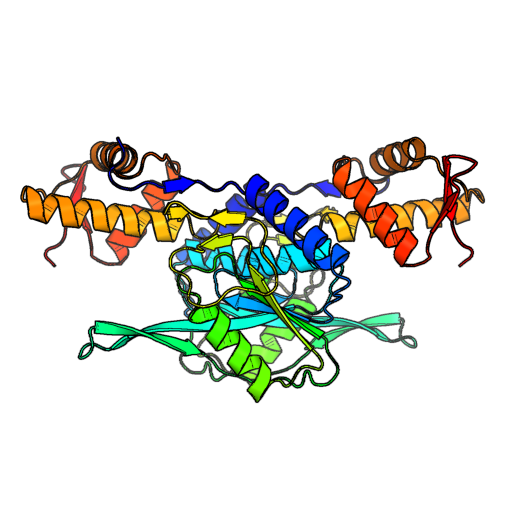 143 VAL B O 1
ATOM 3092 N N . LYS B 1 144 ? -22.016 3.492 10.078 1 95.62 144 LYS B N 1
ATOM 3093 C CA . LYS B 1 144 ? -23.25 4.25 10.281 1 95.62 144 LYS B CA 1
ATOM 3094 C C . LYS B 1 144 ? -23.031 5.41 11.242 1 95.62 144 LYS B C 1
ATOM 3096 O O . LYS B 1 144 ? -23.672 6.457 11.125 1 95.62 144 LYS B O 1
ATOM 3101 N N . ASP B 1 145 ? -22.141 5.152 12.234 1 90.69 145 ASP B N 1
ATOM 3102 C CA . ASP B 1 145 ? -21.797 6.199 13.195 1 90.69 145 ASP B CA 1
ATOM 3103 C C . ASP B 1 145 ? -20.422 6.797 12.898 1 90.69 145 ASP B C 1
ATOM 3105 O O . ASP B 1 145 ? -19.438 6.066 12.781 1 90.69 145 ASP B O 1
ATOM 3109 N N . TRP B 1 146 ? -20.531 8.047 12.805 1 82.06 146 TRP B N 1
ATOM 3110 C CA . TRP B 1 146 ? -19.312 8.703 12.359 1 82.06 146 TRP B CA 1
ATOM 3111 C C . TRP B 1 146 ? -18.172 8.469 13.359 1 82.06 146 TRP B C 1
ATOM 3113 O O . TRP B 1 146 ? -18.375 8.625 14.57 1 82.06 146 TRP B O 1
ATOM 3123 N N . THR B 1 147 ? -17.125 8.023 13 1 91.56 147 THR B N 1
ATOM 3124 C CA . THR B 1 147 ? -15.844 7.805 13.672 1 91.56 147 THR B CA 1
ATOM 3125 C C . THR B 1 147 ? -14.688 8.086 12.719 1 91.56 147 THR B C 1
ATOM 3127 O O . THR B 1 147 ? -14.781 7.824 11.516 1 91.56 147 THR B O 1
ATOM 3130 N N . TRP B 1 148 ? -13.703 8.711 13.266 1 93.38 148 TRP B N 1
ATOM 3131 C CA . TRP B 1 148 ? -12.5 8.891 12.453 1 93.38 148 TRP B CA 1
ATOM 3132 C C . TRP B 1 148 ? -11.648 7.621 12.461 1 93.38 148 TRP B C 1
ATOM 3134 O O . TRP B 1 148 ? -11.203 7.168 13.516 1 93.38 148 TRP B O 1
ATOM 3144 N N . PHE B 1 149 ? -11.445 7.098 11.297 1 96.31 149 PHE B N 1
ATOM 3145 C CA . PHE B 1 149 ? -10.57 5.938 11.18 1 96.31 149 PHE B CA 1
ATOM 3146 C C . PHE B 1 149 ? -9.141 6.363 10.859 1 96.31 149 PHE B C 1
ATOM 3148 O O . PHE B 1 149 ? -8.875 6.883 9.773 1 96.31 149 PHE B O 1
ATOM 3155 N N . GLN B 1 150 ? -8.297 6.156 11.75 1 97.06 150 GLN B N 1
ATOM 3156 C CA . GLN B 1 150 ? -6.879 6.402 11.492 1 97.06 150 GLN B CA 1
ATOM 3157 C C . GLN B 1 150 ? -6.184 5.141 10.984 1 97.06 150 GLN B C 1
ATOM 3159 O O . GLN B 1 150 ? -5.867 4.242 11.773 1 97.06 150 GLN B O 1
ATOM 3164 N N . TYR B 1 151 ? -5.902 5.176 9.727 1 98.38 151 TYR B N 1
ATOM 3165 C CA . TYR B 1 151 ? -5.27 4.023 9.094 1 98.38 151 TYR B CA 1
ATOM 3166 C C . TYR B 1 151 ? -3.779 3.98 9.406 1 98.38 151 TYR B C 1
ATOM 3168 O O . TYR B 1 151 ? -3.172 5.012 9.703 1 98.38 151 TYR B O 1
ATOM 3176 N N . PRO B 1 152 ? -3.17 2.771 9.305 1 98.31 152 PRO B N 1
ATOM 3177 C CA . PRO B 1 152 ? -1.741 2.67 9.617 1 98.31 152 PRO B CA 1
ATOM 3178 C C . PRO B 1 152 ? -0.87 3.48 8.656 1 98.31 152 PRO B C 1
ATOM 3180 O O . PRO B 1 152 ? 0.21 3.939 9.039 1 98.31 152 PRO B O 1
ATOM 3183 N N . TRP B 1 153 ? -1.355 3.758 7.445 1 98.69 153 TRP B N 1
ATOM 3184 C CA . TRP B 1 153 ? -0.536 4.453 6.457 1 98.69 153 TRP B CA 1
ATOM 3185 C C . TRP B 1 153 ? -0.757 5.961 6.531 1 98.69 153 TRP B C 1
ATOM 3187 O O . TRP B 1 153 ? -0.183 6.719 5.746 1 98.69 153 TRP B O 1
ATOM 3197 N N . THR B 1 154 ? -1.604 6.445 7.379 1 98 154 THR B N 1
ATOM 3198 C CA . THR B 1 154 ? -1.805 7.875 7.586 1 98 154 THR B CA 1
ATOM 3199 C C . THR B 1 154 ? -1.47 8.266 9.023 1 98 154 THR B C 1
ATOM 3201 O O . THR B 1 154 ? -1.823 9.359 9.477 1 98 154 THR B O 1
ATOM 3204 N N . ARG B 1 155 ? -0.814 7.406 9.773 1 98.25 155 ARG B N 1
ATOM 3205 C CA . ARG B 1 155 ? -0.656 7.562 11.219 1 98.25 155 ARG B CA 1
ATOM 3206 C C . ARG B 1 155 ? 0.07 8.859 11.547 1 98.25 155 ARG B C 1
ATOM 3208 O O . ARG B 1 155 ? -0.381 9.633 12.406 1 98.25 155 ARG B O 1
ATOM 3215 N N . LEU B 1 156 ? 1.145 9.133 10.867 1 98.56 156 LEU B N 1
ATOM 3216 C CA . LEU B 1 156 ? 1.928 10.32 11.172 1 98.56 156 LEU B CA 1
ATOM 3217 C C . LEU B 1 156 ? 1.192 11.586 10.734 1 98.56 156 LEU B C 1
ATOM 3219 O O . LEU B 1 156 ? 1.092 12.547 11.5 1 98.56 156 LEU B O 1
ATOM 3223 N N . GLU B 1 157 ? 0.647 11.586 9.531 1 98 157 GLU B N 1
ATOM 3224 C CA . GLU B 1 157 ? -0.046 12.758 9.008 1 98 157 GLU B CA 1
ATOM 3225 C C . GLU B 1 157 ? -1.265 13.109 9.859 1 98 157 GLU B C 1
ATOM 3227 O O . GLU B 1 157 ? -1.506 14.273 10.164 1 98 157 GLU B O 1
ATOM 3232 N N . ASP B 1 158 ? -1.997 12.055 10.273 1 97.81 158 ASP B N 1
ATOM 3233 C CA . ASP B 1 158 ? -3.137 12.297 11.156 1 97.81 158 ASP B CA 1
ATOM 3234 C C . ASP B 1 158 ? -2.68 12.828 12.508 1 97.81 158 ASP B C 1
ATOM 3236 O O . ASP B 1 158 ? -3.299 13.742 13.062 1 97.81 158 ASP B O 1
ATOM 3240 N N . THR B 1 159 ? -1.632 12.266 13.016 1 98.44 159 THR B N 1
ATOM 3241 C CA . THR B 1 159 ? -1.154 12.617 14.352 1 98.44 159 THR B CA 1
ATOM 3242 C C . THR B 1 159 ? -0.764 14.094 14.414 1 98.44 159 THR B C 1
ATOM 3244 O O . THR B 1 159 ? -1.178 14.812 15.32 1 98.44 159 THR B O 1
ATOM 3247 N N . TYR B 1 160 ? 0.016 14.562 13.43 1 98.25 160 TYR B N 1
ATOM 3248 C CA . TYR B 1 160 ? 0.422 15.961 13.555 1 98.25 160 TYR B CA 1
ATOM 3249 C C . TYR B 1 160 ? -0.754 16.891 13.297 1 98.25 160 TYR B C 1
ATOM 3251 O O . TYR B 1 160 ? -0.831 17.984 13.875 1 98.25 160 TYR B O 1
ATOM 3259 N N . GLN B 1 161 ? -1.693 16.484 12.461 1 97.56 161 GLN B N 1
ATOM 3260 C CA . GLN B 1 161 ? -2.887 17.297 12.258 1 97.56 161 GLN B CA 1
ATOM 3261 C C . GLN B 1 161 ? -3.742 17.344 13.516 1 97.56 161 GLN B C 1
ATOM 3263 O O . GLN B 1 161 ? -4.328 18.391 13.836 1 97.56 161 GLN B O 1
ATOM 3268 N N . PHE B 1 162 ? -3.834 16.219 14.188 1 97.88 162 PHE B N 1
ATOM 3269 C CA . PHE B 1 162 ? -4.594 16.125 15.43 1 97.88 162 PHE B CA 1
ATOM 3270 C C . PHE B 1 162 ? -3.977 17.016 16.5 1 97.88 162 PHE B C 1
ATOM 3272 O O . PHE B 1 162 ? -4.688 17.719 17.219 1 97.88 162 PHE B O 1
ATOM 3279 N N . ILE B 1 163 ? -2.697 16.953 16.609 1 98.31 163 ILE B N 1
ATOM 3280 C CA . ILE B 1 163 ? -2.006 17.797 17.578 1 98.31 163 ILE B CA 1
ATOM 3281 C C . ILE B 1 163 ? -2.232 19.281 17.234 1 98.31 163 ILE B C 1
ATOM 3283 O O . ILE B 1 163 ? -2.535 20.078 18.125 1 98.31 163 ILE B O 1
ATOM 3287 N N . LYS B 1 164 ? -2.105 19.578 15.977 1 98 164 LYS B N 1
ATOM 3288 C CA . LYS B 1 164 ? -2.316 20.953 15.508 1 98 164 LYS B CA 1
ATOM 3289 C C . LYS B 1 164 ? -3.705 21.453 15.891 1 98 164 LYS B C 1
ATOM 3291 O O . LYS B 1 164 ? -3.85 22.562 16.406 1 98 164 LYS B O 1
ATOM 3296 N N . ARG B 1 165 ? -4.664 20.641 15.617 1 96.94 165 ARG B N 1
ATOM 3297 C CA . ARG B 1 165 ? -6.039 21.016 15.938 1 96.94 165 ARG B CA 1
ATOM 3298 C C . ARG B 1 165 ? -6.223 21.188 17.438 1 96.94 165 ARG B C 1
ATOM 3300 O O . ARG B 1 165 ? -6.836 22.156 17.891 1 96.94 165 ARG B O 1
ATOM 3307 N N . MET B 1 166 ? -5.758 20.25 18.188 1 97.44 166 MET B N 1
ATOM 3308 C CA . MET B 1 166 ? -5.855 20.297 19.656 1 97.44 166 MET B CA 1
ATOM 3309 C C . MET B 1 166 ? -5.246 21.594 20.188 1 97.44 166 MET B C 1
ATOM 3311 O O . MET B 1 166 ? -5.871 22.281 21 1 97.44 166 MET B O 1
ATOM 3315 N N . MET B 1 167 ? -4.086 21.938 19.703 1 97.38 167 MET B N 1
ATOM 3316 C CA . MET B 1 167 ? -3.389 23.141 20.188 1 97.38 167 MET B CA 1
ATOM 3317 C C . MET B 1 167 ? -4.125 24.406 19.766 1 97.38 167 MET B C 1
ATOM 3319 O O . MET B 1 167 ? -4.25 25.344 20.547 1 97.38 167 MET B O 1
ATOM 3323 N N . THR B 1 168 ? -4.578 24.406 18.531 1 97.06 168 THR B N 1
ATOM 3324 C CA . THR B 1 168 ? -5.281 25.578 18 1 97.06 168 THR B CA 1
ATOM 3325 C C . THR B 1 168 ? -6.574 25.828 18.781 1 97.06 168 THR B C 1
ATOM 3327 O O . THR B 1 168 ? -6.852 26.953 19.188 1 97.06 168 THR B O 1
ATOM 3330 N N . GLU B 1 169 ? -7.297 24.75 18.969 1 96 169 GLU B N 1
ATOM 3331 C CA . GLU B 1 169 ? -8.562 24.891 19.672 1 96 169 GLU B CA 1
ATOM 3332 C C . GLU B 1 169 ? -8.344 25.297 21.125 1 96 169 GLU B C 1
ATOM 3334 O O . GLU B 1 169 ? -9.086 26.109 21.672 1 96 169 GLU B O 1
ATOM 3339 N N . THR B 1 170 ? -7.398 24.719 21.781 1 96.44 170 THR B N 1
ATOM 3340 C CA . THR B 1 170 ? -7.086 25.062 23.156 1 96.44 170 THR B CA 1
ATOM 3341 C C . THR B 1 170 ? -6.652 26.516 23.281 1 96.44 170 THR B C 1
ATOM 3343 O O . THR B 1 170 ? -7.016 27.203 24.234 1 96.44 170 THR B O 1
ATOM 3346 N N . TYR B 1 171 ? -5.879 26.938 22.344 1 96.69 171 TYR B N 1
ATOM 3347 C CA . TYR B 1 171 ? -5.441 28.328 22.328 1 96.69 171 TYR B CA 1
ATOM 3348 C C . TYR B 1 171 ? -6.637 29.281 22.219 1 96.69 171 TYR B C 1
ATOM 3350 O O . TYR B 1 171 ? -6.703 30.281 22.922 1 96.69 171 TYR B O 1
ATOM 3358 N N . LYS B 1 172 ? -7.484 28.953 21.312 1 96.06 172 LYS B N 1
ATOM 3359 C CA . LYS B 1 172 ? -8.672 29.766 21.125 1 96.06 172 LYS B CA 1
ATOM 3360 C C . LYS B 1 172 ? -9.5 29.844 22.406 1 96.06 172 LYS B C 1
ATOM 3362 O O . LYS B 1 172 ? -10.07 30.891 22.734 1 96.06 172 LYS B O 1
ATOM 3367 N N . GLU B 1 173 ? -9.508 28.734 23.141 1 95.56 173 GLU B N 1
ATOM 3368 C CA . GLU B 1 173 ? -10.359 28.625 24.312 1 95.56 173 GLU B CA 1
ATOM 3369 C C . GLU B 1 173 ? -9.688 29.234 25.547 1 95.56 173 GLU B C 1
ATOM 3371 O O . GLU B 1 173 ? -10.352 29.828 26.406 1 95.56 173 GLU B O 1
ATOM 3376 N N . THR B 1 174 ? -8.391 29.156 25.719 1 96.38 174 THR B N 1
ATOM 3377 C CA . THR B 1 174 ? -7.762 29.453 27 1 96.38 174 THR B CA 1
ATOM 3378 C C . THR B 1 174 ? -6.594 30.422 26.828 1 96.38 174 THR B C 1
ATOM 3380 O O . THR B 1 174 ? -6.062 30.953 27.812 1 96.38 174 THR B O 1
ATOM 3383 N N . GLY B 1 175 ? -6.113 30.547 25.594 1 95.19 175 GLY B N 1
ATOM 3384 C CA . GLY B 1 175 ? -4.945 31.375 25.328 1 95.19 175 GLY B CA 1
ATOM 3385 C C . GLY B 1 175 ? -3.635 30.641 25.547 1 95.19 175 GLY B C 1
ATOM 3386 O O . GLY B 1 175 ? -2.559 31.219 25.391 1 95.19 175 GLY B O 1
ATOM 3387 N N . LYS B 1 176 ? -3.703 29.344 25.797 1 96.5 176 LYS B N 1
ATOM 3388 C CA . LYS B 1 176 ? -2.504 28.547 26.078 1 96.5 176 LYS B CA 1
ATOM 3389 C C . LYS B 1 176 ? -1.63 28.422 24.828 1 96.5 176 LYS B C 1
ATOM 3391 O O . LYS B 1 176 ? -2.096 27.984 23.781 1 96.5 176 LYS B O 1
ATOM 3396 N N . ARG B 1 177 ? -0.298 28.703 25.016 1 96.5 177 ARG B N 1
ATOM 3397 C CA . ARG B 1 177 ? 0.631 28.656 23.891 1 96.5 177 ARG B CA 1
ATOM 3398 C C . ARG B 1 177 ? 1.751 27.656 24.156 1 96.5 177 ARG B C 1
ATOM 3400 O O . ARG B 1 177 ? 2.355 27.125 23.219 1 96.5 177 ARG B O 1
ATOM 3407 N N . GLU B 1 178 ? 2.016 27.438 25.422 1 97.44 178 GLU B N 1
ATOM 3408 C CA . GLU B 1 178 ? 3.16 26.609 25.797 1 97.44 178 GLU B CA 1
ATOM 3409 C C . GLU B 1 178 ? 2.719 25.234 26.266 1 97.44 178 GLU B C 1
ATOM 3411 O O . GLU B 1 178 ? 1.765 25.109 27.031 1 97.44 178 GLU B O 1
ATOM 3416 N N . TRP B 1 179 ? 3.404 24.266 25.672 1 98.31 179 TRP B N 1
ATOM 3417 C CA . TRP B 1 179 ? 3.086 22.875 25.984 1 98.31 179 TRP B CA 1
ATOM 3418 C C . TRP B 1 179 ? 4.348 22.078 26.312 1 98.31 179 TRP B C 1
ATOM 3420 O O . TRP B 1 179 ? 5.355 22.188 25.609 1 98.31 179 TRP B O 1
ATOM 3430 N N . SER B 1 180 ? 4.297 21.266 27.438 1 98.38 180 SER B N 1
ATOM 3431 C CA . SER B 1 180 ? 5.32 20.234 27.609 1 98.38 180 SER B CA 1
ATOM 3432 C C . SER B 1 180 ? 5.008 19 26.766 1 98.38 180 SER B C 1
ATOM 3434 O O . SER B 1 180 ? 3.875 18.828 26.297 1 98.38 180 SER B O 1
ATOM 3436 N N . TYR B 1 181 ? 6.055 18.203 26.531 1 98.31 181 TYR B N 1
ATOM 3437 C CA . TYR B 1 181 ? 5.84 16.953 25.812 1 98.31 181 TYR B CA 1
ATOM 3438 C C . TYR B 1 181 ? 4.758 16.109 26.484 1 98.31 181 TYR B C 1
ATOM 3440 O O . TYR B 1 181 ? 3.861 15.594 25.828 1 98.31 181 TYR B O 1
ATOM 3448 N N . LYS B 1 182 ? 4.797 16.016 27.797 1 98.19 182 LYS B N 1
ATOM 3449 C CA . LYS B 1 182 ? 3.824 15.242 28.562 1 98.19 182 LYS B CA 1
ATOM 3450 C C . LYS B 1 182 ? 2.416 15.805 28.391 1 98.19 182 LYS B C 1
ATOM 3452 O O . LYS B 1 182 ? 1.453 15.047 28.25 1 98.19 182 LYS B O 1
ATOM 3457 N N . GLU B 1 183 ? 2.287 17.094 28.406 1 98.38 183 GLU B N 1
ATOM 3458 C CA . GLU B 1 183 ? 0.985 17.734 28.234 1 98.38 183 GLU B CA 1
ATOM 3459 C C . GLU B 1 183 ? 0.397 17.422 26.859 1 98.38 183 GLU B C 1
ATOM 3461 O O . GLU B 1 183 ? -0.814 17.234 26.719 1 98.38 183 GLU B O 1
ATOM 3466 N N . ILE B 1 184 ? 1.25 17.453 25.875 1 98.56 184 ILE B N 1
ATOM 3467 C CA . ILE B 1 184 ? 0.803 17.188 24.516 1 98.56 184 ILE B CA 1
ATOM 3468 C C . ILE B 1 184 ? 0.282 15.75 24.406 1 98.56 184 ILE B C 1
ATOM 3470 O O . ILE B 1 184 ? -0.805 15.508 23.875 1 98.56 184 ILE B O 1
ATOM 3474 N N . ILE B 1 185 ? 1.041 14.773 24.938 1 98.44 185 ILE B N 1
ATOM 3475 C CA . ILE B 1 185 ? 0.673 13.367 24.875 1 98.44 185 ILE B CA 1
ATOM 3476 C C . ILE B 1 185 ? -0.614 13.125 25.656 1 98.44 185 ILE B C 1
ATOM 3478 O O . ILE B 1 185 ? -1.534 12.469 25.172 1 98.44 185 ILE B O 1
ATOM 3482 N N . ASP B 1 186 ? -0.706 13.672 26.875 1 98.06 186 ASP B N 1
ATOM 3483 C CA . ASP B 1 186 ? -1.901 13.523 27.703 1 98.06 186 ASP B CA 1
ATOM 3484 C C . ASP B 1 186 ? -3.117 14.148 27.016 1 98.06 186 ASP B C 1
ATOM 3486 O O . ASP B 1 186 ? -4.203 13.57 27.016 1 98.06 186 ASP B O 1
ATOM 3490 N N . GLY B 1 187 ? -2.924 15.375 26.516 1 97.81 187 GLY B N 1
ATOM 3491 C CA . GLY B 1 187 ? -3.998 16.031 25.797 1 97.81 187 GLY B CA 1
ATOM 3492 C C . GLY B 1 187 ? -4.473 15.25 24.594 1 97.81 187 GLY B C 1
ATOM 3493 O O . GLY B 1 187 ? -5.676 15.133 24.344 1 97.81 187 GLY B O 1
ATOM 3494 N N . PHE B 1 188 ? -3.492 14.742 23.859 1 98.25 188 PHE B N 1
ATOM 3495 C CA . PHE B 1 188 ? -3.805 13.938 22.688 1 98.25 188 PHE B CA 1
ATOM 3496 C C . PHE B 1 188 ? -4.672 12.742 23.062 1 98.25 188 PHE B C 1
ATOM 3498 O O . PHE B 1 188 ? -5.703 12.492 22.438 1 98.25 188 PHE B O 1
ATOM 3505 N N . LYS B 1 189 ? -4.27 12 24.062 1 97.88 189 LYS B N 1
ATOM 3506 C CA . LYS B 1 189 ? -5.008 10.828 24.531 1 97.88 189 LYS B CA 1
ATOM 3507 C C . LYS B 1 189 ? -6.398 11.211 25.016 1 97.88 189 LYS B C 1
ATOM 3509 O O . LYS B 1 189 ? -7.367 10.484 24.781 1 97.88 189 LYS B O 1
ATOM 3514 N N . GLU B 1 190 ? -6.504 12.312 25.625 1 97.25 190 GLU B N 1
ATOM 3515 C CA . GLU B 1 190 ? -7.785 12.789 26.141 1 97.25 190 GLU B CA 1
ATOM 3516 C C . GLU B 1 190 ? -8.711 13.203 25 1 97.25 190 GLU B C 1
ATOM 3518 O O . GLU B 1 190 ? -9.898 12.875 25.016 1 97.25 190 GLU B O 1
ATOM 3523 N N . TRP B 1 191 ? -8.219 13.953 24.047 1 97.38 191 TRP B N 1
ATOM 3524 C CA . TRP B 1 191 ? -9.008 14.5 22.953 1 97.38 191 TRP B CA 1
ATOM 3525 C C . TRP B 1 191 ? -9.5 13.391 22.031 1 97.38 191 TRP B C 1
ATOM 3527 O O . TRP B 1 191 ? -10.633 13.438 21.531 1 97.38 191 TRP B O 1
ATOM 3537 N N . TYR B 1 192 ? -8.609 12.391 21.781 1 97.38 192 TYR B N 1
ATOM 3538 C CA . TYR B 1 192 ? -8.883 11.492 20.672 1 97.38 192 TYR B CA 1
ATOM 3539 C C . TYR B 1 192 ? -9.07 10.062 21.156 1 97.38 192 TYR B C 1
ATOM 3541 O O . TYR B 1 192 ? -9.523 9.195 20.406 1 97.38 192 TYR B O 1
ATOM 3549 N N . GLY B 1 193 ? -8.664 9.734 22.391 1 96.25 193 GLY B N 1
ATOM 3550 C CA . GLY B 1 193 ? -8.938 8.438 23 1 96.25 193 GLY B CA 1
ATOM 3551 C C . GLY B 1 193 ? -8.023 7.34 22.5 1 96.25 193 GLY B C 1
ATOM 3552 O O . GLY B 1 193 ? -8.352 6.156 22.594 1 96.25 193 GLY B O 1
ATOM 3553 N N . ILE B 1 194 ? -6.914 7.758 21.875 1 96.75 194 ILE B N 1
ATOM 3554 C CA . ILE B 1 194 ? -5.992 6.77 21.328 1 96.75 194 ILE B CA 1
ATOM 3555 C C . ILE B 1 194 ? -4.562 7.109 21.75 1 96.75 194 ILE B C 1
ATOM 3557 O O . ILE B 1 194 ? -4.297 8.219 22.219 1 96.75 194 ILE B O 1
ATOM 3561 N N . ASP B 1 195 ? -3.717 6.09 21.719 1 97.56 195 ASP B N 1
ATOM 3562 C CA . ASP B 1 195 ? -2.273 6.215 21.906 1 97.56 195 ASP B CA 1
ATOM 3563 C C . ASP B 1 195 ? -1.515 5.672 20.688 1 97.56 195 ASP B C 1
ATOM 3565 O O . ASP B 1 195 ? -1.473 4.457 20.484 1 97.56 195 ASP B O 1
ATOM 3569 N N . VAL B 1 196 ? -0.881 6.559 19.875 1 97.56 196 VAL B N 1
ATOM 3570 C CA . VAL B 1 196 ? -0.258 6.172 18.625 1 97.56 196 VAL B CA 1
ATOM 3571 C C . VAL B 1 196 ? 1.202 5.793 18.859 1 97.56 196 VAL B C 1
ATOM 3573 O O . VAL B 1 196 ? 1.881 5.309 17.953 1 97.56 196 VAL B O 1
ATOM 3576 N N . GLY B 1 197 ? 1.733 6.051 20.016 1 97.06 197 GLY B N 1
ATOM 3577 C CA . GLY B 1 197 ? 3.096 5.672 20.359 1 97.06 197 GLY B CA 1
ATOM 3578 C C . GLY B 1 197 ? 4.078 6.824 20.25 1 97.06 197 GLY B C 1
ATOM 3579 O O . GLY B 1 197 ? 3.859 7.766 19.484 1 97.06 197 GLY B O 1
ATOM 3580 N N . ASP B 1 198 ? 5.188 6.719 20.938 1 97.62 198 ASP B N 1
ATOM 3581 C CA . ASP B 1 198 ? 6.16 7.785 21.156 1 97.62 198 ASP B CA 1
ATOM 3582 C C . ASP B 1 198 ? 6.781 8.227 19.828 1 97.62 198 ASP B C 1
ATOM 3584 O O . ASP B 1 198 ? 6.957 9.43 19.594 1 97.62 198 ASP B O 1
ATOM 3588 N N . ARG B 1 199 ? 7.074 7.359 18.984 1 97.38 199 ARG B N 1
ATOM 3589 C CA . ARG B 1 199 ? 7.75 7.719 17.734 1 97.38 199 ARG B CA 1
ATOM 3590 C C . ARG B 1 199 ? 6.883 8.641 16.891 1 97.38 199 ARG B C 1
ATOM 3592 O O . ARG B 1 199 ? 7.387 9.578 16.266 1 97.38 199 ARG B O 1
ATOM 3599 N N . TYR B 1 200 ? 5.59 8.32 16.859 1 98.5 200 TYR B N 1
ATOM 3600 C CA . TYR B 1 200 ? 4.691 9.133 16.047 1 98.5 200 TYR B CA 1
ATOM 3601 C C . TYR B 1 200 ? 4.508 10.516 16.656 1 98.5 200 TYR B C 1
ATOM 3603 O O . TYR B 1 200 ? 4.406 11.508 15.938 1 98.5 200 TYR B O 1
ATOM 3611 N N . TYR B 1 201 ? 4.457 10.547 18.016 1 98.62 201 TYR B N 1
ATOM 3612 C CA . TYR B 1 201 ? 4.367 11.852 18.672 1 98.62 201 TYR B CA 1
ATOM 3613 C C . TYR B 1 201 ? 5.586 12.703 18.359 1 98.62 201 TYR B C 1
ATOM 3615 O O . TYR B 1 201 ? 5.453 13.867 17.953 1 98.62 201 TYR B O 1
ATOM 3623 N N . LYS B 1 202 ? 6.727 12.117 18.469 1 98.38 202 LYS B N 1
ATOM 3624 C CA . LYS B 1 202 ? 7.973 12.844 18.234 1 98.38 202 LYS B CA 1
ATOM 3625 C C . LYS B 1 202 ? 8.086 13.305 16.781 1 98.38 202 LYS B C 1
ATOM 3627 O O . LYS B 1 202 ? 8.414 14.461 16.516 1 98.38 202 LYS B O 1
ATOM 3632 N N . ASP B 1 203 ? 7.797 12.414 15.891 1 98.5 203 ASP B N 1
ATOM 3633 C CA . ASP B 1 203 ? 7.875 12.766 14.469 1 98.5 203 ASP B CA 1
ATOM 3634 C C . ASP B 1 203 ? 6.836 13.82 14.109 1 98.5 203 ASP B C 1
ATOM 3636 O O . ASP B 1 203 ? 7.102 14.703 13.289 1 98.5 203 ASP B O 1
ATOM 3640 N N . ALA B 1 204 ? 5.672 13.711 14.711 1 98.69 204 ALA B N 1
ATOM 3641 C CA . ALA B 1 204 ? 4.621 14.703 14.469 1 98.69 204 ALA B CA 1
ATOM 3642 C C . ALA B 1 204 ? 5.062 16.094 14.922 1 98.69 204 ALA B C 1
ATOM 3644 O O . ALA B 1 204 ? 4.871 17.078 14.203 1 98.69 204 ALA B O 1
ATOM 3645 N N . LEU B 1 205 ? 5.645 16.156 16.078 1 98.5 205 LEU B N 1
ATOM 3646 C CA . LEU B 1 205 ? 6.109 17.438 16.609 1 98.5 205 LEU B CA 1
ATOM 3647 C C . LEU B 1 205 ? 7.227 18 15.734 1 98.5 205 LEU B C 1
ATOM 3649 O O . LEU B 1 205 ? 7.281 19.219 15.5 1 98.5 205 LEU B O 1
ATOM 3653 N N . ASN B 1 206 ? 8.102 17.125 15.242 1 97.81 206 ASN B N 1
ATOM 3654 C CA . ASN B 1 206 ? 9.148 17.578 14.336 1 97.81 206 ASN B CA 1
ATOM 3655 C C . ASN B 1 206 ? 8.57 18.172 13.055 1 97.81 206 ASN B C 1
ATOM 3657 O O . ASN B 1 206 ? 9.07 19.172 12.547 1 97.81 206 ASN B O 1
ATOM 3661 N N . ILE B 1 207 ? 7.531 17.578 12.555 1 97.5 207 ILE B N 1
ATOM 3662 C CA . ILE B 1 207 ? 6.875 18.078 11.352 1 97.5 207 ILE B CA 1
ATOM 3663 C C . ILE B 1 207 ? 6.254 19.438 11.633 1 97.5 207 ILE B C 1
ATOM 3665 O O . ILE B 1 207 ? 6.383 20.375 10.828 1 97.5 207 ILE B O 1
ATOM 3669 N N . LEU B 1 208 ? 5.637 19.578 12.766 1 98 208 LEU B N 1
ATOM 3670 C CA . LEU B 1 208 ? 4.992 20.844 13.125 1 98 208 LEU B CA 1
ATOM 3671 C C . LEU B 1 208 ? 6.027 21.953 13.312 1 98 208 LEU B C 1
ATOM 3673 O O . LEU B 1 208 ? 5.758 23.109 13.008 1 98 208 LEU B O 1
ATOM 3677 N N . ILE B 1 209 ? 7.219 21.594 13.797 1 97.69 209 ILE B N 1
ATOM 3678 C CA . ILE B 1 209 ? 8.32 22.547 13.906 1 97.69 209 ILE B CA 1
ATOM 3679 C C . ILE B 1 209 ? 8.789 22.953 12.508 1 97.69 209 ILE B C 1
ATOM 3681 O O . ILE B 1 209 ? 8.953 24.141 12.227 1 97.69 209 ILE B O 1
ATOM 3685 N N . GLU B 1 210 ? 8.945 21.953 11.68 1 95.12 210 GLU B N 1
ATOM 3686 C CA . GLU B 1 210 ? 9.383 22.219 10.312 1 95.12 210 GLU B CA 1
ATOM 3687 C C . GLU B 1 210 ? 8.398 23.109 9.578 1 95.12 210 GLU B C 1
ATOM 3689 O O . GLU B 1 210 ? 8.797 23.953 8.766 1 95.12 210 GLU B O 1
ATOM 3694 N N . LYS B 1 211 ? 7.148 22.969 9.883 1 95.75 211 LYS B N 1
ATOM 3695 C CA . LYS B 1 211 ? 6.094 23.734 9.242 1 95.75 211 LYS B CA 1
ATOM 3696 C C . LYS B 1 211 ? 5.906 25.094 9.922 1 95.75 211 LYS B C 1
ATOM 3698 O O . LYS B 1 211 ? 5.016 25.859 9.555 1 95.75 211 LYS B O 1
ATOM 3703 N N . GLN B 1 212 ? 6.684 25.344 10.906 1 96.56 212 GLN B N 1
ATOM 3704 C CA . GLN B 1 212 ? 6.684 26.609 11.648 1 96.56 212 GLN B CA 1
ATOM 3705 C C . GLN B 1 212 ? 5.336 26.844 12.32 1 96.56 212 GLN B C 1
ATOM 3707 O O . GLN B 1 212 ? 4.863 27.984 12.375 1 96.56 212 GLN B O 1
ATOM 3712 N N . PHE B 1 213 ? 4.777 25.766 12.727 1 97.38 213 PHE B N 1
ATOM 3713 C CA . PHE B 1 213 ? 3.549 25.875 13.508 1 97.38 213 PHE B CA 1
ATOM 3714 C C . PHE B 1 213 ? 3.865 26.031 14.984 1 97.38 213 PHE B C 1
ATOM 3716 O O . PHE B 1 213 ? 3.176 26.766 15.695 1 97.38 213 PHE B O 1
ATOM 3723 N N . ILE B 1 214 ? 4.895 25.328 15.391 1 98.12 214 ILE B N 1
ATOM 3724 C CA . ILE B 1 214 ? 5.402 25.453 16.75 1 98.12 214 ILE B CA 1
ATOM 3725 C C . ILE B 1 214 ? 6.922 25.609 16.719 1 98.12 214 ILE B C 1
ATOM 3727 O O . ILE B 1 214 ? 7.555 25.375 15.695 1 98.12 214 ILE B O 1
ATOM 3731 N N . LYS B 1 215 ? 7.5 26.031 17.797 1 98.06 215 LYS B N 1
ATOM 3732 C CA . LYS B 1 215 ? 8.938 26.016 18.047 1 98.06 215 LYS B CA 1
ATOM 3733 C C . LYS B 1 215 ? 9.266 25.344 19.359 1 98.06 215 LYS B C 1
ATOM 3735 O O . LYS B 1 215 ? 8.43 25.297 20.266 1 98.06 215 LYS B O 1
ATOM 3740 N N . TYR B 1 216 ? 10.375 24.703 19.406 1 97.44 216 TYR B N 1
ATOM 3741 C CA . TYR B 1 216 ? 10.836 24.078 20.641 1 97.44 216 TYR B CA 1
ATOM 3742 C C . TYR B 1 216 ? 11.742 25.016 21.422 1 97.44 216 TYR B C 1
ATOM 3744 O O . TYR B 1 216 ? 12.781 25.453 20.922 1 97.44 216 TYR B O 1
ATOM 3752 N N . ASP B 1 217 ? 11.289 25.359 22.578 1 96.75 217 ASP B N 1
ATOM 3753 C CA . ASP B 1 217 ? 12.07 26.172 23.516 1 96.75 217 ASP B CA 1
ATOM 3754 C C . ASP B 1 217 ? 12.961 25.281 24.375 1 96.75 217 ASP B C 1
ATOM 3756 O O . ASP B 1 217 ? 12.523 24.766 25.406 1 96.75 217 ASP B O 1
ATOM 3760 N N . GLU B 1 218 ? 14.195 25.172 24.031 1 94.88 218 GLU B N 1
ATOM 3761 C CA . GLU B 1 218 ? 15.141 24.281 24.719 1 94.88 218 GLU B CA 1
ATOM 3762 C C . GLU B 1 218 ? 15.344 24.719 26.172 1 94.88 218 GLU B C 1
ATOM 3764 O O . GLU B 1 218 ? 15.516 23.875 27.047 1 94.88 218 GLU B O 1
ATOM 3769 N N . ALA B 1 219 ? 15.391 25.938 26.453 1 95.19 219 ALA B N 1
ATOM 3770 C CA . ALA B 1 219 ? 15.656 26.469 27.781 1 95.19 219 ALA B CA 1
ATOM 3771 C C . ALA B 1 219 ? 14.562 26.047 28.766 1 95.19 219 ALA B C 1
ATOM 3773 O O . ALA B 1 219 ? 14.844 25.75 29.922 1 95.19 219 ALA B O 1
ATOM 3774 N N . ASN B 1 220 ? 13.336 25.969 28.266 1 95.69 220 ASN B N 1
ATOM 3775 C CA . ASN B 1 220 ? 12.211 25.672 29.156 1 95.69 220 ASN B CA 1
ATOM 3776 C C . ASN B 1 220 ? 11.617 24.297 28.875 1 95.69 220 ASN B C 1
ATOM 3778 O O . ASN B 1 220 ? 10.688 23.859 29.547 1 95.69 220 ASN B O 1
ATOM 3782 N N . ASP B 1 221 ? 12.164 23.594 27.844 1 96.81 221 ASP B N 1
ATOM 3783 C CA . ASP B 1 221 ? 11.688 22.266 27.453 1 96.81 221 ASP B CA 1
ATOM 3784 C C . ASP B 1 221 ? 10.195 22.281 27.141 1 96.81 221 ASP B C 1
ATOM 3786 O O . ASP B 1 221 ? 9.422 21.516 27.719 1 96.81 221 ASP B O 1
ATOM 3790 N N . LYS B 1 222 ? 9.828 23.266 26.281 1 98.12 222 LYS B N 1
ATOM 3791 C CA . LYS B 1 222 ? 8.422 23.453 25.906 1 98.12 222 LYS B CA 1
ATOM 3792 C C . LYS B 1 222 ? 8.273 23.625 24.391 1 98.12 222 LYS B C 1
ATOM 3794 O O . LYS B 1 222 ? 9.195 24.094 23.719 1 98.12 222 LYS B O 1
ATOM 3799 N N . TYR B 1 223 ? 7.18 23.172 23.938 1 98.5 223 TYR B N 1
ATOM 3800 C CA . TYR B 1 223 ? 6.727 23.484 22.594 1 98.5 223 TYR B CA 1
ATOM 3801 C C . TYR B 1 223 ? 5.805 24.703 22.594 1 98.5 223 TYR B C 1
ATOM 3803 O O . TYR B 1 223 ? 4.844 24.75 23.359 1 98.5 223 TYR B O 1
ATOM 3811 N N . VAL B 1 224 ? 6.121 25.719 21.75 1 98 224 VAL B N 1
ATOM 3812 C CA . VAL B 1 224 ? 5.402 27 21.812 1 98 224 VAL B CA 1
ATOM 3813 C C . VAL B 1 224 ? 4.691 27.234 20.484 1 98 224 VAL B C 1
ATOM 3815 O O . VAL B 1 224 ? 5.32 27.219 19.422 1 98 224 VAL B O 1
ATOM 3818 N N . LEU B 1 225 ? 3.398 27.422 20.531 1 97.38 225 LEU B N 1
ATOM 3819 C CA . LEU B 1 225 ? 2.602 27.75 19.359 1 97.38 225 LEU B CA 1
ATOM 3820 C C . LEU B 1 225 ? 3.051 29.078 18.75 1 97.38 225 LEU B C 1
ATOM 3822 O O . LEU B 1 225 ? 3.189 30.078 19.469 1 97.38 225 LEU B O 1
ATOM 3826 N N . LEU B 1 226 ? 3.314 28.984 17.469 1 93.81 226 LEU B N 1
ATOM 3827 C CA . LEU B 1 226 ? 3.74 30.203 16.797 1 93.81 226 LEU B CA 1
ATOM 3828 C C . LEU B 1 226 ? 2.541 30.969 16.25 1 93.81 226 LEU B C 1
ATOM 3830 O O . LEU B 1 226 ? 1.536 30.375 15.867 1 93.81 226 LEU B O 1
ATOM 3834 N N . THR B 1 227 ? 2.408 32.156 16.516 1 69.62 227 THR B N 1
ATOM 3835 C CA . THR B 1 227 ? 1.32 33.094 16.188 1 69.62 227 THR B CA 1
ATOM 3836 C C . THR B 1 227 ? 0.903 32.906 14.727 1 69.62 227 THR B C 1
ATOM 3838 O O . THR B 1 227 ? 1.754 32.844 13.836 1 69.62 227 THR B O 1
ATOM 3841 N N . MET B 1 228 ? -0.342 32.281 14.555 1 54.41 228 MET B N 1
ATOM 3842 C CA . MET B 1 228 ? -1.013 32.281 13.258 1 54.41 228 MET B CA 1
ATOM 3843 C C . MET B 1 228 ? -1.24 33.719 12.797 1 54.41 228 MET B C 1
ATOM 3845 O O . MET B 1 228 ? -1.329 34.656 13.609 1 54.41 228 MET B O 1
#

Organism: Staphylothermus marinus (strain ATCC 43588 / DSM 3639 / JCM 9404 / F1) (NCBI:txid399550)

InterPro domains:
  IPR000836 Phosphoribosyltransferase domain [PF00156] (20-149)
  IPR000836 Phosphoribosyltransferase domain [cd06223] (21-145)
  IPR029057 Phosphoribosyltransferase-like [G3DSA:3.40.50.2020] (4-182)
  IPR029057 Phosphoribosyltransferase-like [SSF53271] (7-163)

Sequence (456 aa):
MARIKVKLVSWDEIVDWAWNLAKIIKNDGYKPDVIVALARGGYVPARLLCDFLDVENLLSIQSQHWTEAAKAEEKAIIKFPYTVDLHNYRVLVVDDIVDTGDTLKLARDFVAENWKPKELKTAALQWISPVAKFKPDYYYIEVKDWTWFQYPWTRLEDTYQFIKRMMTETYKETGKREWSYKEIIDGFKEWYGIDVGDRYYKDALNILIEKQFIKYDEANDKYVLLTMMARIKVKLVSWDEIVDWAWNLAKIIKNDGYKPDVIVALARGGYVPARLLCDFLDVENLLSIQSQHWTEAAKAEEKAIIKFPYTVDLHNYRVLVVDDIVDTGDTLKLARDFVAENWKPKELKTAALQWISPVAKFKPDYYYIEVKDWTWFQYPWTRLEDTYQFIKRMMTETYKETGKREWSYKEIIDGFKEWYGIDVGDRYYKDALNILIEKQFIKYDEANDKYVLLTM